Protein AF-A0A2V6Q6V0-F1 (afdb_monomer_lite)

Sequence (586 aa):
MRIVLISSVAMILLIAPRTAGAADEMCGSATVWASPSVVNYQTVIRGADKHRSQPNFTVFIELPDGSAANIDPGSITLNGVPVLPEPSGVGDENGNGVDDLMVKSERSALANSNGLVRVAGKTISGSCFAGETVIEILCVPVERSDYFIDFTTSSMPDAQFDGLVARLAVHRVKPAPYCPNVRALVLVPGRTIAATAAFDLQYQDYSLMERLAMRGIDTFAFSPLGFGLSALPSGSNPLDDACNASLPAFEPDGTCKSTAGCDSRQGLPASQSMDQQGSNTYLNPIDSNGEHIPGHNGPLEDRCAHTSKTRFQIVTDQVAQLQRVVNDVLSKTGLDKVHLLGASFGGPVVGKYLGDIDGKLNGVGEDRYAGETMGQRQAKVAGVIFQSSIFRPLANAASPNGGTWPLGLISREDAIANFHVVSTCTGQVDAGIPDALWAAIQAGDQIGATWGPQPTGLGRYPIVPRFGWNDAVTTRIPVPALVLNGLNDSVVPVARSVQISNSSPAQVPVVEWTSGAQCLPGYAFKPWPPNSDPALPTRCRLDNRVLVQLDCASHGLLWETCSGENCVDPHKTAQRRIADWILTGK

Structure (mmCIF, N/CA/C/O backbone):
data_AF-A0A2V6Q6V0-F1
#
_entry.id   AF-A0A2V6Q6V0-F1
#
loop_
_atom_site.group_PDB
_atom_site.id
_atom_site.type_symbol
_atom_site.label_atom_id
_atom_site.label_alt_id
_atom_site.label_comp_id
_atom_site.label_asym_id
_atom_site.label_entity_id
_atom_site.label_seq_id
_atom_site.pdbx_PDB_ins_code
_atom_site.Cartn_x
_atom_site.Cartn_y
_atom_site.Cartn_z
_atom_site.occupancy
_atom_site.B_iso_or_equiv
_atom_site.auth_seq_id
_atom_site.auth_comp_id
_atom_site.auth_asym_id
_atom_site.auth_atom_id
_atom_site.pdbx_PDB_model_num
ATOM 1 N N . MET A 1 1 ? -3.782 62.649 4.980 1.00 39.59 1 MET A N 1
ATOM 2 C CA . MET A 1 1 ? -4.235 62.830 6.375 1.00 39.59 1 MET A CA 1
ATOM 3 C C . MET A 1 1 ? -5.727 63.146 6.370 1.00 39.59 1 MET A C 1
ATOM 5 O O . MET A 1 1 ? -6.109 64.286 6.156 1.00 39.59 1 MET A O 1
ATOM 9 N N . ARG A 1 2 ? -6.563 62.113 6.499 1.00 21.02 2 ARG A N 1
ATOM 10 C CA . ARG A 1 2 ? -7.992 62.178 6.835 1.00 21.02 2 ARG A CA 1
ATOM 11 C C . ARG A 1 2 ? -8.337 60.808 7.412 1.00 21.02 2 ARG A C 1
ATOM 13 O O . ARG A 1 2 ? -8.159 59.795 6.747 1.00 21.02 2 ARG A O 1
ATOM 20 N N . ILE A 1 3 ? -8.689 60.822 8.688 1.00 24.44 3 ILE A N 1
ATOM 21 C CA . ILE A 1 3 ? -9.082 59.675 9.500 1.00 24.44 3 ILE A CA 1
ATOM 22 C C . ILE A 1 3 ? -10.524 59.328 9.132 1.00 24.44 3 ILE A C 1
ATOM 24 O O . ILE A 1 3 ? -11.378 60.212 9.129 1.00 24.44 3 ILE A O 1
ATOM 28 N N . VAL A 1 4 ? -10.789 58.054 8.850 1.00 22.66 4 VAL A N 1
ATOM 29 C CA . VAL A 1 4 ? -12.139 57.482 8.849 1.00 22.66 4 VAL A CA 1
ATOM 30 C C . VAL A 1 4 ? -12.078 56.235 9.725 1.00 22.66 4 VAL A C 1
ATOM 32 O O . VAL A 1 4 ? -11.452 55.244 9.358 1.00 22.66 4 VAL A O 1
ATOM 35 N N . LEU A 1 5 ? -12.671 56.331 10.919 1.00 23.39 5 LEU A N 1
ATOM 36 C CA . LEU A 1 5 ? -12.964 55.191 11.784 1.00 23.39 5 LEU A CA 1
ATOM 37 C C . LEU A 1 5 ? -14.055 54.348 11.116 1.00 23.39 5 LEU A C 1
ATOM 39 O O . LEU A 1 5 ? -15.134 54.865 10.831 1.00 23.39 5 LEU A O 1
ATOM 43 N N . ILE A 1 6 ? -13.802 53.052 10.936 1.00 24.67 6 ILE A N 1
ATOM 44 C CA . ILE A 1 6 ? -14.854 52.059 10.711 1.00 24.67 6 ILE A CA 1
ATOM 45 C C . ILE A 1 6 ? -14.819 51.087 11.885 1.00 24.67 6 ILE A C 1
ATOM 47 O O . ILE A 1 6 ? -13.788 50.508 12.218 1.00 24.67 6 ILE A O 1
ATOM 51 N N . SER A 1 7 ? -15.974 51.016 12.536 1.00 23.11 7 SER A N 1
ATOM 52 C CA . SER A 1 7 ? -16.291 50.265 13.741 1.00 23.11 7 SER A CA 1
ATOM 53 C C . SER A 1 7 ? -16.107 48.760 13.533 1.00 23.11 7 SER A C 1
ATOM 55 O O . SER A 1 7 ? -16.757 48.161 12.675 1.00 23.11 7 SER A O 1
ATOM 57 N N . SER A 1 8 ? -15.237 48.147 14.334 1.00 23.52 8 SER A N 1
ATOM 58 C CA . SER A 1 8 ? -15.111 46.696 14.446 1.00 23.52 8 SER A CA 1
ATOM 59 C C . SER A 1 8 ? -16.278 46.157 15.271 1.00 23.52 8 SER A C 1
ATOM 61 O O . SER A 1 8 ? -16.326 46.342 16.487 1.00 23.52 8 SER A O 1
ATOM 63 N N . VAL A 1 9 ? -17.212 45.462 14.624 1.00 23.22 9 VAL A N 1
ATOM 64 C CA . VAL A 1 9 ? -18.176 44.599 15.315 1.00 23.22 9 VAL A CA 1
ATOM 65 C C . VAL A 1 9 ? -17.404 43.381 15.820 1.00 23.22 9 VAL A C 1
ATOM 67 O O . VAL A 1 9 ? -17.163 42.425 15.087 1.00 23.22 9 VAL A O 1
ATOM 70 N N . ALA A 1 10 ? -16.962 43.442 17.074 1.00 22.75 10 ALA A N 1
ATOM 71 C CA . ALA A 1 10 ? -16.498 42.273 17.800 1.00 22.75 10 ALA A CA 1
ATOM 72 C C . ALA A 1 10 ? -17.715 41.385 18.082 1.00 22.75 10 ALA A C 1
ATOM 74 O O . ALA A 1 10 ? -18.563 41.713 18.913 1.00 22.75 10 ALA A O 1
ATOM 75 N N . MET A 1 11 ? -17.815 40.265 17.370 1.00 21.73 11 MET A N 1
ATOM 76 C CA . MET A 1 11 ? -18.707 39.175 17.738 1.00 21.73 11 MET A CA 1
ATOM 77 C C . MET A 1 11 ? -18.164 38.584 19.043 1.00 21.73 11 MET A C 1
ATOM 79 O O . MET A 1 11 ? -17.246 37.768 19.046 1.00 21.73 11 MET A O 1
ATOM 83 N N . ILE A 1 12 ? -18.679 39.087 20.165 1.00 22.41 12 ILE A N 1
ATOM 84 C CA . ILE A 1 12 ? -18.480 38.509 21.490 1.00 22.41 12 ILE A CA 1
ATOM 85 C C . ILE A 1 12 ? -19.104 37.118 21.429 1.00 22.41 12 ILE A C 1
ATOM 87 O O . ILE A 1 12 ? -20.323 36.962 21.489 1.00 22.41 12 ILE A O 1
ATOM 91 N N . LEU A 1 13 ? -18.259 36.101 21.270 1.00 22.50 13 LEU A N 1
ATOM 92 C CA . LEU A 1 13 ? -18.623 34.741 21.611 1.00 22.50 13 LEU A CA 1
ATOM 93 C C . LEU A 1 13 ? -18.877 34.765 23.121 1.00 22.50 13 LEU A C 1
ATOM 95 O O . LEU A 1 13 ? -17.940 34.829 23.917 1.00 22.50 13 LEU A O 1
ATOM 99 N N . LEU A 1 14 ? -20.151 34.810 23.512 1.00 22.34 14 LEU A N 1
ATOM 100 C CA . LEU A 1 14 ? -20.574 34.517 24.874 1.00 22.34 14 LEU A CA 1
ATOM 101 C C . LEU A 1 14 ? -20.131 33.083 25.159 1.00 22.34 14 LEU A C 1
ATOM 103 O O . LEU A 1 14 ? -20.824 32.119 24.841 1.00 22.34 14 LEU A O 1
ATOM 107 N N . ILE A 1 15 ? -18.934 32.951 25.725 1.00 27.08 15 ILE A N 1
ATOM 108 C CA . ILE A 1 15 ? -18.539 31.767 26.466 1.00 27.08 15 ILE A CA 1
ATOM 109 C C . ILE A 1 15 ? -19.541 31.712 27.611 1.00 27.08 15 ILE A C 1
ATOM 111 O O . ILE A 1 15 ? -19.446 32.482 28.568 1.00 27.08 15 ILE A O 1
ATOM 115 N N . ALA A 1 16 ? -20.550 30.850 27.477 1.00 24.84 16 ALA A N 1
ATOM 116 C CA . ALA A 1 16 ? -21.337 30.449 28.623 1.00 24.84 16 ALA A CA 1
ATOM 117 C C . ALA A 1 16 ? -20.326 29.999 29.689 1.00 24.84 16 ALA A C 1
ATOM 119 O O . ALA A 1 16 ? -19.464 29.167 29.372 1.00 24.84 16 ALA A O 1
ATOM 120 N N . PRO A 1 17 ? -20.351 30.561 30.911 1.00 24.22 17 PRO A N 1
ATOM 121 C CA . PRO A 1 17 ? -19.539 30.011 31.977 1.00 24.22 17 PRO A CA 1
ATOM 122 C C . PRO A 1 17 ? -19.894 28.531 32.044 1.00 24.22 17 PRO A C 1
ATOM 124 O O . PRO A 1 17 ? -21.076 28.185 32.107 1.00 24.22 17 PRO A O 1
ATOM 127 N N . ARG A 1 18 ? -18.880 27.659 31.966 1.00 29.06 18 ARG A N 1
ATOM 128 C CA . ARG A 1 18 ? -19.049 26.274 32.395 1.00 29.06 18 ARG A CA 1
ATOM 129 C C . ARG A 1 18 ? -19.703 26.382 33.763 1.00 29.06 18 ARG A C 1
ATOM 131 O O . ARG A 1 18 ? -19.077 26.864 34.706 1.00 29.06 18 ARG A O 1
ATOM 138 N N . THR A 1 19 ? -20.968 25.987 33.860 1.00 26.98 19 THR A N 1
ATOM 139 C CA . THR A 1 19 ? -21.495 25.535 35.135 1.00 26.98 19 THR A CA 1
ATOM 140 C C . THR A 1 19 ? -20.448 24.566 35.645 1.00 26.98 19 THR A C 1
ATOM 142 O O . THR A 1 19 ? -20.047 23.668 34.897 1.00 26.98 19 THR A O 1
ATOM 145 N N . ALA A 1 20 ? -19.936 24.808 36.848 1.00 30.33 20 ALA A N 1
ATOM 146 C CA . ALA A 1 20 ? -19.187 23.811 37.582 1.00 30.33 20 ALA A CA 1
ATOM 147 C C . ALA A 1 20 ? -20.130 22.613 37.752 1.00 30.33 20 ALA A C 1
ATOM 149 O O . ALA A 1 20 ? -20.888 22.525 38.714 1.00 30.33 20 ALA A O 1
ATOM 150 N N . GLY A 1 21 ? -20.169 21.757 36.727 1.00 27.55 21 GLY A N 1
ATOM 151 C CA . GLY A 1 21 ? -20.605 20.387 36.856 1.00 27.55 21 GLY A CA 1
ATOM 152 C C . GLY A 1 21 ? -19.711 19.777 37.916 1.00 27.55 21 GLY A C 1
ATOM 153 O O . GLY A 1 21 ? -18.536 20.145 38.010 1.00 27.55 21 GLY A O 1
ATOM 154 N N . ALA A 1 22 ? -20.327 18.956 38.758 1.00 30.31 22 ALA A N 1
ATOM 155 C CA . ALA A 1 22 ? -19.695 18.224 39.838 1.00 30.31 22 ALA A CA 1
ATOM 156 C C . ALA A 1 22 ? -18.257 17.832 39.483 1.00 30.31 22 ALA A C 1
ATOM 158 O O . ALA A 1 22 ? -17.991 17.450 38.343 1.00 30.31 22 ALA A O 1
ATOM 159 N N . ALA A 1 23 ? -17.348 17.960 40.453 1.00 32.62 23 ALA A N 1
ATOM 160 C CA . ALA A 1 23 ? -16.032 17.348 40.364 1.00 32.62 23 ALA A CA 1
ATOM 161 C C . ALA A 1 23 ? -16.200 15.959 39.736 1.00 32.62 23 ALA A C 1
ATOM 163 O O . ALA A 1 23 ? -16.984 15.170 40.264 1.00 32.62 23 ALA A O 1
ATOM 164 N N . ASP A 1 24 ? -15.556 15.717 38.589 1.00 41.22 24 ASP A N 1
ATOM 165 C CA . ASP A 1 24 ? -15.434 14.371 38.035 1.00 41.22 24 ASP A CA 1
ATOM 166 C C . ASP A 1 24 ? -14.757 13.566 39.142 1.00 41.22 24 ASP A C 1
ATOM 168 O O . ASP A 1 24 ? -13.559 13.706 39.401 1.00 41.22 24 ASP A O 1
ATOM 172 N N . GLU A 1 25 ? -15.567 12.837 39.899 1.00 47.28 25 GLU A N 1
ATOM 173 C CA . GLU A 1 25 ? -15.105 11.882 40.881 1.00 47.28 25 GLU A CA 1
ATOM 174 C C . GLU A 1 25 ? -14.216 10.926 40.086 1.00 47.28 25 GLU A C 1
ATOM 176 O O . GLU A 1 25 ? -14.679 10.303 39.130 1.00 47.28 25 GLU A O 1
ATOM 181 N N . MET A 1 26 ? -12.909 10.909 40.373 1.00 73.88 26 MET A N 1
ATOM 182 C CA . MET A 1 26 ? -11.988 10.014 39.676 1.00 73.88 26 MET A CA 1
ATOM 183 C C . MET A 1 26 ? -12.369 8.586 40.061 1.00 73.88 26 MET A C 1
ATOM 185 O O . MET A 1 26 ? -11.922 8.071 41.084 1.00 73.88 26 MET A O 1
ATOM 189 N N . CYS A 1 27 ? -13.250 7.983 39.266 1.00 84.50 27 CYS A N 1
ATOM 190 C CA . CYS A 1 27 ? -13.699 6.619 39.468 1.00 84.50 27 CYS A CA 1
ATOM 191 C C . CYS A 1 27 ? -12.517 5.654 39.378 1.00 84.50 27 CYS A C 1
ATOM 193 O O . CYS A 1 27 ? -11.560 5.884 38.632 1.00 84.50 27 CYS A O 1
ATOM 195 N N . GLY A 1 28 ? -12.595 4.560 40.135 1.00 87.44 28 GLY A N 1
ATOM 196 C CA . GLY A 1 28 ? -11.622 3.476 40.043 1.00 87.44 28 GLY A CA 1
ATOM 197 C C . GLY A 1 28 ? -11.584 2.870 38.636 1.00 87.44 28 GLY A C 1
ATOM 198 O O . GLY A 1 28 ? -12.562 2.932 37.892 1.00 87.44 28 GLY A O 1
ATOM 199 N N . SER A 1 29 ? -10.458 2.277 38.250 1.00 90.75 29 SER A N 1
ATOM 200 C CA . SER A 1 29 ? -10.346 1.544 36.985 1.00 90.75 29 SER A CA 1
ATOM 201 C C . SER A 1 29 ? -10.869 0.117 37.129 1.00 90.75 29 SER A C 1
ATOM 203 O O . SER A 1 29 ? -10.563 -0.534 38.126 1.00 90.75 29 SER A O 1
ATOM 205 N N . ALA A 1 30 ? -11.560 -0.386 36.111 1.00 90.38 30 ALA A N 1
ATOM 206 C CA . ALA A 1 30 ? -11.916 -1.794 35.962 1.00 90.38 30 ALA A CA 1
ATOM 207 C C . ALA A 1 30 ? -11.309 -2.374 34.677 1.00 90.38 30 ALA A C 1
ATOM 209 O O . ALA A 1 30 ? -11.254 -1.688 33.648 1.00 90.38 30 ALA A O 1
ATOM 210 N N . THR A 1 31 ? -10.898 -3.640 34.724 1.00 90.38 31 THR A N 1
ATOM 211 C CA . THR A 1 31 ? -10.567 -4.410 33.518 1.00 90.38 31 THR A CA 1
ATOM 212 C C . THR A 1 31 ? -11.863 -4.954 32.931 1.00 90.38 31 THR A C 1
ATOM 214 O O . THR A 1 31 ? -12.736 -5.428 33.656 1.00 90.38 31 THR A O 1
ATOM 217 N N . VAL A 1 32 ? -12.031 -4.821 31.612 1.00 91.00 32 VAL A N 1
ATOM 218 C CA . VAL A 1 32 ? -13.291 -5.144 30.937 1.00 91.00 32 VAL A CA 1
ATOM 219 C C . VAL A 1 32 ? -13.044 -5.867 29.618 1.00 91.00 32 VAL A C 1
ATOM 221 O O . VAL A 1 32 ? -12.252 -5.421 28.784 1.00 91.00 32 VAL A O 1
ATOM 224 N N . TRP A 1 33 ? -13.815 -6.925 29.364 1.00 89.25 33 TRP A N 1
ATOM 225 C CA . TRP A 1 33 ? -13.939 -7.535 28.039 1.00 89.25 33 TRP A CA 1
ATOM 226 C C . TRP A 1 33 ? -15.377 -7.935 27.725 1.00 89.25 33 TRP A C 1
ATOM 228 O O . TRP A 1 33 ? -16.249 -7.936 28.589 1.00 89.25 33 TRP A O 1
ATOM 238 N N . ALA A 1 34 ? -15.645 -8.233 26.455 1.00 88.69 34 ALA A N 1
ATOM 239 C CA . ALA A 1 34 ? -16.976 -8.583 25.984 1.00 88.69 34 ALA A CA 1
ATOM 240 C C . ALA A 1 34 ? -16.974 -9.852 25.128 1.00 88.69 34 ALA A C 1
ATOM 242 O O . ALA A 1 34 ? -16.031 -10.113 24.378 1.00 88.69 34 ALA A O 1
ATOM 243 N N . SER A 1 35 ? -18.066 -10.614 25.214 1.00 84.50 35 SER A N 1
ATOM 244 C CA . SER A 1 35 ? -18.317 -11.810 24.412 1.00 84.50 35 SER A CA 1
ATOM 245 C C . SER A 1 35 ? -19.706 -11.766 23.750 1.00 84.50 35 SER A C 1
ATOM 247 O O . SER A 1 35 ? -20.708 -11.541 24.438 1.00 84.50 35 SER A O 1
ATOM 249 N N . PRO A 1 36 ? -19.811 -12.004 22.428 1.00 80.06 36 PRO A N 1
ATOM 250 C CA . PRO A 1 36 ? -18.694 -12.211 21.508 1.00 80.06 36 PRO A CA 1
ATOM 251 C C . PRO A 1 36 ? -17.905 -10.909 21.292 1.00 80.06 36 PRO A C 1
ATOM 253 O O . PRO A 1 36 ? -18.474 -9.819 21.307 1.00 80.06 36 PRO A O 1
ATOM 256 N N . SER A 1 37 ? -16.600 -11.027 21.044 1.00 77.19 37 SER A N 1
ATOM 257 C CA . SER A 1 37 ? -15.718 -9.886 20.745 1.00 77.19 37 SER A CA 1
ATOM 258 C C . SER A 1 37 ? -15.925 -9.308 19.338 1.00 77.19 37 SER A C 1
ATOM 260 O O . SER A 1 37 ? -15.411 -8.236 19.029 1.00 77.19 37 SER A O 1
ATOM 262 N N . VAL A 1 38 ? -16.697 -10.001 18.493 1.00 77.31 38 VAL A N 1
ATOM 263 C CA . VAL A 1 38 ? -17.026 -9.631 17.113 1.00 77.31 38 VAL A CA 1
ATOM 264 C C . VAL A 1 38 ? -18.527 -9.811 16.879 1.00 77.31 38 VAL A C 1
ATOM 266 O O . VAL A 1 38 ? -19.127 -10.812 17.277 1.00 77.31 38 VAL A O 1
ATOM 269 N N . VAL A 1 39 ? -19.146 -8.853 16.195 1.00 77.25 39 VAL A N 1
ATOM 270 C CA . VAL A 1 39 ? -20.571 -8.846 15.855 1.00 77.25 39 VAL A CA 1
ATOM 271 C C . VAL A 1 39 ? -20.799 -8.363 14.425 1.00 77.25 39 VAL A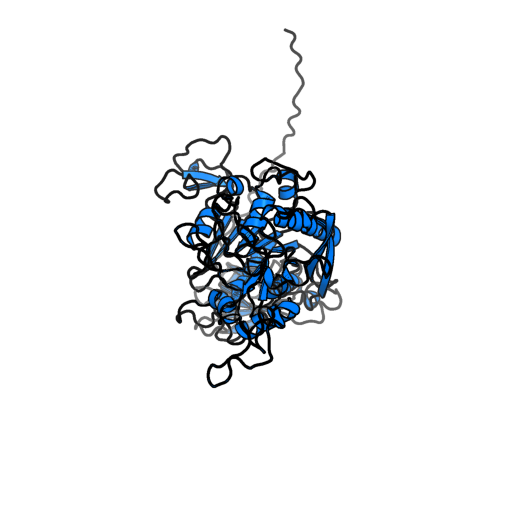 C 1
ATOM 273 O O . VAL A 1 39 ? -20.098 -7.491 13.929 1.00 77.25 39 VAL A O 1
ATOM 276 N N . ASN A 1 40 ? -21.816 -8.891 13.744 1.00 76.75 40 ASN A N 1
ATOM 277 C CA . ASN A 1 40 ? -22.141 -8.458 12.383 1.00 76.75 40 ASN A CA 1
ATOM 278 C C . ASN A 1 40 ? -22.979 -7.163 12.402 1.00 76.75 40 ASN A C 1
ATOM 280 O O . ASN A 1 40 ? -23.987 -7.083 13.099 1.00 76.75 40 ASN A O 1
ATOM 284 N N . TYR A 1 41 ? -22.625 -6.168 11.592 1.00 75.81 41 TYR A N 1
ATOM 285 C CA . TYR A 1 41 ? -23.344 -4.901 11.448 1.00 75.81 41 TYR A CA 1
ATOM 286 C C . TYR A 1 41 ? -24.853 -5.075 11.216 1.00 75.81 41 TYR A C 1
ATOM 288 O O . TYR A 1 41 ? -25.652 -4.380 11.843 1.00 75.81 41 TYR A O 1
ATOM 296 N N . GLN A 1 42 ? -25.278 -6.033 10.382 1.00 71.06 42 GLN A N 1
ATOM 297 C CA . GLN A 1 42 ? -26.704 -6.313 10.161 1.00 71.06 42 GLN A CA 1
ATOM 298 C C . GLN A 1 42 ? -27.437 -6.660 11.458 1.00 71.06 42 GLN A C 1
ATOM 300 O O . GLN A 1 42 ? -28.587 -6.270 11.629 1.00 71.06 42 GLN A O 1
ATOM 305 N N . THR A 1 43 ? -26.760 -7.365 12.366 1.00 67.88 43 THR A N 1
ATOM 306 C CA . THR A 1 43 ? -27.298 -7.783 13.669 1.00 67.88 43 THR A CA 1
ATOM 307 C C . THR A 1 43 ? -27.365 -6.637 14.677 1.00 67.88 43 THR A C 1
ATOM 309 O O . THR A 1 43 ? -28.126 -6.699 15.638 1.00 67.88 43 THR A O 1
ATOM 312 N N . VAL A 1 44 ? -26.566 -5.585 14.467 1.00 66.88 44 VAL A N 1
ATOM 313 C CA . VAL A 1 44 ? -26.424 -4.462 15.402 1.00 66.88 44 VAL A CA 1
ATOM 314 C C . VAL A 1 44 ? -27.204 -3.230 14.957 1.00 66.88 44 VAL A C 1
ATOM 316 O O . VAL A 1 44 ? -27.673 -2.511 15.830 1.00 66.88 44 VAL A O 1
ATOM 319 N N . ILE A 1 45 ? -27.347 -2.967 13.646 1.00 62.31 45 ILE A N 1
ATOM 320 C CA . ILE A 1 45 ? -27.785 -1.648 13.136 1.00 62.31 45 ILE A CA 1
ATOM 321 C C . ILE A 1 45 ? -28.962 -1.707 12.130 1.00 62.31 45 ILE A C 1
ATOM 323 O O . ILE A 1 45 ? -29.662 -0.707 11.975 1.00 62.31 45 ILE A O 1
ATOM 327 N N . ARG A 1 46 ? -29.292 -2.851 11.495 1.00 57.22 46 ARG A N 1
ATOM 328 C CA . ARG A 1 46 ? -30.497 -2.951 10.632 1.00 57.22 46 ARG A CA 1
ATOM 329 C C . ARG A 1 46 ? -31.630 -3.801 11.222 1.00 57.22 46 ARG A C 1
ATOM 331 O O . ARG A 1 46 ? -31.679 -5.015 11.043 1.00 57.22 46 ARG A O 1
ATOM 338 N N . GLY A 1 47 ? -32.638 -3.093 11.736 1.00 50.50 47 GLY A N 1
ATOM 339 C CA . GLY A 1 47 ? -34.042 -3.510 11.781 1.00 50.50 47 GLY A CA 1
ATOM 340 C C . GLY A 1 47 ? -34.640 -3.405 13.178 1.00 50.50 47 GLY A C 1
ATOM 341 O O . GLY A 1 47 ? -34.368 -4.268 14.004 1.00 50.50 47 GLY A O 1
ATOM 342 N N . ALA A 1 48 ? -35.512 -2.416 13.416 1.00 47.22 48 ALA A N 1
ATOM 343 C CA . ALA A 1 48 ? -36.331 -2.279 14.636 1.00 47.22 48 ALA A CA 1
ATOM 344 C C . ALA A 1 48 ? -36.983 -3.606 15.085 1.00 47.22 48 ALA A C 1
ATOM 346 O O . ALA A 1 48 ? -37.121 -3.854 16.284 1.00 47.22 48 ALA A O 1
ATOM 347 N N . ASP A 1 49 ? -37.290 -4.480 14.122 1.00 49.25 49 ASP A N 1
ATOM 348 C CA . ASP A 1 49 ? -37.901 -5.792 14.341 1.00 49.25 49 ASP A CA 1
ATOM 349 C C . ASP A 1 49 ? -36.882 -6.929 14.562 1.00 49.25 49 ASP A C 1
ATOM 351 O O . ASP A 1 49 ? -37.209 -7.924 15.201 1.00 49.25 49 ASP A O 1
ATOM 355 N N . LYS A 1 50 ? -35.630 -6.785 14.093 1.00 46.12 50 LYS A N 1
ATOM 356 C CA . LYS A 1 50 ? -34.539 -7.766 14.286 1.00 46.12 50 LYS A CA 1
ATOM 357 C C . LYS A 1 50 ? -33.632 -7.463 15.483 1.00 46.12 50 LYS A C 1
ATOM 359 O O . LYS A 1 50 ? -33.068 -8.400 16.041 1.00 46.12 50 LYS A O 1
ATOM 364 N N . HIS A 1 51 ? -33.539 -6.205 15.931 1.00 49.50 51 HIS A N 1
ATOM 365 C CA . HIS A 1 51 ? -32.876 -5.851 17.198 1.00 49.50 51 HIS A CA 1
ATOM 366 C C . HIS A 1 51 ? -33.510 -6.581 18.388 1.00 49.50 51 HIS A C 1
ATOM 368 O O . HIS A 1 51 ? -32.814 -6.932 19.331 1.00 49.50 51 HIS A O 1
ATOM 374 N N . ARG A 1 52 ? -34.823 -6.848 18.320 1.00 50.94 52 ARG A N 1
ATOM 375 C CA . ARG A 1 52 ? -35.576 -7.561 19.362 1.00 50.94 52 ARG A CA 1
ATOM 376 C C . ARG A 1 52 ? -35.440 -9.085 19.295 1.00 50.94 52 ARG A C 1
ATOM 378 O O . ARG A 1 52 ? -35.907 -9.761 20.204 1.00 50.94 52 ARG A O 1
ATOM 385 N N . SER A 1 53 ? -34.857 -9.639 18.228 1.00 46.50 53 SER A N 1
ATOM 386 C CA . SER A 1 53 ? -34.863 -11.085 17.957 1.00 46.50 53 SER A CA 1
ATOM 387 C C . SER A 1 53 ? -33.467 -11.722 17.883 1.00 46.50 53 SER A C 1
ATOM 389 O O . SER A 1 53 ? -33.358 -12.867 17.446 1.00 46.50 53 SER A O 1
ATOM 391 N N . GLN A 1 54 ? -32.393 -11.008 18.246 1.00 55.16 54 GLN A N 1
ATOM 392 C CA . GLN A 1 54 ? -31.007 -11.504 18.218 1.00 55.16 54 GLN A CA 1
ATOM 393 C C . GLN A 1 54 ? -30.284 -11.280 19.563 1.00 55.16 54 GLN A C 1
ATOM 395 O O . GLN A 1 54 ? -30.627 -10.347 20.283 1.00 55.16 54 GLN A O 1
ATOM 400 N N . PRO A 1 55 ? -29.317 -12.145 19.941 1.00 60.38 55 PRO A N 1
ATOM 401 C CA . PRO A 1 55 ? -28.912 -12.341 21.334 1.00 60.38 55 PRO A CA 1
ATOM 402 C C . PRO A 1 55 ? -28.100 -11.187 21.939 1.00 60.38 55 PRO A C 1
ATOM 404 O O . PRO A 1 55 ? -27.265 -10.558 21.275 1.00 60.38 55 PRO A O 1
ATOM 407 N N . ASN A 1 56 ? -28.311 -11.002 23.244 1.00 77.56 56 ASN A N 1
ATOM 408 C CA . ASN A 1 56 ? -27.511 -10.180 24.153 1.00 77.56 56 ASN A CA 1
ATOM 409 C C . ASN A 1 56 ? -26.021 -10.539 24.069 1.00 77.56 56 ASN A C 1
ATOM 411 O O . ASN A 1 56 ? -25.671 -11.696 23.822 1.00 77.56 56 ASN A O 1
ATOM 415 N N . PHE A 1 57 ? -25.144 -9.576 24.341 1.00 85.38 57 PHE A N 1
ATOM 416 C CA . PHE A 1 57 ? -23.722 -9.845 24.572 1.00 85.38 57 PHE A CA 1
ATOM 417 C C . PHE A 1 57 ? -23.418 -9.813 26.072 1.00 85.38 57 PHE A C 1
ATOM 419 O O . PHE A 1 57 ? -24.167 -9.207 26.840 1.00 85.38 57 PHE A O 1
ATOM 426 N N . THR A 1 58 ? -22.368 -10.518 26.489 1.00 89.81 58 THR A N 1
ATOM 427 C CA . THR A 1 58 ? -21.854 -10.474 27.863 1.00 89.81 58 THR A CA 1
ATOM 428 C C . THR A 1 58 ? -20.724 -9.463 27.941 1.00 89.81 58 THR A C 1
ATOM 430 O O . THR A 1 58 ? -19.872 -9.441 27.054 1.00 89.81 58 THR A O 1
ATOM 433 N N . VAL A 1 59 ? -20.691 -8.674 29.007 1.00 92.00 59 VAL A N 1
ATOM 434 C CA . VAL A 1 59 ? -19.509 -7.936 29.447 1.00 92.00 59 VAL A CA 1
ATOM 435 C C . VAL A 1 59 ? -19.042 -8.531 30.763 1.00 92.00 59 VAL A C 1
ATOM 437 O O . VAL A 1 59 ? -19.866 -8.836 31.621 1.00 92.00 59 VAL A O 1
ATOM 440 N N . PHE A 1 60 ? -17.738 -8.708 30.883 1.00 92.62 60 PHE A N 1
ATOM 441 C CA . PHE A 1 60 ? -17.047 -9.198 32.064 1.00 92.62 60 PHE A CA 1
ATOM 442 C C . PHE A 1 60 ? -16.297 -8.024 32.681 1.00 92.62 60 PHE A C 1
ATOM 444 O O . PHE A 1 60 ? -15.689 -7.234 31.949 1.00 92.62 60 PHE A O 1
ATOM 451 N N . ILE A 1 61 ? -16.414 -7.866 33.994 1.00 93.94 61 ILE A N 1
ATOM 452 C CA . ILE A 1 61 ? -15.900 -6.715 34.731 1.00 93.94 61 ILE A CA 1
ATOM 453 C C . ILE A 1 61 ? -15.094 -7.225 35.921 1.00 93.94 61 ILE A C 1
ATOM 455 O O . ILE A 1 61 ? -15.659 -7.793 36.854 1.00 93.94 61 ILE A O 1
ATOM 459 N N . GLU A 1 62 ? -13.799 -6.939 35.903 1.00 92.38 62 GLU A N 1
ATOM 460 C CA . GLU A 1 62 ? -12.868 -7.213 36.994 1.00 92.38 62 GLU A CA 1
ATOM 461 C C . GLU A 1 62 ? -12.497 -5.913 37.700 1.00 92.38 62 GLU A C 1
ATOM 463 O O . GLU A 1 62 ? -12.068 -4.934 37.070 1.00 92.38 62 GLU A O 1
ATOM 468 N N . LEU A 1 63 ? -12.598 -5.914 39.028 1.00 90.69 63 LEU A N 1
ATOM 469 C CA . LEU A 1 63 ? -12.000 -4.868 39.849 1.00 90.69 63 LEU A CA 1
ATOM 470 C C . LEU A 1 63 ? -10.583 -5.281 40.279 1.00 90.69 63 LEU A C 1
ATOM 472 O O . LEU A 1 63 ? -10.359 -6.457 40.562 1.00 90.69 63 LEU A O 1
ATOM 476 N N . PRO A 1 64 ? -9.628 -4.338 40.394 1.00 85.12 64 PRO A N 1
ATOM 477 C CA . PRO A 1 64 ? -8.238 -4.643 40.753 1.00 85.12 64 PRO A CA 1
ATOM 478 C C . PRO A 1 64 ? -8.053 -5.349 42.102 1.00 85.12 64 PRO A C 1
ATOM 480 O O . PRO A 1 64 ? -7.009 -5.945 42.350 1.00 85.12 64 PRO A O 1
ATOM 483 N N . ASP A 1 65 ? -9.035 -5.240 42.993 1.00 86.62 65 ASP A N 1
ATOM 484 C CA . ASP A 1 65 ? -9.045 -5.862 44.317 1.00 86.62 65 ASP A CA 1
ATOM 485 C C . ASP A 1 65 ? -9.759 -7.228 44.343 1.00 86.62 65 ASP A C 1
ATOM 487 O O . ASP A 1 65 ? -9.921 -7.810 45.415 1.00 86.62 65 ASP A O 1
ATOM 491 N N . GLY A 1 66 ? -10.200 -7.729 43.183 1.00 82.56 66 GLY A N 1
ATOM 492 C CA . GLY A 1 66 ? -10.934 -8.986 43.028 1.00 82.56 66 GLY A CA 1
ATOM 493 C C . GLY A 1 66 ? -12.341 -8.976 43.614 1.00 82.56 66 GLY A C 1
ATOM 494 O O . GLY A 1 66 ? -12.944 -10.026 43.818 1.00 82.56 66 GLY A O 1
ATOM 495 N N . SER A 1 67 ? -12.892 -7.795 43.898 1.00 84.88 67 SER A N 1
ATOM 496 C CA . SER A 1 67 ? -14.178 -7.655 44.576 1.00 84.88 67 SER A CA 1
ATOM 497 C C . SER A 1 67 ? -15.393 -7.687 43.639 1.00 84.88 67 SER A C 1
ATOM 499 O O . SER A 1 67 ? -16.393 -7.027 43.915 1.00 84.88 67 SER A O 1
ATOM 501 N N . ALA A 1 68 ? -15.369 -8.461 42.550 1.00 84.81 68 ALA A N 1
ATOM 502 C CA . ALA A 1 68 ? -16.470 -8.484 41.580 1.00 84.81 68 ALA A CA 1
ATOM 503 C C . ALA A 1 68 ? -17.845 -8.812 42.195 1.00 84.81 68 ALA A C 1
ATOM 505 O O . ALA A 1 68 ? -18.849 -8.218 41.806 1.00 84.81 68 ALA A O 1
ATOM 506 N N . ALA A 1 69 ? -17.896 -9.663 43.227 1.00 81.00 69 ALA A N 1
ATOM 507 C CA . ALA A 1 69 ? -19.121 -9.945 43.986 1.00 81.00 69 ALA A CA 1
ATOM 508 C C . ALA A 1 69 ? -19.695 -8.726 44.745 1.00 81.00 69 ALA A C 1
ATOM 510 O O . ALA A 1 69 ? -20.862 -8.734 45.134 1.00 81.00 69 ALA A O 1
ATOM 511 N N . ASN A 1 70 ? -18.890 -7.681 44.956 1.00 88.62 70 ASN A N 1
ATOM 512 C CA . ASN A 1 70 ? -19.275 -6.431 45.613 1.00 88.62 70 ASN A CA 1
ATOM 513 C C . ASN A 1 70 ? -19.665 -5.326 44.621 1.00 88.62 70 ASN A C 1
ATOM 515 O O . ASN A 1 70 ? -19.909 -4.193 45.047 1.00 88.62 70 ASN A O 1
ATOM 519 N N . ILE A 1 71 ? -19.711 -5.608 43.318 1.00 92.12 71 ILE A N 1
ATOM 520 C CA . ILE A 1 71 ? -20.262 -4.692 42.316 1.00 92.12 71 ILE A CA 1
ATOM 521 C C . ILE A 1 71 ? -21.793 -4.705 42.429 1.00 92.12 71 ILE A C 1
ATOM 523 O O . ILE A 1 71 ? -22.384 -5.772 42.541 1.00 92.12 71 ILE A O 1
ATOM 527 N N . ASP A 1 72 ? -22.447 -3.538 42.383 1.00 92.31 72 ASP A N 1
ATOM 528 C CA . ASP A 1 72 ? -23.908 -3.440 42.257 1.00 92.31 72 ASP A CA 1
ATOM 529 C C . ASP A 1 72 ? -24.303 -3.594 40.778 1.00 92.31 72 ASP A C 1
ATOM 531 O O . ASP A 1 72 ? -24.102 -2.645 40.006 1.00 92.31 72 ASP A O 1
ATOM 535 N N . PRO A 1 73 ? -24.891 -4.730 40.350 1.00 90.06 73 PRO A N 1
ATOM 536 C CA . PRO A 1 73 ? -25.211 -4.949 38.944 1.00 90.06 73 PRO A CA 1
ATOM 537 C C . PRO A 1 73 ? -26.228 -3.936 38.402 1.00 90.06 73 PRO A C 1
ATOM 539 O O . PRO A 1 73 ? -26.167 -3.566 37.231 1.00 90.06 73 PRO A O 1
ATOM 542 N N . GLY A 1 74 ? -27.128 -3.431 39.256 1.00 90.69 74 GLY A N 1
ATOM 543 C CA . GLY A 1 74 ? -28.153 -2.455 38.878 1.00 90.69 74 GLY A CA 1
ATOM 544 C C . GLY A 1 74 ? -27.598 -1.059 38.589 1.00 90.69 74 GLY A C 1
ATOM 545 O O . GLY A 1 74 ? -28.270 -0.246 37.954 1.00 90.69 74 GLY A O 1
ATOM 546 N N . SER A 1 75 ? -26.366 -0.782 39.019 1.00 93.69 75 SER A N 1
ATOM 547 C CA . SER A 1 75 ? -25.673 0.480 38.750 1.00 93.69 75 SER A CA 1
ATOM 548 C C . SER A 1 75 ? -24.955 0.511 37.397 1.00 93.69 75 SER A C 1
ATOM 550 O O . SER A 1 75 ? -24.504 1.577 36.970 1.00 93.69 75 SER A O 1
ATOM 552 N N . ILE A 1 76 ? -24.820 -0.641 36.731 1.00 94.56 76 ILE A N 1
ATOM 553 C CA . ILE A 1 76 ? -23.952 -0.778 35.564 1.00 94.56 76 ILE A CA 1
ATOM 554 C C . ILE A 1 76 ? -24.644 -0.250 34.317 1.00 94.56 76 ILE A C 1
ATOM 556 O O . ILE A 1 76 ? -25.765 -0.626 33.965 1.00 94.56 76 ILE A O 1
ATOM 560 N N . THR A 1 77 ? -23.910 0.584 33.591 1.00 93.44 77 THR A N 1
ATOM 561 C CA . THR A 1 77 ? -24.300 1.059 32.269 1.00 93.44 77 THR A CA 1
ATOM 562 C C . THR A 1 77 ? -23.202 0.779 31.254 1.00 93.44 77 THR A C 1
ATOM 564 O O . THR A 1 77 ? -22.011 0.906 31.546 1.00 93.44 77 THR A O 1
ATOM 567 N N . LEU A 1 78 ? -23.618 0.420 30.041 1.00 92.06 78 LEU A N 1
ATOM 568 C CA . LEU A 1 78 ? -22.767 0.267 28.869 1.00 92.06 78 LEU A CA 1
ATOM 569 C C . LEU A 1 78 ? -23.112 1.369 27.873 1.00 92.06 78 LEU A C 1
ATOM 571 O O . LEU A 1 78 ? -24.226 1.414 27.354 1.00 92.06 78 LEU A O 1
ATOM 575 N N . ASN A 1 79 ? -22.180 2.289 27.622 1.00 89.69 79 ASN A N 1
ATOM 576 C CA . ASN A 1 79 ? -22.427 3.494 26.818 1.00 89.69 79 ASN A CA 1
ATOM 577 C C . ASN A 1 79 ? -23.667 4.288 27.291 1.00 89.69 79 ASN A C 1
ATOM 579 O O . ASN A 1 79 ? -24.393 4.863 26.481 1.00 89.69 79 ASN A O 1
ATOM 583 N N . GLY A 1 80 ? -23.929 4.296 28.604 1.00 88.19 80 GLY A N 1
ATOM 584 C CA . GLY A 1 80 ? -25.098 4.945 29.210 1.00 88.19 80 GLY A CA 1
ATOM 585 C C . GLY A 1 80 ? -26.406 4.147 29.125 1.00 88.19 80 GLY A C 1
ATOM 586 O O . GLY A 1 80 ? -27.420 4.606 29.644 1.00 88.19 80 GLY A O 1
ATOM 587 N N . VAL A 1 81 ? -26.401 2.959 28.513 1.00 88.25 81 VAL A N 1
ATOM 588 C CA . VAL A 1 81 ? -27.548 2.041 28.482 1.00 88.25 81 VAL A CA 1
ATOM 589 C C . VAL A 1 81 ? -27.444 1.069 29.663 1.00 88.25 81 VAL A C 1
ATOM 591 O O . VAL A 1 81 ? -26.413 0.405 29.785 1.00 88.25 81 VAL A O 1
ATOM 594 N N . PRO A 1 82 ? -28.461 0.962 30.539 1.00 91.25 82 PRO A N 1
ATOM 595 C CA . PRO A 1 82 ? -28.457 -0.011 31.629 1.00 91.25 82 PRO A CA 1
ATOM 596 C C . PRO A 1 82 ? -28.281 -1.447 31.129 1.00 91.25 82 PRO A C 1
ATOM 598 O O . PRO A 1 82 ? -28.791 -1.814 30.066 1.00 91.25 82 PRO A O 1
ATOM 601 N N . VAL A 1 83 ? -27.565 -2.263 31.900 1.00 91.56 83 VAL A N 1
ATOM 602 C CA . VAL A 1 83 ? -27.480 -3.707 31.645 1.00 91.56 83 VAL A CA 1
ATOM 603 C C . VAL A 1 83 ? -28.823 -4.389 31.907 1.00 91.56 83 VAL A C 1
ATOM 605 O O . VAL A 1 83 ? -29.716 -3.841 32.556 1.00 91.56 83 VAL A O 1
ATOM 608 N N . LEU A 1 84 ? -28.986 -5.592 31.367 1.00 88.19 84 LEU A N 1
ATOM 609 C CA . LEU A 1 84 ? -30.177 -6.393 31.606 1.00 88.19 84 LEU A CA 1
ATOM 610 C C . LEU A 1 84 ? -30.177 -6.930 33.044 1.00 88.19 84 LEU A C 1
ATOM 612 O O . LEU A 1 84 ? -29.110 -7.278 33.547 1.00 88.19 84 LEU A O 1
ATOM 616 N N . PRO A 1 85 ? -31.354 -7.062 33.685 1.00 82.06 85 PRO A N 1
ATOM 617 C CA . PRO A 1 85 ? -31.444 -7.574 35.053 1.00 82.06 85 PRO A CA 1
ATOM 618 C C . PRO A 1 85 ? -30.873 -8.989 35.199 1.00 82.06 85 PRO A C 1
ATOM 620 O O . PRO A 1 85 ? -30.305 -9.320 36.231 1.00 82.06 85 PRO A O 1
ATOM 623 N N . GLU A 1 86 ? -31.016 -9.813 34.158 1.00 78.69 86 GLU A N 1
ATOM 624 C CA . GLU A 1 86 ? -30.565 -11.202 34.117 1.00 78.69 86 GLU A CA 1
ATOM 625 C C . GLU A 1 86 ? -30.174 -11.613 32.683 1.00 78.69 86 GLU A C 1
ATOM 627 O O . GLU A 1 86 ? -30.746 -11.093 31.713 1.00 78.69 86 GLU A O 1
ATOM 632 N N . PRO A 1 87 ? -29.285 -12.610 32.513 1.00 72.31 87 PRO A N 1
ATOM 633 C CA . PRO A 1 87 ? -28.444 -13.221 33.545 1.00 72.31 87 PRO A CA 1
ATOM 634 C C . PRO A 1 87 ? -27.282 -12.315 33.980 1.00 72.31 87 PRO A C 1
ATOM 636 O O . PRO A 1 87 ? -26.566 -11.785 33.124 1.00 72.31 87 PRO A O 1
ATOM 639 N N . SER A 1 88 ? -27.081 -12.205 35.296 1.00 82.38 88 SER A N 1
ATOM 640 C CA . SER A 1 88 ? -25.859 -11.669 35.914 1.00 82.38 88 SER A CA 1
ATOM 641 C C . SER A 1 88 ? -25.197 -12.755 36.770 1.00 82.38 88 SER A C 1
ATOM 643 O O . SER A 1 88 ? -25.891 -13.516 37.439 1.00 82.38 88 SER A O 1
ATOM 645 N N . GLY A 1 89 ? -23.871 -12.871 36.747 1.00 86.38 89 GLY A N 1
ATOM 646 C CA . GLY A 1 89 ? -23.159 -13.930 37.475 1.00 86.38 89 GLY A CA 1
ATOM 647 C C . 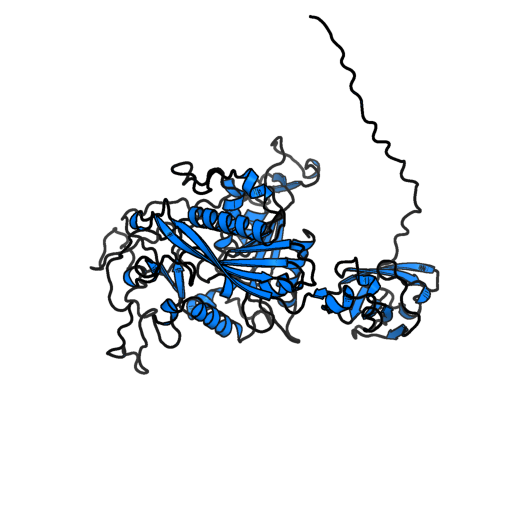GLY A 1 89 ? -21.744 -13.529 37.861 1.00 86.38 89 GLY A C 1
ATOM 648 O O . GLY A 1 89 ? -21.229 -12.551 37.333 1.00 86.38 89 GLY A O 1
ATOM 649 N N . VAL A 1 90 ? -21.127 -14.289 38.765 1.00 89.56 90 VAL A N 1
ATOM 650 C CA . VAL A 1 90 ? -19.744 -14.070 39.210 1.00 89.56 90 VAL A CA 1
ATOM 651 C C . VAL A 1 90 ? -18.915 -15.332 38.974 1.00 89.56 90 VAL A C 1
ATOM 653 O O . VAL A 1 90 ? -19.392 -16.424 39.292 1.00 89.56 90 VAL A O 1
ATOM 656 N N . GLY A 1 91 ? -17.711 -15.188 38.420 1.00 87.75 91 GLY A N 1
ATOM 657 C CA . GLY A 1 91 ? -16.737 -16.274 38.270 1.00 87.75 91 GLY A CA 1
ATOM 658 C C . GLY A 1 91 ? -15.481 -15.848 37.508 1.00 87.75 91 GLY A C 1
ATOM 659 O O . GLY A 1 91 ? -15.522 -14.853 36.799 1.00 87.75 91 GLY A O 1
ATOM 660 N N . ASP A 1 92 ? -14.389 -16.591 37.672 1.00 85.75 92 ASP A N 1
ATOM 661 C CA . ASP A 1 92 ? -13.091 -16.366 37.013 1.00 85.75 92 ASP A CA 1
ATOM 662 C C . ASP A 1 92 ? -13.083 -16.931 35.583 1.00 85.75 92 ASP A C 1
ATOM 664 O O . ASP A 1 92 ? -12.720 -18.088 35.347 1.00 85.75 92 ASP A O 1
ATOM 668 N N . GLU A 1 93 ? -13.535 -16.133 34.617 1.00 84.56 93 GLU A N 1
ATOM 669 C CA . GLU A 1 93 ? -13.798 -16.614 33.262 1.00 84.56 93 GLU A CA 1
ATOM 670 C C . GLU A 1 93 ? -12.560 -16.613 32.360 1.00 84.56 93 GLU A C 1
ATOM 672 O O . GLU A 1 93 ? -12.536 -17.258 31.306 1.00 84.56 93 GLU A O 1
ATOM 677 N N . ASN A 1 94 ? -11.505 -15.908 32.761 1.00 79.56 94 ASN A N 1
ATOM 678 C CA . ASN A 1 94 ? -10.225 -15.914 32.057 1.00 79.56 94 ASN A CA 1
ATOM 679 C C . ASN A 1 94 ? -9.155 -16.789 32.747 1.00 79.56 94 ASN A C 1
ATOM 681 O O . ASN A 1 94 ? -8.071 -16.967 32.183 1.00 79.56 94 ASN A O 1
ATOM 685 N N . GLY A 1 95 ? -9.466 -17.382 33.906 1.00 84.00 95 GLY A N 1
ATOM 686 C CA . GLY A 1 95 ? -8.608 -18.313 34.636 1.00 84.00 95 GLY A CA 1
ATOM 687 C C . GLY A 1 95 ? -7.415 -17.650 35.325 1.00 84.00 95 GLY A C 1
ATOM 688 O O . GLY A 1 95 ? -6.392 -18.312 35.534 1.00 84.00 95 GLY A O 1
ATOM 689 N N . ASN A 1 96 ? -7.490 -16.349 35.618 1.00 83.75 96 ASN A N 1
ATOM 690 C CA . ASN A 1 96 ? -6.409 -15.590 36.251 1.00 83.75 96 ASN A CA 1
ATOM 691 C C . ASN A 1 96 ? -6.479 -15.604 37.794 1.00 83.75 96 ASN A C 1
ATOM 693 O O . ASN A 1 96 ? -5.587 -15.057 38.450 1.00 83.75 96 ASN A O 1
ATOM 697 N N . GLY A 1 97 ? -7.494 -16.251 38.374 1.00 85.44 97 GLY A N 1
ATOM 698 C CA . GLY A 1 97 ? -7.747 -16.326 39.810 1.00 85.44 97 GLY A CA 1
ATOM 699 C C . GLY A 1 97 ? -8.501 -15.125 40.391 1.00 85.44 97 GLY A C 1
ATOM 700 O O . GLY A 1 97 ? -8.552 -14.996 41.617 1.00 85.44 97 GLY A O 1
ATOM 701 N N . VAL A 1 98 ? -9.048 -14.247 39.549 1.00 85.75 98 VAL A N 1
ATOM 702 C CA . VAL A 1 98 ? -9.845 -13.072 39.914 1.00 85.75 98 VAL A CA 1
ATOM 703 C C . VAL A 1 98 ? -11.263 -13.274 39.388 1.00 85.75 98 VAL A C 1
ATOM 705 O O . VAL A 1 98 ? -11.461 -13.570 38.220 1.00 85.75 98 VAL A O 1
ATOM 708 N N . ASP A 1 99 ? -12.259 -13.136 40.260 1.00 89.12 99 ASP A N 1
ATOM 709 C CA . ASP A 1 99 ? -13.655 -13.274 39.847 1.00 89.12 99 ASP A CA 1
ATOM 710 C C . ASP A 1 99 ? -14.107 -12.081 38.985 1.00 89.12 99 ASP A C 1
ATOM 712 O O . ASP A 1 99 ? -13.822 -10.924 39.310 1.00 89.12 99 ASP A O 1
ATOM 716 N N . ASP A 1 100 ? -14.922 -12.371 37.969 1.00 90.81 100 ASP A N 1
ATOM 717 C CA . ASP A 1 100 ? -15.525 -11.409 37.045 1.00 90.81 100 ASP A CA 1
ATOM 718 C C . ASP A 1 100 ? -17.006 -11.248 37.327 1.00 90.81 100 ASP A C 1
ATOM 720 O O . ASP A 1 100 ? -17.725 -12.240 37.459 1.00 90.81 100 ASP A O 1
ATOM 724 N N . LEU A 1 101 ? -17.519 -10.018 37.294 1.00 93.94 101 LEU A N 1
ATOM 725 C CA . LEU A 1 101 ? -18.957 -9.835 37.145 1.00 93.94 101 LEU A CA 1
ATOM 726 C C . LEU A 1 101 ? -19.327 -9.935 35.664 1.00 93.94 101 LEU A C 1
ATOM 728 O O . LEU A 1 101 ? -18.938 -9.102 34.845 1.00 93.94 101 LEU A O 1
ATOM 732 N N . MET A 1 102 ? -20.154 -10.920 35.345 1.00 93.12 102 MET A N 1
ATOM 733 C CA . MET A 1 102 ? -20.790 -11.107 34.051 1.00 93.12 102 MET A CA 1
ATOM 734 C C . MET A 1 102 ? -22.115 -10.362 34.011 1.00 93.12 102 MET A C 1
ATOM 736 O O . MET A 1 102 ? -23.008 -10.647 34.805 1.00 93.12 102 MET A O 1
ATOM 740 N N . VAL A 1 103 ? -22.282 -9.471 33.038 1.00 92.38 103 VAL A N 1
ATOM 741 C CA . VAL A 1 103 ? -23.551 -8.780 32.781 1.00 92.38 103 VAL A CA 1
ATOM 742 C C . VAL A 1 103 ? -23.971 -8.919 31.330 1.00 92.38 103 VAL A C 1
ATOM 744 O O . VAL A 1 103 ? -23.150 -8.831 30.415 1.00 92.38 103 VAL A O 1
ATOM 747 N N . LYS A 1 104 ? -25.268 -9.119 31.091 1.00 89.94 104 LYS A N 1
ATOM 748 C CA . LYS A 1 104 ? -25.830 -9.110 29.737 1.00 89.94 104 LYS A CA 1
ATOM 749 C C . LYS A 1 104 ? -26.287 -7.719 29.334 1.00 89.94 104 LYS A C 1
ATOM 751 O O . LYS A 1 104 ? -26.850 -6.979 30.131 1.00 89.94 104 LYS A O 1
ATOM 756 N N . SER A 1 105 ? -26.120 -7.386 28.060 1.00 87.19 105 SER A N 1
ATOM 757 C CA . SER A 1 105 ? -26.664 -6.153 27.499 1.00 87.19 105 SER A CA 1
ATOM 758 C C . SER A 1 105 ? -27.228 -6.352 26.103 1.00 87.19 105 SER A C 1
ATOM 760 O O . SER A 1 105 ? -26.786 -7.214 25.331 1.00 87.19 105 SER A O 1
ATOM 762 N N . GLU A 1 106 ? -28.230 -5.538 25.790 1.00 81.25 106 GLU A N 1
ATOM 763 C CA . GLU A 1 106 ? -28.780 -5.438 24.451 1.00 81.25 106 GLU A CA 1
ATOM 764 C C . GLU A 1 106 ? -27.778 -4.774 23.505 1.00 81.25 106 GLU A C 1
ATOM 766 O O . GLU A 1 106 ? -27.074 -3.822 23.844 1.00 81.25 106 GLU A O 1
ATOM 771 N N . ARG A 1 107 ? -27.780 -5.206 22.242 1.00 78.31 107 ARG A N 1
ATOM 772 C CA . ARG A 1 107 ? -26.921 -4.622 21.198 1.00 78.31 107 ARG A CA 1
ATOM 773 C C . ARG A 1 107 ? -27.249 -3.160 20.879 1.00 78.31 107 ARG A C 1
ATOM 775 O O . ARG A 1 107 ? -26.457 -2.508 20.204 1.00 78.31 107 ARG A O 1
ATOM 782 N N . SER A 1 108 ? -28.366 -2.626 21.379 1.00 74.75 108 SER A N 1
ATOM 783 C CA . SER A 1 108 ? -28.696 -1.197 21.316 1.00 74.75 108 SER A CA 1
ATOM 784 C C . SER A 1 108 ? -27.602 -0.322 21.947 1.00 74.75 108 SER A C 1
ATOM 786 O O . SER A 1 108 ? -27.342 0.770 21.442 1.00 74.75 108 SER A O 1
ATOM 788 N N . ALA A 1 109 ? -26.866 -0.840 22.941 1.00 80.50 109 ALA A N 1
ATOM 789 C CA . ALA A 1 109 ? -25.690 -0.185 23.520 1.00 80.50 109 ALA A CA 1
ATOM 790 C C . ALA A 1 109 ? -24.554 0.069 22.504 1.00 80.50 109 ALA A C 1
ATOM 792 O O . ALA A 1 109 ? -23.689 0.911 22.745 1.00 80.50 109 ALA A O 1
ATOM 793 N N . LEU A 1 110 ? -24.547 -0.625 21.359 1.00 79.69 110 LEU A N 1
ATOM 794 C CA . LEU A 1 110 ? -23.519 -0.513 20.316 1.00 79.69 110 LEU A CA 1
ATOM 795 C C . LEU A 1 110 ? -23.936 0.362 19.128 1.00 79.69 110 LEU A C 1
ATOM 797 O O . LEU A 1 110 ? -23.098 0.671 18.281 1.00 79.69 110 LEU A O 1
ATOM 801 N N . ALA A 1 111 ? -25.206 0.772 19.048 1.00 72.88 111 ALA A N 1
ATOM 802 C CA . ALA A 1 111 ? -25.778 1.388 17.848 1.00 72.88 111 ALA A CA 1
ATOM 803 C C . ALA A 1 111 ? -25.038 2.659 17.385 1.00 72.88 111 ALA A C 1
ATOM 805 O O . ALA A 1 111 ? -25.005 2.944 16.191 1.00 72.88 111 ALA A O 1
ATOM 806 N N . ASN A 1 112 ? -24.412 3.390 18.317 1.00 71.31 112 ASN A N 1
ATOM 807 C CA . ASN A 1 112 ? -23.742 4.669 18.055 1.00 71.31 112 ASN A CA 1
ATOM 808 C C . ASN A 1 112 ? -22.270 4.710 18.505 1.00 71.31 112 ASN A C 1
ATOM 810 O O . ASN A 1 112 ? -21.674 5.784 18.529 1.00 71.31 112 ASN A O 1
ATOM 814 N N . SER A 1 113 ? -21.678 3.580 18.905 1.00 71.69 113 SER A N 1
ATOM 815 C CA . SER A 1 113 ? -20.369 3.580 19.574 1.00 71.69 113 SER A CA 1
ATOM 816 C C . SER A 1 113 ? -19.192 3.160 18.690 1.00 71.69 113 SER A C 1
ATOM 818 O O . SER A 1 113 ? -18.056 3.125 19.162 1.00 71.69 113 SER A O 1
ATOM 820 N N . ASN A 1 114 ? -19.441 2.812 17.421 1.00 69.56 114 ASN A N 1
ATOM 821 C CA . ASN A 1 114 ? -18.462 2.152 16.544 1.00 69.56 114 ASN A CA 1
ATOM 822 C C . ASN A 1 114 ? -17.798 0.927 17.207 1.00 69.56 114 ASN A C 1
ATOM 824 O O . ASN A 1 114 ? -16.645 0.612 16.920 1.00 69.56 114 ASN A O 1
ATOM 828 N N . GLY A 1 115 ? -18.517 0.257 18.115 1.00 78.12 115 GLY A N 1
ATOM 829 C CA . GLY A 1 115 ? -18.019 -0.905 18.843 1.00 78.12 115 GLY A CA 1
ATOM 830 C C . GLY A 1 115 ? -17.325 -0.600 20.171 1.00 78.12 115 GLY A C 1
ATOM 831 O O . GLY A 1 115 ? -17.109 -1.526 20.947 1.00 78.12 115 GLY A O 1
ATOM 832 N N . LEU A 1 116 ? -17.013 0.664 20.488 1.00 84.56 116 LEU A N 1
ATOM 833 C CA . LEU A 1 116 ? -16.511 1.026 21.818 1.00 84.56 116 LEU A CA 1
ATOM 834 C C . LEU A 1 116 ? -17.594 0.747 22.868 1.00 84.56 116 LEU A C 1
ATOM 836 O O . LEU A 1 116 ? -18.760 1.083 22.671 1.00 84.56 116 LEU A O 1
ATOM 840 N N . VAL A 1 117 ? -17.217 0.154 23.991 1.00 88.19 117 VAL A N 1
ATOM 841 C CA . VAL A 1 117 ? -18.096 -0.103 25.131 1.00 88.19 117 VAL A CA 1
ATOM 842 C C . VAL A 1 117 ? -17.471 0.551 26.350 1.00 88.19 117 VAL A C 1
ATOM 844 O O . VAL A 1 117 ? -16.477 0.068 26.882 1.00 88.19 117 VAL A O 1
ATOM 847 N N . ARG A 1 118 ? -18.053 1.672 26.774 1.00 92.25 118 ARG A N 1
ATOM 848 C CA . ARG A 1 118 ? -17.719 2.347 28.028 1.00 92.25 118 ARG A CA 1
ATOM 849 C C . ARG A 1 118 ? -18.562 1.743 29.137 1.00 92.25 118 ARG A C 1
ATOM 851 O O . ARG A 1 118 ? -19.785 1.858 29.093 1.00 92.25 118 ARG A O 1
ATOM 858 N N . VAL A 1 119 ? -17.909 1.111 30.099 1.00 94.44 119 VAL A N 1
ATOM 859 C CA . VAL A 1 119 ? -18.533 0.575 31.306 1.00 94.44 119 VAL A CA 1
ATOM 860 C C . VAL A 1 119 ? -18.405 1.608 32.406 1.00 94.44 119 VAL A C 1
ATOM 862 O O . VAL A 1 119 ? -17.308 2.098 32.669 1.00 94.44 119 VAL A O 1
ATOM 865 N N . ALA A 1 120 ? -19.517 1.916 33.057 1.00 95.19 120 ALA A N 1
ATOM 866 C CA . ALA A 1 120 ? -19.537 2.682 34.293 1.00 95.19 120 ALA A CA 1
ATOM 867 C C . ALA A 1 120 ? -20.454 1.982 35.294 1.00 95.19 120 ALA A C 1
ATOM 869 O O . ALA A 1 120 ? -21.533 1.522 34.915 1.00 95.19 120 ALA A O 1
ATOM 870 N N . GLY A 1 121 ? -20.032 1.916 36.553 1.00 94.94 121 GLY A N 1
ATOM 871 C CA . GLY A 1 121 ? -20.793 1.273 37.619 1.00 94.94 121 GLY A CA 1
ATOM 872 C C . GLY A 1 121 ? -20.335 1.707 39.006 1.00 94.94 121 GLY A C 1
ATOM 873 O O . GLY A 1 121 ? -19.457 2.562 39.157 1.00 94.94 121 GLY A O 1
ATOM 874 N N . LYS A 1 122 ? -20.964 1.126 40.026 1.00 94.88 122 LYS A N 1
ATOM 875 C CA . LYS A 1 122 ? -20.651 1.334 41.439 1.00 94.88 122 LYS A CA 1
ATOM 876 C C . LYS A 1 122 ? -20.529 0.007 42.177 1.00 94.88 122 LYS A C 1
ATOM 878 O O . LYS A 1 122 ? -21.160 -0.985 41.818 1.00 94.88 122 LYS A O 1
ATOM 883 N N . THR A 1 123 ? -19.733 -0.002 43.237 1.00 92.81 123 THR A N 1
ATOM 884 C CA . THR A 1 123 ? -19.779 -1.064 44.244 1.00 92.81 123 THR A CA 1
ATOM 885 C C . THR A 1 123 ? -21.035 -0.922 45.108 1.00 92.81 123 THR A C 1
ATOM 887 O O . THR A 1 123 ? -21.624 0.156 45.192 1.00 92.81 123 THR A O 1
ATOM 890 N N . ILE A 1 124 ? -21.410 -1.978 45.833 1.00 90.12 124 ILE A N 1
ATOM 891 C CA . ILE A 1 124 ? -22.492 -1.960 46.835 1.00 90.12 124 ILE A CA 1
ATOM 892 C C . ILE A 1 124 ? -22.232 -0.885 47.912 1.00 90.12 124 ILE A C 1
ATOM 894 O O . ILE A 1 124 ? -23.167 -0.301 48.456 1.00 90.12 124 ILE A O 1
ATOM 898 N N . SER A 1 125 ? -20.960 -0.579 48.200 1.00 89.31 125 SER A N 1
ATOM 899 C CA . SER A 1 125 ? -20.550 0.497 49.117 1.00 89.31 125 SER A CA 1
ATOM 900 C C . SER A 1 125 ? -20.647 1.911 48.523 1.00 89.31 125 SER A C 1
ATOM 902 O O . SER A 1 125 ? -20.458 2.885 49.250 1.00 89.31 125 SER A O 1
ATOM 904 N N . GLY A 1 126 ? -20.961 2.040 47.230 1.00 89.31 126 GLY A N 1
ATOM 905 C CA . GLY A 1 126 ? -21.208 3.307 46.542 1.00 89.31 126 GLY A CA 1
ATOM 906 C C . GLY A 1 126 ? -20.015 3.899 45.783 1.00 89.31 126 GLY A C 1
ATOM 907 O O . GLY A 1 126 ? -20.207 4.900 45.092 1.00 89.31 126 GLY A O 1
ATOM 908 N N . SER A 1 127 ? -18.823 3.296 45.857 1.00 90.88 127 SER A N 1
ATOM 909 C CA . SER A 1 127 ? -17.631 3.747 45.121 1.00 90.88 127 SER A CA 1
ATOM 910 C C . SER A 1 127 ? -17.803 3.525 43.620 1.00 90.88 127 SER A C 1
ATOM 912 O O . SER A 1 127 ? -18.182 2.430 43.206 1.00 90.88 127 SER A O 1
ATOM 914 N N . CYS A 1 128 ? -17.513 4.530 42.790 1.00 94.00 128 CYS A N 1
ATOM 915 C CA . CYS A 1 128 ? -17.635 4.394 41.339 1.00 94.00 128 CYS A CA 1
ATOM 916 C C . CYS A 1 128 ? -16.395 3.769 40.686 1.00 94.00 128 CYS A C 1
ATOM 918 O O . CYS A 1 128 ? -15.265 3.953 41.146 1.00 94.00 128 CYS A O 1
ATOM 920 N N . PHE A 1 129 ? -16.612 3.074 39.569 1.00 93.88 129 PHE A N 1
ATOM 921 C CA . PHE A 1 129 ? -15.563 2.560 38.693 1.00 93.88 129 PHE A CA 1
ATOM 922 C C . PHE A 1 129 ? -15.934 2.737 37.216 1.00 93.88 129 PHE A C 1
ATOM 924 O O . PHE A 1 129 ? -17.109 2.876 36.861 1.00 93.88 129 PHE A O 1
ATOM 931 N N . ALA A 1 130 ? -14.922 2.712 36.353 1.00 94.69 130 ALA A N 1
ATOM 932 C CA . ALA A 1 130 ? -15.084 2.749 34.911 1.00 94.69 130 ALA A CA 1
ATOM 933 C C . ALA A 1 130 ? -14.061 1.857 34.200 1.00 94.69 130 ALA A C 1
ATOM 935 O O . ALA A 1 130 ? -12.936 1.671 34.663 1.00 94.69 130 ALA A O 1
ATOM 936 N N . GLY A 1 131 ? -14.451 1.341 33.041 1.00 92.56 131 GLY A N 1
ATOM 937 C CA . GLY A 1 131 ? -13.585 0.563 32.164 1.00 92.56 131 GLY A CA 1
ATOM 938 C C . GLY A 1 131 ? -14.027 0.687 30.713 1.00 92.56 131 GLY A C 1
ATOM 939 O O . GLY A 1 131 ? -15.124 1.162 30.415 1.00 92.56 131 GLY A O 1
ATOM 940 N N . GLU A 1 132 ? -13.167 0.279 29.790 1.00 92.06 132 GLU A N 1
ATOM 941 C CA . GLU A 1 132 ? -13.473 0.310 28.364 1.00 92.06 132 GLU A CA 1
ATOM 942 C C . GLU A 1 132 ? -13.106 -1.018 27.715 1.00 92.06 132 GLU A C 1
ATOM 944 O O . GLU A 1 132 ? -12.064 -1.603 27.997 1.00 92.06 132 GLU A O 1
ATOM 949 N N . THR A 1 133 ? -13.955 -1.469 26.799 1.00 87.81 133 THR A N 1
ATOM 950 C CA . THR A 1 133 ? -13.638 -2.571 25.895 1.00 87.81 133 THR A CA 1
ATOM 951 C C . THR A 1 133 ? -14.149 -2.271 24.491 1.00 87.81 133 THR A C 1
ATOM 953 O O . THR A 1 133 ? -14.841 -1.277 24.268 1.00 87.81 133 THR A O 1
ATOM 956 N N . VAL A 1 134 ? -13.789 -3.099 23.514 1.00 83.56 134 VAL A N 1
ATOM 957 C CA . VAL A 1 134 ? -14.194 -2.917 22.116 1.00 83.56 134 VAL A CA 1
ATOM 958 C C . VAL A 1 134 ? -14.760 -4.218 21.577 1.00 83.56 134 VAL A C 1
ATOM 960 O O . VAL A 1 134 ? -14.082 -5.242 21.585 1.00 83.56 134 VAL A O 1
ATOM 963 N N . ILE A 1 135 ? -15.977 -4.140 21.049 1.00 83.00 135 ILE A N 1
ATOM 964 C CA . ILE A 1 135 ? -16.595 -5.184 20.239 1.00 83.00 135 ILE A CA 1
ATOM 965 C C . ILE A 1 135 ? -16.447 -4.780 18.778 1.00 83.00 135 ILE A C 1
ATOM 967 O O . ILE A 1 135 ? -16.883 -3.706 18.371 1.00 83.00 135 ILE A O 1
ATOM 971 N N . GLU A 1 136 ? -15.846 -5.634 17.964 1.00 79.75 136 GLU A N 1
ATOM 972 C CA . GLU A 1 136 ? -15.654 -5.340 16.553 1.00 79.75 136 GLU A CA 1
ATOM 973 C C . GLU A 1 136 ? -16.967 -5.510 15.779 1.00 79.75 136 GLU A C 1
ATOM 975 O O . GLU A 1 136 ? -17.562 -6.587 15.771 1.00 79.75 136 GLU A O 1
ATOM 980 N N . ILE A 1 137 ? -17.437 -4.442 15.130 1.00 79.12 137 ILE A N 1
ATOM 981 C CA . ILE A 1 137 ? -18.647 -4.470 14.302 1.00 79.12 137 ILE A CA 1
ATOM 982 C C . ILE A 1 137 ? -18.236 -4.652 12.841 1.00 79.12 137 ILE A C 1
ATOM 984 O O . ILE A 1 137 ? -17.624 -3.757 12.260 1.00 79.12 137 ILE A O 1
ATOM 988 N N . LEU A 1 138 ? -18.593 -5.796 12.253 1.00 83.44 138 LEU A N 1
ATOM 989 C CA . LEU A 1 138 ? -18.149 -6.203 10.920 1.00 83.44 138 LEU A CA 1
ATOM 990 C C . LEU A 1 138 ? -19.274 -6.246 9.878 1.00 83.44 138 LEU A C 1
ATOM 992 O O . LEU A 1 138 ? -20.367 -6.758 10.107 1.00 83.44 138 LEU A O 1
ATOM 996 N N . CYS A 1 139 ? -18.964 -5.763 8.686 1.00 84.06 139 CYS A N 1
ATOM 997 C CA . CYS A 1 139 ? -19.766 -5.757 7.477 1.00 84.06 139 CYS A CA 1
ATOM 998 C C . CYS A 1 139 ? -19.459 -6.994 6.642 1.00 84.06 139 CYS A C 1
ATOM 1000 O O . CYS A 1 139 ? -18.558 -6.978 5.810 1.00 84.06 139 CYS A O 1
ATOM 1002 N N . VAL A 1 140 ? -20.211 -8.069 6.882 1.00 83.38 140 VAL A N 1
ATOM 1003 C CA . VAL A 1 140 ? -20.072 -9.332 6.142 1.00 83.38 140 VAL A CA 1
ATOM 1004 C C . VAL A 1 140 ? -21.373 -9.719 5.432 1.00 83.38 140 VAL A C 1
ATOM 1006 O O . VAL A 1 140 ? -22.438 -9.542 6.040 1.00 83.38 140 VAL A O 1
ATOM 1009 N N . PRO A 1 141 ? -21.312 -10.269 4.198 1.00 87.31 141 PRO A N 1
ATOM 1010 C CA . PRO A 1 141 ? -20.102 -10.395 3.367 1.00 87.31 141 PRO A CA 1
ATOM 1011 C C . PRO A 1 141 ? -19.606 -9.033 2.835 1.00 87.31 141 PRO A C 1
ATOM 1013 O O . PRO A 1 141 ? -20.254 -8.011 3.048 1.00 87.31 141 PRO A O 1
ATOM 1016 N N . VAL A 1 142 ? -18.459 -9.023 2.154 1.00 92.69 142 VAL A N 1
ATOM 1017 C CA . VAL A 1 142 ? -17.953 -7.873 1.378 1.00 92.69 142 VAL A CA 1
ATOM 1018 C C . VAL A 1 142 ? -18.223 -8.079 -0.118 1.00 92.69 142 VAL A C 1
ATOM 1020 O O . VAL A 1 142 ? -18.432 -9.208 -0.561 1.00 92.69 142 VAL A O 1
ATOM 1023 N N . GLU A 1 143 ? -18.214 -7.006 -0.909 1.00 94.62 143 GLU A N 1
ATOM 1024 C CA . GLU A 1 143 ? -18.342 -7.079 -2.372 1.00 94.62 143 GLU A CA 1
ATOM 1025 C C . GLU A 1 143 ? -16.985 -6.846 -3.045 1.00 94.62 143 GLU A C 1
ATOM 1027 O O . GLU A 1 143 ? -16.312 -5.856 -2.753 1.00 94.62 143 GLU A O 1
ATOM 1032 N N . ARG A 1 144 ? -16.613 -7.730 -3.980 1.00 96.81 144 ARG A N 1
ATOM 1033 C CA . ARG A 1 144 ? -15.390 -7.625 -4.788 1.00 96.81 144 ARG A CA 1
ATOM 1034 C C . ARG A 1 144 ? -15.715 -7.297 -6.236 1.00 96.81 144 ARG A C 1
ATOM 1036 O O . ARG A 1 144 ? -16.678 -7.825 -6.791 1.00 96.81 144 ARG A O 1
ATOM 1043 N N . SER A 1 145 ? -14.906 -6.448 -6.853 1.00 97.00 145 SER A N 1
ATOM 1044 C CA . SER A 1 145 ? -15.025 -6.132 -8.275 1.00 97.00 145 SER A CA 1
ATOM 1045 C C . SER A 1 145 ? -13.697 -5.669 -8.852 1.00 97.00 145 SER A C 1
ATOM 1047 O O . SER A 1 145 ? -13.025 -4.842 -8.237 1.00 97.00 145 SER A O 1
ATOM 1049 N N . ASP A 1 146 ? -13.401 -6.105 -10.069 1.00 96.69 146 ASP A N 1
ATOM 1050 C CA . ASP A 1 146 ? -12.284 -5.614 -10.870 1.00 96.69 146 ASP A CA 1
ATOM 1051 C C . ASP A 1 146 ? -12.791 -4.700 -11.982 1.00 96.69 146 ASP A C 1
ATOM 1053 O O . ASP A 1 146 ? -13.837 -4.946 -12.589 1.00 96.69 146 ASP A O 1
ATOM 1057 N N . TYR A 1 147 ? -12.053 -3.631 -12.256 1.00 97.38 147 TYR A N 1
ATOM 1058 C CA . TYR A 1 147 ? -12.339 -2.743 -13.374 1.00 97.38 147 TYR A CA 1
ATOM 1059 C C . TYR A 1 147 ? -11.072 -2.064 -13.885 1.00 97.38 147 TYR A C 1
ATOM 1061 O O . TYR A 1 147 ? -9.991 -2.172 -13.305 1.00 97.38 147 TYR A O 1
ATOM 1069 N N . PHE A 1 148 ? -11.226 -1.355 -14.999 1.00 96.81 148 PHE A N 1
ATOM 1070 C CA . PHE A 1 148 ? -10.131 -0.705 -15.693 1.00 96.81 148 PHE A CA 1
ATOM 1071 C C . PHE A 1 148 ? -10.321 0.806 -15.770 1.00 96.81 148 PHE A C 1
ATOM 1073 O O . PHE A 1 148 ? -11.436 1.290 -15.973 1.00 96.81 148 PHE A O 1
ATOM 1080 N N . ILE A 1 149 ? -9.216 1.540 -15.641 1.00 97.19 149 ILE A N 1
ATOM 1081 C CA . ILE A 1 149 ? -9.131 2.964 -15.971 1.00 97.19 149 ILE A CA 1
ATOM 1082 C C . ILE A 1 149 ? -8.232 3.095 -17.196 1.00 97.19 149 ILE A C 1
ATOM 1084 O O . ILE A 1 149 ? -7.027 2.847 -17.116 1.00 97.19 149 ILE A O 1
ATOM 1088 N N . ASP A 1 150 ? -8.824 3.491 -18.319 1.00 95.62 150 ASP A N 1
ATOM 1089 C CA . ASP A 1 150 ? -8.101 3.714 -19.567 1.00 95.62 150 ASP A CA 1
ATOM 1090 C C . ASP A 1 150 ? -7.566 5.157 -19.625 1.00 95.62 150 ASP A C 1
ATOM 1092 O O . ASP A 1 150 ? -8.214 6.110 -19.179 1.00 95.62 150 ASP A O 1
ATOM 1096 N N . PHE A 1 151 ? -6.361 5.332 -20.161 1.00 94.62 151 PHE A N 1
ATOM 1097 C CA . PHE A 1 151 ? -5.733 6.636 -20.376 1.00 94.62 151 PHE A CA 1
ATOM 1098 C C . PHE A 1 151 ? -4.779 6.592 -21.569 1.00 94.62 151 PHE A C 1
ATOM 1100 O O . PHE A 1 151 ? -4.397 5.521 -22.021 1.00 94.62 151 PHE A O 1
ATOM 1107 N N . THR A 1 152 ? -4.378 7.751 -22.083 1.00 93.31 152 THR A N 1
ATOM 1108 C CA . THR A 1 152 ? -3.336 7.839 -23.114 1.00 93.31 152 THR A CA 1
ATOM 1109 C C . THR A 1 152 ? -1.996 8.138 -22.456 1.00 93.31 152 THR A C 1
ATOM 1111 O O . THR A 1 152 ? -1.910 9.038 -21.615 1.00 93.31 152 THR A O 1
ATOM 1114 N N . THR A 1 153 ? -0.965 7.378 -22.808 1.00 91.75 153 THR A N 1
ATOM 1115 C CA . THR A 1 153 ? 0.408 7.611 -22.355 1.00 91.75 153 THR A CA 1
ATOM 1116 C C . THR A 1 153 ? 0.995 8.874 -22.971 1.00 91.75 153 THR A C 1
ATOM 1118 O O . THR A 1 153 ? 0.662 9.276 -24.087 1.00 91.75 153 THR A O 1
ATOM 1121 N N . SER A 1 154 ? 1.888 9.512 -22.227 1.00 89.19 154 SER A N 1
ATOM 1122 C CA . SER A 1 154 ? 2.571 10.734 -22.640 1.00 89.19 154 SER A CA 1
ATOM 1123 C C . SER A 1 154 ? 3.827 10.916 -21.804 1.00 89.19 154 SER A C 1
ATOM 1125 O O . SER A 1 154 ? 3.786 10.638 -20.600 1.00 89.19 154 SER A O 1
ATOM 1127 N N . SER A 1 155 ? 4.888 11.478 -22.386 1.00 86.00 155 SER A N 1
ATOM 1128 C CA . SER A 1 155 ? 6.140 11.746 -21.674 1.00 86.00 155 SER A CA 1
ATOM 1129 C C . SER A 1 155 ? 6.729 10.485 -21.006 1.00 86.00 155 SER A C 1
ATOM 1131 O O . SER A 1 155 ? 7.347 10.579 -19.933 1.00 86.00 155 SER A O 1
ATOM 1133 N N . MET A 1 156 ? 6.518 9.313 -21.618 1.00 88.25 156 MET A N 1
ATOM 1134 C CA . MET A 1 156 ? 7.129 8.047 -21.214 1.00 88.25 156 MET A CA 1
ATOM 1135 C C . MET A 1 156 ? 8.653 8.127 -21.404 1.00 88.25 156 MET A C 1
ATOM 1137 O O . MET A 1 156 ? 9.130 8.862 -22.271 1.00 88.25 156 MET A O 1
ATOM 1141 N N . PRO A 1 157 ? 9.457 7.389 -20.617 1.00 88.50 157 PRO A N 1
ATOM 1142 C CA . PRO A 1 157 ? 10.908 7.381 -20.800 1.00 88.50 157 PRO A CA 1
ATOM 1143 C C . PRO A 1 157 ? 11.347 6.973 -22.213 1.00 88.50 157 PRO A C 1
ATOM 1145 O O . PRO A 1 157 ? 12.317 7.531 -22.724 1.00 88.50 157 PRO A O 1
ATOM 1148 N N . ASP A 1 158 ? 10.624 6.037 -22.834 1.00 90.31 158 ASP A N 1
ATOM 1149 C CA . ASP A 1 158 ? 10.738 5.734 -24.258 1.00 90.31 158 ASP A CA 1
ATOM 1150 C C . ASP A 1 158 ? 9.558 6.354 -25.008 1.00 90.31 158 ASP A C 1
ATOM 1152 O O . ASP A 1 158 ? 8.407 5.948 -24.822 1.00 90.31 158 ASP A O 1
ATOM 1156 N N . ALA A 1 159 ? 9.849 7.321 -25.876 1.00 90.88 159 ALA A N 1
ATOM 1157 C CA . ALA A 1 159 ? 8.834 8.036 -26.642 1.00 90.88 159 ALA A CA 1
ATOM 1158 C C . ALA A 1 159 ? 8.061 7.122 -27.609 1.00 90.88 159 ALA A C 1
ATOM 1160 O O . ALA A 1 159 ? 6.975 7.488 -28.052 1.00 90.88 159 ALA A O 1
ATOM 1161 N N . GLN A 1 160 ? 8.573 5.920 -27.917 1.00 91.94 160 GLN A N 1
ATOM 1162 C CA . GLN A 1 160 ? 7.823 4.940 -28.711 1.00 91.94 160 GLN A CA 1
ATOM 1163 C C . GLN A 1 160 ? 6.520 4.500 -28.025 1.00 91.94 160 GLN A C 1
ATOM 1165 O O . GLN A 1 160 ? 5.605 4.021 -28.693 1.00 91.94 160 GLN A O 1
ATOM 1170 N N . PHE A 1 161 ? 6.432 4.660 -26.700 1.00 92.31 161 PHE A N 1
ATOM 1171 C CA . PHE A 1 161 ? 5.239 4.327 -25.933 1.00 92.31 161 PHE A CA 1
ATOM 1172 C C . PHE A 1 161 ? 4.310 5.517 -25.715 1.00 92.31 161 PHE A C 1
ATOM 1174 O O . PHE A 1 161 ? 3.313 5.338 -25.025 1.00 92.31 161 PHE A O 1
ATOM 1181 N N . ASP A 1 162 ? 4.590 6.704 -26.257 1.00 91.81 162 ASP A N 1
ATOM 1182 C CA . ASP A 1 162 ? 3.700 7.863 -26.151 1.00 91.81 162 ASP A CA 1
ATOM 1183 C C . ASP A 1 162 ? 2.514 7.774 -27.121 1.00 91.81 162 ASP A C 1
ATOM 1185 O O . ASP A 1 162 ? 2.605 7.207 -28.209 1.00 91.81 162 ASP A O 1
ATOM 1189 N N . GLY A 1 163 ? 1.371 8.345 -26.729 1.00 91.81 163 GLY A N 1
ATOM 1190 C CA . GLY A 1 163 ? 0.152 8.352 -27.544 1.00 91.81 163 GLY A CA 1
ATOM 1191 C C . GLY A 1 163 ? -0.588 7.011 -27.595 1.00 91.81 163 GLY A C 1
ATOM 1192 O O . GLY A 1 163 ? -1.632 6.912 -28.240 1.00 91.81 163 GLY A O 1
ATOM 1193 N N . LEU A 1 164 ? -0.090 5.988 -26.897 1.00 93.38 164 LEU A N 1
ATOM 1194 C CA . LEU A 1 164 ? -0.732 4.685 -26.803 1.00 93.38 164 LEU A CA 1
ATOM 1195 C C . LEU A 1 164 ? -1.858 4.718 -25.771 1.00 93.38 164 LEU A C 1
ATOM 1197 O O . LEU A 1 164 ? -1.781 5.391 -24.742 1.00 93.38 164 LEU A O 1
ATOM 1201 N N . VAL A 1 165 ? -2.916 3.951 -26.026 1.00 94.12 165 VAL A N 1
ATOM 1202 C CA . VAL A 1 165 ? -3.901 3.651 -24.984 1.00 94.12 165 VAL A CA 1
ATOM 1203 C C . VAL A 1 165 ? -3.219 2.756 -23.955 1.00 94.12 165 VAL A C 1
ATOM 1205 O O . VAL A 1 165 ? -2.539 1.807 -24.316 1.00 94.12 165 VAL A O 1
ATOM 1208 N N . ALA A 1 166 ? -3.393 3.056 -22.680 1.00 95.00 166 ALA A N 1
ATOM 1209 C CA . ALA A 1 166 ? -2.917 2.288 -21.547 1.00 95.00 166 ALA A CA 1
ATOM 1210 C C . ALA A 1 166 ? -4.075 2.027 -20.595 1.00 95.00 166 ALA A C 1
ATOM 1212 O O . ALA A 1 166 ? -5.043 2.789 -20.539 1.00 95.00 166 ALA A O 1
ATOM 1213 N N . ARG A 1 167 ? -3.948 0.954 -19.821 1.00 95.06 167 ARG A N 1
ATOM 1214 C CA . ARG A 1 167 ? -4.986 0.490 -18.913 1.00 95.06 167 ARG A CA 1
ATOM 1215 C C . ARG A 1 167 ? -4.419 0.265 -17.522 1.00 95.06 167 ARG A C 1
ATOM 1217 O O . ARG A 1 167 ? -3.378 -0.366 -17.371 1.00 95.06 167 ARG A O 1
ATOM 1224 N N . LEU A 1 168 ? -5.119 0.766 -16.508 1.00 96.56 168 LEU A N 1
ATOM 1225 C CA . LEU A 1 168 ? -4.850 0.463 -15.103 1.00 96.56 168 LEU A CA 1
ATOM 1226 C C . LEU A 1 168 ? -5.900 -0.513 -14.591 1.00 96.56 168 LEU A C 1
ATOM 1228 O O . LEU A 1 168 ? -7.087 -0.195 -14.614 1.00 96.56 168 LEU A O 1
ATOM 1232 N N . ALA A 1 169 ? -5.464 -1.671 -14.113 1.00 95.88 169 ALA A N 1
ATOM 1233 C CA . ALA A 1 169 ? -6.288 -2.600 -13.361 1.00 95.88 169 ALA A CA 1
ATOM 1234 C C . ALA A 1 169 ? -6.474 -2.089 -11.929 1.00 95.88 169 ALA A C 1
ATOM 1236 O O . ALA A 1 169 ? -5.498 -1.829 -11.213 1.00 95.88 169 ALA A O 1
ATOM 1237 N N . VAL A 1 170 ? -7.735 -1.963 -11.521 1.00 98.06 170 VAL A N 1
ATOM 1238 C CA . VAL A 1 170 ? -8.133 -1.610 -10.162 1.00 98.06 170 VAL A CA 1
ATOM 1239 C C . VAL A 1 170 ? -8.977 -2.741 -9.597 1.00 98.06 170 VAL A C 1
ATOM 1241 O O . VAL A 1 170 ? -10.039 -3.066 -10.127 1.00 98.06 170 VAL A O 1
ATOM 1244 N N . HIS A 1 171 ? -8.499 -3.303 -8.497 1.00 98.12 171 HIS A N 1
ATOM 1245 C CA . HIS A 1 171 ? -9.223 -4.252 -7.677 1.00 98.12 171 HIS A CA 1
ATOM 1246 C C . HIS A 1 171 ? -9.905 -3.498 -6.534 1.00 98.12 171 HIS A C 1
ATOM 1248 O O . HIS A 1 171 ? -9.260 -2.714 -5.832 1.00 98.12 171 HIS A O 1
ATOM 1254 N N . ARG A 1 172 ? -11.208 -3.704 -6.344 1.00 98.00 172 ARG A N 1
ATOM 1255 C CA . ARG A 1 172 ? -11.990 -3.056 -5.286 1.00 98.00 172 ARG A CA 1
ATOM 1256 C C . ARG A 1 172 ? -12.626 -4.095 -4.379 1.00 98.00 172 ARG A C 1
ATOM 1258 O O . ARG A 1 172 ? -13.342 -4.969 -4.866 1.00 98.00 172 ARG A O 1
ATOM 1265 N N . VAL A 1 173 ? -12.458 -3.913 -3.072 1.00 97.69 173 VAL A N 1
ATOM 1266 C CA . VAL A 1 173 ? -13.203 -4.639 -2.038 1.00 97.69 173 VAL A CA 1
ATOM 1267 C C . VAL A 1 173 ? -13.935 -3.615 -1.186 1.00 97.69 173 VAL A C 1
ATOM 1269 O O . VAL A 1 173 ? -13.310 -2.766 -0.546 1.00 97.69 173 VAL A O 1
ATOM 1272 N N . LYS A 1 174 ? -15.267 -3.663 -1.201 1.00 95.56 174 LYS A N 1
ATOM 1273 C CA . LYS A 1 174 ? -16.111 -2.661 -0.545 1.00 95.56 174 LYS A CA 1
ATOM 1274 C C . LYS A 1 174 ? -17.077 -3.289 0.466 1.00 95.56 174 LYS A C 1
ATOM 1276 O O . LYS A 1 174 ? -17.454 -4.456 0.311 1.00 95.56 174 LYS A O 1
ATOM 1281 N N . PRO A 1 175 ? -17.521 -2.520 1.477 1.00 92.06 175 PRO A N 1
ATOM 1282 C CA . PRO A 1 175 ? -18.555 -2.970 2.402 1.00 92.06 175 PRO A CA 1
ATOM 1283 C C . PRO A 1 175 ? -19.847 -3.335 1.659 1.00 92.06 175 PRO A C 1
ATOM 1285 O O . PRO A 1 175 ? -20.170 -2.739 0.627 1.00 92.06 175 PRO A O 1
ATOM 1288 N N . ALA A 1 176 ? -20.622 -4.272 2.205 1.00 84.56 176 ALA A N 1
ATOM 1289 C CA . ALA A 1 176 ? -21.931 -4.598 1.648 1.00 84.56 176 ALA A CA 1
ATOM 1290 C C . ALA A 1 176 ? -22.902 -3.393 1.654 1.00 84.56 176 ALA A C 1
ATOM 1292 O O . ALA A 1 176 ? -22.779 -2.506 2.500 1.00 84.56 176 ALA A O 1
ATOM 1293 N N . PRO A 1 177 ? -23.935 -3.363 0.787 1.00 80.31 177 PRO A N 1
ATOM 1294 C CA . PRO A 1 177 ? -24.743 -2.164 0.523 1.00 80.31 177 PRO A CA 1
ATOM 1295 C C . PRO A 1 177 ? -25.549 -1.640 1.717 1.00 80.31 177 PRO A C 1
ATOM 1297 O O . PRO A 1 177 ? -26.012 -0.503 1.720 1.00 80.31 177 PRO A O 1
ATOM 1300 N N . TYR A 1 178 ? -25.774 -2.479 2.726 1.00 75.56 178 TYR A N 1
ATOM 1301 C CA . TYR A 1 178 ? -26.468 -2.106 3.960 1.00 75.56 178 TYR A CA 1
ATOM 1302 C C . TYR A 1 178 ? -25.543 -1.494 5.015 1.00 75.56 178 TYR A C 1
ATOM 1304 O O . TYR A 1 178 ? -26.052 -1.028 6.033 1.00 75.56 178 TYR A O 1
ATOM 1312 N N . CYS A 1 179 ? -24.229 -1.520 4.792 1.00 78.06 179 CYS A N 1
ATOM 1313 C CA . CYS A 1 179 ? -23.235 -0.928 5.666 1.00 78.06 179 CYS A CA 1
ATOM 1314 C C . CYS A 1 179 ? -22.896 0.507 5.259 1.00 78.06 179 CYS A C 1
ATOM 1316 O O . CYS A 1 179 ? -22.936 0.847 4.075 1.00 78.06 179 CYS A O 1
ATOM 1318 N N . PRO A 1 180 ? -22.520 1.358 6.225 1.00 72.31 180 PRO A N 1
ATOM 1319 C CA . PRO A 1 180 ? -22.054 2.694 5.932 1.00 72.31 180 PRO A CA 1
ATOM 1320 C C . PRO A 1 180 ? -20.676 2.596 5.275 1.00 72.31 180 PRO A C 1
ATOM 1322 O O . PRO A 1 180 ? -19.768 1.943 5.789 1.00 72.31 180 PRO A O 1
ATOM 1325 N N . ASN A 1 181 ? -20.525 3.268 4.140 1.00 76.69 181 ASN A N 1
ATOM 1326 C CA . ASN A 1 181 ? -19.225 3.514 3.538 1.00 76.69 181 ASN A CA 1
ATOM 1327 C C . ASN A 1 181 ? -18.668 4.806 4.138 1.00 76.69 181 ASN A C 1
ATOM 1329 O O . ASN A 1 181 ? -19.091 5.901 3.768 1.00 76.69 181 ASN A O 1
ATOM 1333 N N . VAL A 1 182 ? -17.794 4.681 5.136 1.00 83.69 182 VAL A N 1
ATOM 1334 C CA . VAL A 1 182 ? -17.363 5.828 5.954 1.00 83.69 182 VAL A CA 1
ATOM 1335 C C . VAL A 1 182 ? -16.052 6.440 5.475 1.00 83.69 182 VAL A C 1
ATOM 1337 O O . VAL A 1 182 ? -15.780 7.617 5.741 1.00 83.69 182 VAL A O 1
ATOM 1340 N N . ARG A 1 183 ? -15.221 5.643 4.797 1.00 95.19 183 ARG A N 1
ATOM 1341 C CA . ARG A 1 183 ? -13.870 5.990 4.348 1.00 95.19 183 ARG A CA 1
ATOM 1342 C C . ARG A 1 183 ? -13.528 5.206 3.088 1.00 95.19 183 ARG A C 1
ATOM 1344 O O . ARG A 1 183 ? -13.993 4.088 2.923 1.00 95.19 183 ARG A O 1
ATOM 1351 N N . ALA A 1 184 ? -12.635 5.757 2.272 1.00 97.81 184 ALA A N 1
ATOM 1352 C CA . ALA A 1 184 ? -11.985 5.023 1.195 1.00 97.81 184 ALA A CA 1
ATOM 1353 C C . ALA A 1 184 ? -10.471 4.956 1.418 1.00 97.81 184 ALA A C 1
ATOM 1355 O O . ALA A 1 184 ? -9.892 5.892 1.978 1.00 97.81 184 ALA A O 1
ATOM 1356 N N . LEU A 1 185 ? -9.839 3.873 0.968 1.00 98.62 185 LEU A N 1
ATOM 1357 C CA . LEU A 1 185 ? -8.391 3.672 0.987 1.00 98.62 185 LEU A CA 1
ATOM 1358 C C . LEU A 1 185 ? -7.898 3.253 -0.401 1.00 98.62 185 LEU A C 1
ATOM 1360 O O . LEU A 1 185 ? -8.374 2.262 -0.948 1.00 98.62 185 LEU A O 1
ATOM 1364 N N . VAL A 1 186 ? -6.900 3.964 -0.930 1.00 98.81 186 VAL A N 1
ATOM 1365 C CA . VAL A 1 186 ? -6.167 3.558 -2.138 1.00 98.81 186 VAL A CA 1
ATOM 1366 C C . VAL A 1 186 ? -4.840 2.918 -1.740 1.00 98.81 186 VAL A C 1
ATOM 1368 O O . VAL A 1 186 ? -4.033 3.554 -1.059 1.00 98.81 186 VAL A O 1
ATOM 1371 N N . LEU A 1 187 ? -4.606 1.675 -2.161 1.00 98.62 187 LEU A N 1
ATOM 1372 C CA . LEU A 1 187 ? -3.408 0.896 -1.852 1.00 98.62 187 LEU A CA 1
ATOM 1373 C C . LEU A 1 187 ? -2.486 0.810 -3.073 1.00 98.62 187 LEU A C 1
ATOM 1375 O O . LEU A 1 187 ? -2.908 0.408 -4.159 1.00 98.62 187 LEU A O 1
ATOM 1379 N N . VAL A 1 188 ? -1.219 1.183 -2.877 1.00 97.94 188 VAL A N 1
ATOM 1380 C CA . VAL A 1 188 ? -0.172 1.194 -3.904 1.00 97.94 188 VAL A CA 1
ATOM 1381 C C . VAL A 1 188 ? 0.884 0.142 -3.559 1.00 97.94 188 VAL A C 1
ATOM 1383 O O . VAL A 1 188 ? 1.492 0.236 -2.483 1.00 97.94 188 VAL A O 1
ATOM 1386 N N . PRO A 1 189 ? 1.112 -0.855 -4.436 1.00 95.50 189 PRO A N 1
ATOM 1387 C CA . PRO A 1 189 ? 2.003 -1.968 -4.147 1.00 95.50 189 PRO A CA 1
ATOM 1388 C C . PRO A 1 189 ? 3.475 -1.563 -4.107 1.00 95.50 189 PRO A C 1
ATOM 1390 O O . PRO A 1 189 ? 3.871 -0.453 -4.471 1.00 95.50 189 PRO A O 1
ATOM 1393 N N . GLY A 1 190 ? 4.293 -2.523 -3.678 1.00 92.50 190 GLY A N 1
ATOM 1394 C CA . GLY A 1 190 ? 5.742 -2.442 -3.743 1.00 92.50 190 GLY A CA 1
ATOM 1395 C C . GLY A 1 190 ? 6.301 -2.625 -5.154 1.00 92.50 190 GLY A C 1
ATOM 1396 O O . GLY A 1 190 ? 5.658 -2.380 -6.168 1.00 92.50 190 GLY A O 1
ATOM 1397 N N . ARG A 1 191 ? 7.571 -3.031 -5.213 1.00 89.62 191 ARG A N 1
ATOM 1398 C CA . ARG A 1 191 ? 8.337 -3.059 -6.465 1.00 89.62 191 ARG A CA 1
ATOM 1399 C C . ARG A 1 191 ? 8.007 -4.231 -7.385 1.00 89.62 191 ARG A C 1
ATOM 1401 O O . ARG A 1 191 ? 8.151 -4.083 -8.590 1.00 89.62 191 ARG A O 1
ATOM 1408 N N . THR A 1 192 ? 7.708 -5.396 -6.826 1.00 90.88 192 THR A N 1
ATOM 1409 C CA . THR A 1 192 ? 7.791 -6.671 -7.563 1.00 90.88 192 THR A CA 1
ATOM 1410 C C . THR A 1 192 ? 6.502 -7.478 -7.541 1.00 90.88 192 THR A C 1
ATOM 1412 O O . THR A 1 192 ? 6.385 -8.432 -8.294 1.00 90.88 192 THR A O 1
ATOM 1415 N N . ILE A 1 193 ? 5.539 -7.104 -6.698 1.00 91.69 193 ILE A N 1
ATOM 1416 C CA . ILE A 1 193 ? 4.288 -7.839 -6.496 1.00 91.69 193 ILE A CA 1
ATOM 1417 C C . ILE A 1 193 ? 3.136 -6.902 -6.848 1.00 91.69 193 ILE A C 1
ATOM 1419 O O . ILE A 1 193 ? 3.094 -5.774 -6.359 1.00 91.69 193 ILE A O 1
ATOM 1423 N N . ALA A 1 194 ? 2.222 -7.364 -7.701 1.00 92.88 194 ALA A N 1
ATOM 1424 C CA . ALA A 1 194 ? 1.034 -6.613 -8.096 1.00 92.88 194 ALA A CA 1
ATOM 1425 C C . ALA A 1 194 ? 0.068 -6.400 -6.913 1.00 92.88 194 ALA A C 1
ATOM 1427 O O . ALA A 1 194 ? 0.064 -7.151 -5.938 1.00 92.88 194 ALA A O 1
ATOM 1428 N N . ALA A 1 195 ? -0.777 -5.374 -7.004 1.00 94.50 195 ALA A N 1
ATOM 1429 C CA . ALA A 1 195 ? -1.563 -4.877 -5.876 1.00 94.50 195 ALA A CA 1
ATOM 1430 C C . ALA A 1 195 ? -2.550 -5.904 -5.302 1.00 94.50 195 ALA A C 1
ATOM 1432 O O . ALA A 1 195 ? -2.632 -6.041 -4.085 1.00 94.50 195 ALA A O 1
ATOM 1433 N N . THR A 1 196 ? -3.251 -6.663 -6.148 1.00 94.00 196 THR A N 1
ATOM 1434 C CA . THR A 1 196 ? -4.219 -7.672 -5.685 1.00 94.00 196 THR A CA 1
ATOM 1435 C C . THR A 1 196 ? -3.537 -8.759 -4.856 1.00 94.00 196 THR A C 1
ATOM 1437 O O . THR A 1 196 ? -3.959 -9.018 -3.733 1.00 94.00 196 THR A O 1
ATOM 1440 N N . ALA A 1 197 ? -2.425 -9.320 -5.346 1.00 93.12 197 ALA A N 1
ATOM 1441 C CA . ALA A 1 197 ? -1.639 -10.307 -4.601 1.00 93.12 197 ALA A CA 1
ATOM 1442 C C . ALA A 1 197 ? -1.066 -9.732 -3.293 1.00 93.12 197 ALA A C 1
ATOM 1444 O O . ALA A 1 197 ? -0.925 -10.447 -2.302 1.00 93.12 197 ALA A O 1
ATOM 1445 N N . ALA A 1 198 ? -0.756 -8.432 -3.268 1.00 92.56 198 ALA A N 1
ATOM 1446 C CA . ALA A 1 198 ? -0.220 -7.781 -2.083 1.00 92.56 198 ALA A CA 1
ATOM 1447 C C . ALA A 1 198 ? -1.260 -7.471 -0.999 1.00 92.56 198 ALA A C 1
ATOM 1449 O O . ALA A 1 198 ? -0.910 -7.494 0.179 1.00 92.56 198 ALA A O 1
ATOM 1450 N N . PHE A 1 199 ? -2.508 -7.170 -1.367 1.00 95.75 199 PHE A N 1
ATOM 1451 C CA . PHE A 1 199 ? -3.471 -6.576 -0.433 1.00 95.75 199 PHE A CA 1
ATOM 1452 C C . PHE A 1 199 ? -4.789 -7.347 -0.260 1.00 95.75 199 PHE A C 1
ATOM 1454 O O . PHE A 1 199 ? -5.406 -7.218 0.797 1.00 95.75 199 PHE A O 1
ATOM 1461 N N . ASP A 1 200 ? -5.216 -8.156 -1.235 1.00 95.62 200 ASP A N 1
ATOM 1462 C CA . ASP A 1 200 ? -6.399 -9.035 -1.139 1.00 95.62 200 ASP A CA 1
ATOM 1463 C C . ASP A 1 200 ? -5.981 -10.506 -1.299 1.00 95.62 200 ASP A C 1
ATOM 1465 O O . ASP A 1 200 ? -6.510 -11.239 -2.135 1.00 95.62 200 ASP A O 1
ATOM 1469 N N . LEU A 1 201 ? -4.990 -10.947 -0.514 1.00 92.62 201 LEU A N 1
ATOM 1470 C CA . LEU A 1 201 ? -4.524 -12.334 -0.546 1.00 92.62 201 LEU A CA 1
ATOM 1471 C C . LEU A 1 201 ? -5.644 -13.282 -0.086 1.00 92.62 201 LEU A C 1
ATOM 1473 O O . LEU A 1 201 ? -6.024 -13.278 1.085 1.00 92.62 201 LEU A O 1
ATOM 1477 N N . GLN A 1 202 ? -6.156 -14.102 -1.009 1.00 91.75 202 GLN A N 1
ATOM 1478 C CA . GLN A 1 202 ? -7.242 -15.059 -0.757 1.00 91.75 202 GLN A CA 1
ATOM 1479 C C . GLN A 1 202 ? -6.729 -16.313 -0.036 1.00 91.75 202 GLN A C 1
ATOM 1481 O O . GLN A 1 202 ? -6.689 -17.407 -0.597 1.00 91.75 202 GLN A O 1
ATOM 1486 N N . TYR A 1 203 ? -6.311 -16.145 1.214 1.00 88.94 203 TYR A N 1
ATOM 1487 C CA . TYR A 1 203 ? -5.882 -17.233 2.083 1.00 88.94 203 TYR A CA 1
ATOM 1488 C C . TYR A 1 203 ? -6.377 -16.971 3.499 1.00 88.94 203 TYR A C 1
ATOM 1490 O O . TYR A 1 203 ? -5.955 -16.007 4.130 1.00 88.94 203 TYR A O 1
ATOM 1498 N N . GLN A 1 204 ? -7.284 -17.822 3.983 1.00 86.50 204 GLN A N 1
ATOM 1499 C CA . GLN A 1 204 ? -7.934 -17.655 5.286 1.00 86.50 204 GLN A CA 1
ATOM 1500 C C . GLN A 1 204 ? -8.435 -16.206 5.482 1.00 86.50 204 GLN A C 1
ATOM 1502 O O . GLN A 1 204 ? -9.199 -15.714 4.658 1.00 86.50 204 GLN A O 1
ATOM 1507 N N . ASP A 1 205 ? -7.995 -15.518 6.535 1.00 81.06 205 ASP A N 1
ATOM 1508 C CA . ASP A 1 205 ? -8.345 -14.142 6.886 1.00 81.06 205 ASP A CA 1
ATOM 1509 C C . ASP A 1 205 ? -7.202 -13.135 6.607 1.00 81.06 205 ASP A C 1
ATOM 1511 O O . ASP A 1 205 ? -7.127 -12.072 7.225 1.00 81.06 205 ASP A O 1
ATOM 1515 N N . TYR A 1 206 ? -6.298 -13.434 5.665 1.00 87.50 206 TYR A N 1
ATOM 1516 C CA . TYR A 1 206 ? -5.117 -12.600 5.379 1.00 87.50 206 TYR A CA 1
ATOM 1517 C C . TYR A 1 206 ? -5.389 -11.390 4.483 1.00 87.50 206 TYR A C 1
ATOM 1519 O O . TYR A 1 206 ? -4.525 -10.516 4.356 1.00 87.50 206 TYR A O 1
ATOM 1527 N N . SER A 1 207 ? -6.567 -11.305 3.866 1.00 92.25 207 SER A N 1
ATOM 1528 C CA . SER A 1 207 ? -6.914 -10.158 3.034 1.00 92.25 207 SER A CA 1
ATOM 1529 C C . SER A 1 207 ? -7.060 -8.883 3.873 1.00 92.25 207 SER A C 1
ATOM 1531 O O . SER A 1 207 ? -8.058 -8.673 4.568 1.00 92.25 207 SER A O 1
ATOM 1533 N N . LEU A 1 208 ? -6.085 -7.977 3.741 1.00 93.88 208 LEU A N 1
ATOM 1534 C CA . LEU A 1 208 ? -6.164 -6.638 4.319 1.00 93.88 208 LEU A CA 1
ATOM 1535 C C . LEU A 1 208 ? -7.387 -5.895 3.768 1.00 93.88 208 LEU A C 1
ATOM 1537 O O . LEU A 1 208 ? -8.120 -5.267 4.527 1.00 93.88 208 LEU A O 1
ATOM 1541 N N . MET A 1 209 ? -7.619 -5.967 2.457 1.00 96.69 209 MET A N 1
ATOM 1542 C CA . MET A 1 209 ? -8.739 -5.283 1.809 1.00 96.69 209 MET A CA 1
ATOM 1543 C C . MET A 1 209 ? -10.097 -5.754 2.339 1.00 96.69 209 MET A C 1
ATOM 1545 O O . MET A 1 209 ? -10.954 -4.922 2.637 1.00 96.69 209 MET A O 1
ATOM 1549 N N . GLU A 1 210 ? -10.278 -7.061 2.539 1.00 94.06 210 GLU A N 1
ATOM 1550 C CA . GLU A 1 210 ? -11.482 -7.618 3.155 1.00 94.06 210 GLU A CA 1
ATOM 1551 C C . GLU A 1 210 ? -11.643 -7.143 4.593 1.00 94.06 210 GLU A C 1
ATOM 1553 O O . GLU A 1 210 ? -12.698 -6.607 4.926 1.00 94.06 210 GLU A O 1
ATOM 1558 N N . ARG A 1 211 ? -10.603 -7.250 5.432 1.00 90.12 211 ARG A N 1
ATOM 1559 C CA . ARG A 1 211 ? -10.687 -6.802 6.832 1.00 90.12 211 ARG A CA 1
ATOM 1560 C C . ARG A 1 211 ? -11.053 -5.325 6.950 1.00 90.12 211 ARG A C 1
ATOM 1562 O O . ARG A 1 211 ? -11.860 -4.949 7.799 1.00 90.12 211 ARG A O 1
ATOM 1569 N N . LEU A 1 212 ? -10.491 -4.477 6.093 1.00 93.44 212 LEU A N 1
ATOM 1570 C CA . LEU A 1 212 ? -10.818 -3.052 6.055 1.00 93.44 212 LEU A CA 1
ATOM 1571 C C . LEU A 1 212 ? -12.257 -2.814 5.555 1.00 93.44 212 LEU A C 1
ATOM 1573 O O . LEU A 1 212 ? -12.994 -2.032 6.163 1.00 93.44 212 LEU A O 1
ATOM 1577 N N . ALA A 1 213 ? -12.698 -3.522 4.512 1.00 94.00 213 ALA A N 1
ATOM 1578 C CA . ALA A 1 213 ? -14.064 -3.443 3.990 1.00 94.00 213 ALA A CA 1
ATOM 1579 C C . ALA A 1 213 ? -15.116 -3.931 4.991 1.00 94.00 213 ALA A C 1
ATOM 1581 O O . ALA A 1 213 ? -16.171 -3.307 5.139 1.00 94.00 213 ALA A O 1
ATOM 1582 N N . MET A 1 214 ? -14.804 -4.967 5.770 1.00 90.25 214 MET A N 1
ATOM 1583 C CA . MET A 1 214 ? -15.636 -5.391 6.893 1.00 90.25 214 MET A CA 1
ATOM 1584 C C . MET A 1 214 ? -15.764 -4.283 7.948 1.00 90.25 214 MET A C 1
ATOM 1586 O O . MET A 1 214 ? -16.729 -4.267 8.695 1.00 90.25 214 MET A O 1
ATOM 1590 N N . ARG A 1 215 ? -14.872 -3.294 7.993 1.00 87.75 215 ARG A N 1
ATOM 1591 C CA . ARG A 1 215 ? -14.964 -2.152 8.915 1.00 87.75 215 ARG A CA 1
ATOM 1592 C C . ARG A 1 215 ? -15.533 -0.879 8.282 1.00 87.75 215 ARG A C 1
ATOM 1594 O O . ARG A 1 215 ? -15.397 0.204 8.848 1.00 87.75 215 ARG A O 1
ATOM 1601 N N . GLY A 1 216 ? -16.189 -0.992 7.126 1.00 90.06 216 GLY A N 1
ATOM 1602 C CA . GLY A 1 216 ? -16.823 0.146 6.453 1.00 90.06 216 GLY A CA 1
ATOM 1603 C C . GLY A 1 216 ? -15.867 0.990 5.601 1.00 90.06 216 GLY A C 1
ATOM 1604 O O . GLY A 1 216 ? -16.234 2.096 5.200 1.00 90.06 216 GLY A O 1
ATOM 1605 N N . ILE A 1 217 ? -14.650 0.497 5.338 1.00 94.88 217 ILE A N 1
ATOM 1606 C CA . ILE A 1 217 ? -13.637 1.181 4.525 1.00 94.88 217 ILE A CA 1
ATOM 1607 C C . ILE A 1 217 ? -13.649 0.595 3.109 1.00 94.88 217 ILE A C 1
ATOM 1609 O O . ILE A 1 217 ? -13.306 -0.561 2.904 1.00 94.88 217 ILE A O 1
ATOM 1613 N N . ASP A 1 218 ? -14.018 1.389 2.115 1.00 97.25 218 ASP A N 1
ATOM 1614 C CA . ASP A 1 218 ? -13.986 1.000 0.704 1.00 97.25 218 ASP A CA 1
ATOM 1615 C C . ASP A 1 218 ? -12.546 0.989 0.180 1.00 97.25 218 ASP A C 1
ATOM 1617 O O . ASP A 1 218 ? -11.870 2.022 0.162 1.00 97.25 218 ASP A O 1
ATOM 1621 N N . THR A 1 219 ? -12.038 -0.181 -0.197 1.00 98.31 219 THR A N 1
ATOM 1622 C CA . THR A 1 219 ? -10.624 -0.352 -0.540 1.00 98.31 219 THR A CA 1
ATOM 1623 C C . THR A 1 219 ? -10.420 -0.527 -2.035 1.00 98.31 219 THR A C 1
ATOM 1625 O O . THR A 1 219 ? -11.144 -1.268 -2.696 1.00 98.31 219 THR A O 1
ATOM 1628 N N . PHE A 1 220 ? -9.397 0.146 -2.558 1.00 98.69 220 PHE A N 1
ATOM 1629 C CA . PHE A 1 220 ? -9.030 0.154 -3.968 1.00 98.69 220 PHE A CA 1
ATOM 1630 C C . PHE A 1 220 ? -7.534 -0.116 -4.093 1.00 98.69 220 PHE A C 1
ATOM 1632 O O . PHE A 1 220 ? -6.712 0.732 -3.754 1.00 98.69 220 PHE A O 1
ATOM 1639 N N . ALA A 1 221 ? -7.168 -1.289 -4.583 1.00 98.12 221 ALA A N 1
ATOM 1640 C CA . ALA A 1 221 ? -5.796 -1.630 -4.911 1.00 98.12 221 ALA A CA 1
ATOM 1641 C C . ALA A 1 221 ? -5.611 -1.477 -6.418 1.00 98.12 221 ALA A C 1
ATOM 1643 O O . ALA A 1 221 ? -6.307 -2.125 -7.195 1.00 98.12 221 ALA A O 1
ATOM 1644 N N . PHE A 1 222 ? -4.676 -0.631 -6.846 1.00 96.56 222 PHE A N 1
ATOM 1645 C CA . PHE A 1 222 ? -4.322 -0.547 -8.261 1.00 96.56 222 PHE A CA 1
ATOM 1646 C C . PHE A 1 222 ? -2.864 -0.923 -8.455 1.00 96.56 222 PHE A C 1
ATOM 1648 O O . PHE A 1 222 ? -1.994 -0.545 -7.667 1.00 96.56 222 PHE A O 1
ATOM 1655 N N . SER A 1 223 ? -2.594 -1.655 -9.528 1.00 93.31 223 SER A N 1
ATOM 1656 C CA . SER A 1 223 ? -1.220 -1.908 -9.942 1.00 93.31 223 SER A CA 1
ATOM 1657 C C . SER A 1 223 ? -0.819 -0.836 -10.956 1.00 93.31 223 SER A C 1
ATOM 1659 O O . SER A 1 223 ? -1.572 -0.619 -11.909 1.00 93.31 223 SER A O 1
ATOM 1661 N N . PRO A 1 224 ? 0.319 -0.140 -10.792 1.00 95.31 224 PRO A N 1
ATOM 1662 C CA . PRO A 1 224 ? 0.800 0.774 -11.820 1.00 95.31 224 PRO A CA 1
ATOM 1663 C C . PRO A 1 224 ? 0.992 0.068 -13.170 1.00 95.31 224 PRO A C 1
ATOM 1665 O O . PRO A 1 224 ? 1.159 -1.150 -13.226 1.00 95.31 224 PRO A O 1
ATOM 1668 N N . LEU A 1 225 ? 0.980 0.833 -14.259 1.00 95.44 225 LEU A N 1
ATOM 1669 C CA . LEU A 1 225 ? 1.216 0.327 -15.608 1.00 95.44 225 LEU A CA 1
ATOM 1670 C C . LEU A 1 225 ? 2.513 -0.500 -15.653 1.00 95.44 225 LEU A C 1
ATOM 1672 O O . LEU A 1 225 ? 3.556 -0.085 -15.145 1.00 95.44 225 LEU A O 1
ATOM 1676 N N . GLY A 1 226 ? 2.430 -1.666 -16.287 1.00 92.12 226 GLY A N 1
ATOM 1677 C CA . GLY A 1 226 ? 3.478 -2.677 -16.373 1.00 92.12 226 GLY A CA 1
ATOM 1678 C C . GLY A 1 226 ? 3.310 -3.842 -15.392 1.00 92.12 226 GLY A C 1
ATOM 1679 O O . GLY A 1 226 ? 4.031 -4.827 -15.484 1.00 92.12 226 GLY A O 1
ATOM 1680 N N . PHE A 1 227 ? 2.365 -3.781 -14.457 1.00 91.31 227 PHE A N 1
ATOM 1681 C CA . PHE A 1 227 ? 2.058 -4.915 -13.586 1.00 91.31 227 PHE A CA 1
ATOM 1682 C C . PHE A 1 227 ? 0.829 -5.681 -14.062 1.00 91.31 227 PHE A C 1
ATOM 1684 O O . PHE A 1 227 ? -0.269 -5.124 -14.067 1.00 91.31 227 PHE A O 1
ATOM 1691 N N . GLY A 1 228 ? 0.991 -6.978 -14.335 1.00 82.06 228 GLY A N 1
ATOM 1692 C CA . GLY A 1 228 ? -0.123 -7.892 -14.597 1.00 82.06 228 GLY A CA 1
ATOM 1693 C C . GLY A 1 228 ? -1.099 -7.343 -15.643 1.00 82.06 228 GLY A C 1
ATOM 1694 O O . GLY A 1 228 ? -0.716 -7.058 -16.774 1.00 82.06 228 GLY A O 1
ATOM 1695 N N . LEU A 1 229 ? -2.358 -7.147 -15.239 1.00 89.06 229 LEU A N 1
ATOM 1696 C CA . LEU A 1 229 ? -3.433 -6.624 -16.094 1.00 89.06 229 LEU A CA 1
ATOM 1697 C C . LEU A 1 229 ? -3.365 -5.105 -16.361 1.00 89.06 229 LEU A C 1
ATOM 1699 O O . LEU A 1 229 ? -4.106 -4.601 -17.208 1.00 89.06 229 LEU A O 1
ATOM 1703 N N . SER A 1 230 ? -2.507 -4.363 -15.654 1.00 94.19 230 SER A N 1
ATOM 1704 C CA . SER A 1 230 ? -2.210 -2.964 -15.966 1.00 94.19 230 SER A CA 1
ATOM 1705 C C . SER A 1 230 ? -1.164 -2.907 -17.072 1.00 94.19 230 SER A C 1
ATOM 1707 O O . SER A 1 230 ? 0.035 -2.916 -16.797 1.00 94.19 230 SER A O 1
ATOM 1709 N N . ALA A 1 231 ? -1.596 -2.848 -18.326 1.00 91.88 231 ALA A N 1
ATOM 1710 C CA . ALA A 1 231 ? -0.713 -2.990 -19.477 1.00 91.88 231 ALA A CA 1
ATOM 1711 C C . ALA A 1 231 ? -1.037 -1.998 -20.601 1.00 91.88 231 ALA A C 1
ATOM 1713 O O . ALA A 1 231 ? -2.102 -1.371 -20.642 1.00 91.88 231 ALA A O 1
ATOM 1714 N N . LEU A 1 232 ? -0.091 -1.873 -21.531 1.00 91.44 232 LEU A N 1
ATOM 1715 C CA . LEU A 1 232 ? -0.395 -1.413 -22.883 1.00 91.44 232 LEU A CA 1
ATOM 1716 C C . LEU A 1 232 ? -1.135 -2.543 -23.631 1.00 91.44 232 LEU A C 1
ATOM 1718 O O . LEU A 1 232 ? -0.944 -3.713 -23.294 1.00 91.44 232 LEU A O 1
ATOM 1722 N N . PRO A 1 233 ? -1.973 -2.237 -24.636 1.00 78.75 233 PRO A N 1
ATOM 1723 C CA . PRO A 1 233 ? -2.578 -3.231 -25.504 1.00 78.75 233 PRO A CA 1
ATOM 1724 C C . PRO A 1 233 ? -1.547 -4.214 -26.066 1.00 78.75 233 PRO A C 1
ATOM 1726 O O . PRO A 1 233 ? -0.397 -3.855 -26.343 1.00 78.75 233 PRO A O 1
ATOM 1729 N N . SER A 1 234 ? -1.992 -5.460 -26.238 1.00 67.00 234 SER A N 1
ATOM 1730 C CA . SER A 1 234 ? -1.170 -6.560 -26.746 1.00 67.00 234 SER A CA 1
ATOM 1731 C C . SER A 1 234 ? -0.480 -6.171 -28.060 1.00 67.00 234 SER A C 1
ATOM 1733 O O . SER A 1 234 ? -1.111 -5.613 -28.958 1.00 67.00 234 SER A O 1
ATOM 1735 N N . GLY A 1 235 ? 0.827 -6.437 -28.145 1.00 69.00 235 GLY A N 1
ATOM 1736 C CA . GLY A 1 235 ? 1.687 -6.078 -29.279 1.00 69.00 235 GLY A CA 1
ATOM 1737 C C . GLY A 1 235 ? 2.501 -4.791 -29.098 1.00 69.00 235 GLY A C 1
ATOM 1738 O O . GLY A 1 235 ? 3.468 -4.593 -29.826 1.00 69.00 235 GLY A O 1
ATOM 1739 N N . SER A 1 236 ? 2.168 -3.940 -28.121 1.00 78.06 236 SER A N 1
ATOM 1740 C CA . SER A 1 236 ? 2.948 -2.729 -27.800 1.00 78.06 236 SER A CA 1
ATOM 1741 C C . SER A 1 236 ? 3.490 -2.705 -26.370 1.00 78.06 236 SER A C 1
ATOM 1743 O O . SER A 1 236 ? 4.197 -1.770 -26.006 1.00 78.06 236 SER A O 1
ATOM 1745 N N . ASN A 1 237 ? 3.160 -3.703 -25.546 1.00 88.94 237 ASN A N 1
ATOM 1746 C CA . ASN A 1 237 ? 3.642 -3.795 -24.173 1.00 88.94 237 ASN A CA 1
ATOM 1747 C C . ASN A 1 237 ? 5.076 -4.356 -24.127 1.00 88.94 237 ASN A C 1
ATOM 1749 O O . ASN A 1 237 ? 5.259 -5.549 -24.373 1.00 88.94 237 ASN A O 1
ATOM 1753 N N . PRO A 1 238 ? 6.095 -3.559 -23.752 1.00 91.25 238 PRO A N 1
ATOM 1754 C CA . PRO A 1 238 ? 7.475 -4.040 -23.720 1.00 91.25 238 PRO A CA 1
ATOM 1755 C C . PRO A 1 238 ? 7.715 -5.110 -22.653 1.00 91.25 238 PRO A C 1
ATOM 1757 O O . PRO A 1 238 ? 8.719 -5.810 -22.715 1.00 91.25 238 PRO A O 1
ATOM 1760 N N . LEU A 1 239 ? 6.827 -5.256 -21.668 1.00 93.31 239 LEU A N 1
ATOM 1761 C CA . LEU A 1 239 ? 6.972 -6.279 -20.633 1.00 93.31 239 LEU A CA 1
ATOM 1762 C C . LEU A 1 239 ? 6.498 -7.664 -21.094 1.00 93.31 239 LEU A C 1
ATOM 1764 O O . LEU A 1 239 ? 6.793 -8.649 -20.421 1.00 93.31 239 LEU A O 1
ATOM 1768 N N . ASP A 1 240 ? 5.800 -7.757 -22.229 1.00 91.44 240 ASP A N 1
ATOM 1769 C CA . ASP A 1 240 ? 5.436 -9.032 -22.869 1.00 91.44 240 ASP A CA 1
ATOM 1770 C C . ASP A 1 240 ? 6.579 -9.593 -23.731 1.00 91.44 240 ASP A C 1
ATOM 1772 O O . ASP A 1 240 ? 6.495 -10.721 -24.209 1.00 91.44 240 ASP A O 1
ATOM 1776 N N . ASP A 1 241 ? 7.659 -8.827 -23.897 1.00 91.44 241 ASP A N 1
ATOM 1777 C CA . ASP A 1 241 ? 8.851 -9.206 -24.644 1.00 91.44 241 ASP A CA 1
ATOM 1778 C C . ASP A 1 241 ? 9.986 -9.588 -23.681 1.00 91.44 241 ASP A C 1
ATOM 1780 O O . ASP A 1 241 ? 10.542 -8.748 -22.969 1.00 91.44 241 ASP A O 1
ATOM 1784 N N . ALA A 1 242 ? 10.349 -10.869 -23.663 1.00 91.00 242 ALA A N 1
ATOM 1785 C CA . ALA A 1 242 ? 11.416 -11.390 -22.813 1.00 91.00 242 ALA A CA 1
ATOM 1786 C C . ALA A 1 242 ? 12.793 -10.778 -23.132 1.00 91.00 242 ALA A C 1
ATOM 1788 O O . ALA A 1 242 ? 13.631 -10.668 -22.232 1.00 91.00 242 ALA A O 1
ATOM 1789 N N . CYS A 1 243 ? 12.997 -10.264 -24.355 1.00 92.25 243 CYS A N 1
ATOM 1790 C CA . CYS A 1 243 ? 14.206 -9.531 -24.735 1.00 92.25 243 CYS A CA 1
ATOM 1791 C C . CYS A 1 243 ? 14.383 -8.224 -23.966 1.00 92.25 243 CYS A C 1
ATOM 1793 O O . CYS A 1 243 ? 15.447 -7.619 -24.033 1.00 92.25 243 CYS A O 1
ATOM 1795 N N . ASN A 1 244 ? 13.375 -7.765 -23.226 1.00 94.38 244 ASN A N 1
ATOM 1796 C CA . ASN A 1 244 ? 13.463 -6.581 -22.383 1.00 94.38 244 ASN A CA 1
ATOM 1797 C C . ASN A 1 244 ? 13.824 -6.878 -20.918 1.00 94.38 244 ASN A C 1
ATOM 1799 O O . ASN A 1 244 ? 13.960 -5.938 -20.128 1.00 94.38 244 ASN A O 1
ATOM 1803 N N . ALA A 1 245 ? 13.982 -8.150 -20.534 1.00 94.69 245 ALA A N 1
ATOM 1804 C CA . ALA A 1 245 ? 14.601 -8.508 -19.259 1.00 94.69 245 ALA A CA 1
ATOM 1805 C C . ALA A 1 245 ? 16.090 -8.119 -19.269 1.00 94.69 245 ALA A C 1
ATOM 1807 O O . ALA A 1 245 ? 16.683 -7.978 -20.336 1.00 94.69 245 ALA A O 1
ATOM 1808 N N . SER A 1 246 ? 16.709 -7.940 -18.099 1.00 94.00 246 SER A N 1
ATOM 1809 C CA . SER A 1 246 ? 18.095 -7.438 -18.042 1.00 94.00 246 SER A CA 1
ATOM 1810 C C . SER A 1 246 ? 19.119 -8.329 -18.759 1.00 94.00 246 SER A C 1
ATOM 1812 O O . SER A 1 246 ? 19.102 -9.555 -18.636 1.00 94.00 246 SER A O 1
ATOM 1814 N N . LEU A 1 247 ? 20.062 -7.681 -19.437 1.00 93.62 247 LEU A N 1
ATOM 1815 C CA . LEU A 1 247 ? 21.299 -8.251 -19.969 1.00 93.62 247 LEU A CA 1
ATOM 1816 C C . LEU A 1 247 ? 22.413 -8.252 -18.894 1.00 93.62 247 LEU A C 1
ATOM 1818 O O . LEU A 1 247 ? 22.202 -7.740 -17.782 1.00 93.62 247 LEU A O 1
ATOM 1822 N N . PRO A 1 248 ? 23.609 -8.820 -19.168 1.00 91.69 248 PRO A N 1
ATOM 1823 C CA . PRO A 1 248 ? 24.728 -8.749 -18.236 1.00 91.69 248 PRO A CA 1
ATOM 1824 C C . PRO A 1 248 ? 25.107 -7.297 -17.950 1.00 91.69 248 PRO A C 1
ATOM 1826 O O . PRO A 1 248 ? 24.921 -6.410 -18.786 1.00 91.69 248 PRO A O 1
ATOM 1829 N N . ALA A 1 249 ? 25.681 -7.044 -16.777 1.00 90.81 249 ALA A N 1
ATOM 1830 C CA . ALA A 1 249 ? 26.209 -5.720 -16.476 1.00 90.81 249 ALA A CA 1
ATOM 1831 C C . ALA A 1 249 ? 27.410 -5.382 -17.378 1.00 90.81 249 ALA A C 1
ATOM 1833 O O . ALA A 1 249 ? 28.164 -6.270 -17.776 1.00 90.81 249 ALA A O 1
ATOM 1834 N N . PHE A 1 250 ? 27.619 -4.092 -17.658 1.00 89.38 250 PHE A N 1
ATOM 1835 C CA . PHE A 1 250 ? 28.912 -3.630 -18.175 1.00 89.38 250 PHE A CA 1
ATOM 1836 C C . PHE A 1 250 ? 30.044 -3.999 -17.209 1.00 89.38 250 PHE A C 1
ATOM 1838 O O . PHE A 1 250 ? 29.873 -3.950 -15.987 1.00 89.38 250 PHE A O 1
ATOM 1845 N N . GLU A 1 251 ? 31.210 -4.315 -17.765 1.00 89.00 251 GLU A N 1
ATOM 1846 C CA . GLU A 1 251 ? 32.432 -4.509 -16.989 1.00 89.00 251 GLU A CA 1
ATOM 1847 C C . GLU A 1 251 ? 32.859 -3.195 -16.306 1.00 89.00 251 GLU A C 1
ATOM 1849 O O . GLU A 1 251 ? 32.467 -2.108 -16.750 1.00 89.00 251 GLU A O 1
ATOM 1854 N N . PRO A 1 252 ? 33.684 -3.243 -15.240 1.00 86.69 252 PRO A N 1
ATOM 1855 C CA . PRO A 1 252 ? 34.153 -2.037 -14.552 1.00 86.69 252 PRO A CA 1
ATOM 1856 C C . PRO A 1 252 ? 34.878 -1.023 -15.454 1.00 86.69 252 PRO A C 1
ATOM 1858 O O . PRO A 1 252 ? 34.906 0.163 -15.134 1.00 86.69 252 PRO A O 1
ATOM 1861 N N . ASP A 1 253 ? 35.452 -1.475 -16.573 1.00 88.31 253 ASP A N 1
ATOM 1862 C CA . ASP A 1 253 ? 36.113 -0.642 -17.587 1.00 88.31 253 ASP A CA 1
ATOM 1863 C C . ASP A 1 253 ? 35.151 -0.074 -18.652 1.00 88.31 253 ASP A C 1
ATOM 1865 O O . ASP A 1 253 ? 35.576 0.634 -19.564 1.00 88.31 253 ASP A O 1
ATOM 1869 N N . GLY A 1 254 ? 33.851 -0.365 -18.536 1.00 85.00 254 GLY A N 1
ATOM 1870 C CA . GLY A 1 254 ? 32.803 0.070 -19.455 1.00 85.00 254 GLY A CA 1
ATOM 1871 C C . GLY A 1 254 ? 32.632 -0.812 -20.693 1.00 85.00 254 GLY A C 1
ATOM 1872 O O . GLY A 1 254 ? 31.762 -0.519 -21.515 1.00 85.00 254 GLY A O 1
ATOM 1873 N N . THR A 1 255 ? 33.410 -1.887 -20.845 1.00 90.12 255 THR A N 1
ATOM 1874 C CA . THR A 1 255 ? 33.264 -2.817 -21.971 1.00 90.12 255 THR A CA 1
ATOM 1875 C C . THR A 1 255 ? 32.061 -3.750 -21.796 1.00 90.12 255 THR A C 1
ATOM 1877 O O . THR A 1 255 ? 31.560 -3.971 -20.691 1.00 90.12 255 THR A O 1
ATOM 1880 N N . CYS A 1 256 ? 31.564 -4.288 -22.913 1.00 91.19 256 CYS A N 1
ATOM 1881 C CA . CYS A 1 256 ? 30.477 -5.261 -22.932 1.00 91.19 256 CYS A CA 1
ATOM 1882 C C . CYS A 1 256 ? 30.925 -6.543 -23.636 1.00 91.19 256 CYS A C 1
ATOM 1884 O O . CYS A 1 256 ? 31.333 -6.504 -24.795 1.00 91.19 256 CYS A O 1
ATOM 1886 N N . LYS A 1 257 ? 30.839 -7.678 -22.933 1.00 88.31 257 LYS A N 1
ATOM 1887 C CA . LYS A 1 257 ? 31.224 -9.000 -23.463 1.00 88.31 257 LYS A CA 1
ATOM 1888 C C . LYS A 1 257 ? 30.100 -9.711 -24.218 1.00 88.31 257 LYS A C 1
ATOM 1890 O O . LYS A 1 257 ? 30.367 -10.644 -24.967 1.00 88.31 257 LYS A O 1
ATOM 1895 N N . SER A 1 258 ? 28.855 -9.297 -24.002 1.00 89.19 258 SER A N 1
ATOM 1896 C CA . SER A 1 258 ? 27.678 -9.902 -24.622 1.00 89.19 258 SER A CA 1
ATOM 1897 C C . SER A 1 258 ? 27.398 -9.275 -25.986 1.00 89.19 258 SER A C 1
ATOM 1899 O O . SER A 1 258 ? 27.324 -8.055 -26.120 1.00 89.19 258 SER A O 1
ATOM 1901 N N . THR A 1 259 ? 27.190 -10.115 -27.001 1.00 88.56 259 THR A N 1
ATOM 1902 C CA . THR A 1 259 ? 26.824 -9.684 -28.360 1.00 88.56 259 THR A CA 1
ATOM 1903 C C . THR A 1 259 ? 25.409 -9.110 -28.438 1.00 88.56 259 THR A C 1
ATOM 1905 O O . THR A 1 259 ? 25.146 -8.269 -29.294 1.00 88.56 259 THR A O 1
ATOM 1908 N N . ALA A 1 260 ? 24.516 -9.512 -27.528 1.00 89.00 260 ALA A N 1
ATOM 1909 C CA . ALA A 1 260 ? 23.175 -8.943 -27.390 1.00 89.00 260 ALA A CA 1
ATOM 1910 C C . ALA A 1 260 ? 23.186 -7.540 -26.749 1.00 89.00 260 ALA A C 1
ATOM 1912 O O . ALA A 1 260 ? 22.213 -6.796 -26.867 1.00 89.00 260 ALA A O 1
ATOM 1913 N N . GLY A 1 261 ? 24.294 -7.165 -26.100 1.00 92.00 261 GLY A N 1
ATOM 1914 C CA . GLY A 1 261 ? 24.450 -5.924 -25.344 1.00 92.00 261 GLY A CA 1
ATOM 1915 C C . GLY A 1 261 ? 24.598 -6.158 -23.840 1.00 92.00 261 GLY A C 1
ATOM 1916 O O . GLY A 1 261 ? 24.577 -7.296 -23.364 1.00 92.00 261 GLY A O 1
ATOM 1917 N N . CYS A 1 262 ? 24.769 -5.058 -23.107 1.00 92.50 262 CYS A N 1
ATOM 1918 C CA . CYS A 1 262 ? 24.924 -5.027 -21.656 1.00 92.50 262 CYS A CA 1
ATOM 1919 C C . CYS A 1 262 ? 24.130 -3.863 -21.066 1.00 92.50 262 CYS A C 1
ATOM 1921 O O . CYS A 1 262 ? 23.857 -2.866 -21.740 1.00 92.50 262 CYS A O 1
ATOM 1923 N N . ASP A 1 263 ? 23.828 -3.979 -19.780 1.00 92.69 263 ASP A N 1
ATOM 1924 C CA . ASP A 1 263 ? 22.968 -3.066 -19.048 1.00 92.69 263 ASP A CA 1
ATOM 1925 C C . ASP A 1 263 ? 23.672 -2.379 -17.878 1.00 92.69 263 ASP A C 1
ATOM 1927 O O . ASP A 1 263 ? 24.618 -2.892 -17.276 1.00 92.69 263 ASP A O 1
ATOM 1931 N N . SER A 1 264 ? 23.165 -1.205 -17.498 1.00 87.62 264 SER A N 1
ATOM 1932 C CA . SER A 1 264 ? 23.610 -0.492 -16.304 1.00 87.62 264 SER A CA 1
ATOM 1933 C C . SER A 1 264 ? 22.583 -0.549 -15.183 1.00 87.62 264 SER A C 1
ATOM 1935 O O . SER A 1 264 ? 21.434 -0.121 -15.322 1.00 87.62 264 SER A O 1
ATOM 1937 N N . ARG A 1 265 ? 23.031 -0.975 -13.999 1.00 82.88 265 ARG A N 1
ATOM 1938 C CA . ARG A 1 265 ? 22.246 -0.923 -12.756 1.00 82.88 265 ARG A CA 1
ATOM 1939 C C . ARG A 1 265 ? 22.183 0.490 -12.145 1.00 82.88 265 ARG A C 1
ATOM 1941 O O . ARG A 1 265 ? 21.631 0.665 -11.061 1.00 82.88 265 ARG A O 1
ATOM 1948 N N . GLN A 1 266 ? 22.734 1.520 -12.791 1.00 79.50 266 GLN A N 1
ATOM 1949 C CA . GLN A 1 266 ? 22.732 2.868 -12.220 1.00 79.50 266 GLN A CA 1
ATOM 1950 C C . GLN A 1 266 ? 21.303 3.361 -11.925 1.00 79.50 266 GLN A C 1
ATOM 1952 O O . GLN A 1 266 ? 20.374 3.167 -12.711 1.00 79.50 266 GLN A O 1
ATOM 1957 N N . GLY A 1 267 ? 21.124 3.965 -10.746 1.00 72.50 267 GLY A N 1
ATOM 1958 C CA . GLY A 1 267 ? 19.821 4.437 -10.261 1.00 72.50 267 GLY A CA 1
ATOM 1959 C C . GLY A 1 267 ? 18.902 3.346 -9.688 1.00 72.50 267 GLY A C 1
ATOM 1960 O O . GLY A 1 267 ? 17.804 3.666 -9.225 1.00 72.50 267 GLY A O 1
ATOM 1961 N N . LEU A 1 268 ? 19.340 2.082 -9.671 1.00 79.31 268 LEU A N 1
ATOM 1962 C CA . LEU A 1 268 ? 18.653 0.946 -9.050 1.00 79.31 268 LEU A CA 1
ATOM 1963 C C . LEU A 1 268 ? 19.434 0.428 -7.829 1.00 79.31 268 LEU A C 1
ATOM 1965 O O . LEU A 1 268 ? 20.633 0.680 -7.710 1.00 79.31 268 LEU A O 1
ATOM 1969 N N . PRO A 1 269 ? 18.787 -0.272 -6.878 1.00 77.19 269 PRO A N 1
ATOM 1970 C CA . PRO A 1 269 ? 19.486 -0.852 -5.737 1.00 77.19 269 PRO A CA 1
ATOM 1971 C C . PRO A 1 269 ? 20.388 -2.006 -6.174 1.00 77.19 269 PRO A C 1
ATOM 1973 O O . PRO A 1 269 ? 20.133 -2.668 -7.179 1.00 77.19 269 PRO A O 1
ATOM 1976 N N . ALA A 1 270 ? 21.369 -2.328 -5.333 1.00 77.81 270 ALA A N 1
ATOM 1977 C CA . ALA A 1 270 ? 22.228 -3.494 -5.519 1.00 77.81 270 ALA A CA 1
ATOM 1978 C C . ALA A 1 270 ? 21.449 -4.823 -5.585 1.00 77.81 270 ALA A C 1
ATOM 1980 O O . ALA A 1 270 ? 21.891 -5.743 -6.260 1.00 77.81 270 ALA A O 1
ATOM 1981 N N . SER A 1 271 ? 20.278 -4.903 -4.945 1.00 77.94 271 SER A N 1
ATOM 1982 C CA . SER A 1 271 ? 19.403 -6.082 -4.972 1.00 77.94 271 SER A CA 1
ATOM 1983 C C . SER A 1 271 ? 18.622 -6.270 -6.276 1.00 77.94 271 SER A C 1
ATOM 1985 O O . SER A 1 271 ? 17.861 -7.222 -6.390 1.00 77.94 271 SER A O 1
ATOM 1987 N N . GLN A 1 272 ? 18.753 -5.375 -7.260 1.00 86.75 272 GLN A N 1
ATOM 1988 C CA . GLN A 1 272 ? 18.138 -5.597 -8.565 1.00 86.75 272 GLN A CA 1
ATOM 1989 C C . GLN A 1 272 ? 18.934 -6.647 -9.343 1.00 86.75 272 GLN A C 1
ATOM 1991 O O . GLN A 1 272 ? 20.036 -6.351 -9.796 1.00 86.75 272 GLN A O 1
ATOM 1996 N N . SER A 1 273 ? 18.365 -7.828 -9.565 1.00 88.38 273 SER A N 1
ATOM 1997 C CA . SER A 1 273 ? 18.952 -8.856 -10.428 1.00 88.38 273 SER A CA 1
ATOM 1998 C C . SER A 1 273 ? 19.308 -8.293 -11.809 1.00 88.38 273 SER A C 1
ATOM 2000 O O . SER A 1 273 ? 18.560 -7.492 -12.376 1.00 88.38 273 SER A O 1
ATOM 2002 N N . MET A 1 274 ? 20.494 -8.673 -12.281 1.00 89.69 274 MET A N 1
ATOM 2003 C CA . MET A 1 274 ? 20.989 -8.428 -13.638 1.00 89.69 274 MET A CA 1
ATOM 2004 C C . MET A 1 274 ? 21.075 -9.771 -14.341 1.00 89.69 274 MET A C 1
ATOM 2006 O O . MET A 1 274 ? 20.981 -10.806 -13.680 1.00 89.69 274 MET A O 1
ATOM 2010 N N . ASP A 1 275 ? 21.348 -9.735 -15.637 1.00 91.12 275 ASP A N 1
ATOM 2011 C CA . ASP A 1 275 ? 21.593 -10.940 -16.405 1.00 91.12 275 ASP A CA 1
ATOM 2012 C C . ASP A 1 275 ? 20.426 -11.932 -16.380 1.00 91.12 275 ASP A C 1
ATOM 2014 O O . ASP A 1 275 ? 20.599 -13.139 -16.264 1.00 91.12 275 ASP A O 1
ATOM 2018 N N . GLN A 1 276 ? 19.205 -11.404 -16.406 1.00 91.50 276 GLN A N 1
ATOM 2019 C CA . GLN A 1 276 ? 17.993 -12.215 -16.323 1.00 91.50 276 GLN A CA 1
ATOM 2020 C C . GLN A 1 276 ? 17.698 -12.957 -17.632 1.00 91.50 276 GLN A C 1
ATOM 2022 O O . GLN A 1 276 ? 17.020 -13.979 -17.603 1.00 91.50 276 GLN A O 1
ATOM 2027 N N . GLN A 1 277 ? 18.240 -12.487 -18.759 1.00 89.94 277 GLN A N 1
ATOM 2028 C CA . GLN A 1 277 ? 18.317 -13.275 -19.988 1.00 89.94 277 GLN A CA 1
ATOM 2029 C C . GLN A 1 277 ? 19.470 -14.280 -19.899 1.00 89.94 277 GLN A C 1
ATOM 2031 O O . GLN A 1 277 ? 20.583 -13.906 -19.536 1.00 89.94 277 GLN A O 1
ATOM 2036 N N . GLY A 1 278 ? 19.247 -15.537 -20.275 1.00 74.44 278 GLY A N 1
ATOM 2037 C CA . GLY A 1 278 ? 20.299 -16.551 -20.381 1.00 74.44 278 GLY A CA 1
ATOM 2038 C C . GLY A 1 278 ? 20.907 -17.025 -19.052 1.00 74.44 278 GLY A C 1
ATOM 2039 O O . GLY A 1 278 ? 21.917 -17.724 -19.079 1.00 74.44 278 GLY A O 1
ATOM 2040 N N . SER A 1 279 ? 20.351 -16.643 -17.896 1.00 75.69 279 SER A N 1
ATOM 2041 C CA . SER A 1 279 ? 20.800 -17.115 -16.577 1.00 75.69 279 SER A CA 1
ATOM 2042 C C . SER A 1 279 ? 20.009 -18.335 -16.134 1.00 75.69 279 SER A C 1
ATOM 2044 O O . SER A 1 279 ? 18.783 -18.271 -16.078 1.00 75.69 279 SER A O 1
ATOM 2046 N N . ASN A 1 280 ? 20.707 -19.398 -15.716 1.00 68.44 280 ASN A N 1
ATOM 2047 C CA . ASN A 1 280 ? 20.124 -20.672 -15.269 1.00 68.44 280 ASN A CA 1
ATOM 2048 C C . ASN A 1 280 ? 19.031 -20.523 -14.196 1.00 68.44 280 ASN A C 1
ATOM 2050 O O . ASN A 1 280 ? 18.158 -21.377 -14.108 1.00 68.44 280 ASN A O 1
ATOM 2054 N N . THR A 1 281 ? 19.046 -19.447 -13.401 1.00 70.19 281 THR A N 1
ATOM 2055 C CA . THR A 1 281 ? 17.987 -19.143 -12.421 1.00 70.19 281 THR A CA 1
ATOM 2056 C C . THR A 1 281 ? 16.625 -18.874 -13.075 1.00 70.19 281 THR A C 1
ATOM 2058 O O . THR A 1 281 ? 15.593 -19.123 -12.462 1.00 70.19 281 THR A O 1
ATOM 2061 N N . TYR A 1 282 ? 16.613 -18.369 -14.308 1.00 77.94 282 TYR A N 1
ATOM 2062 C CA . TYR A 1 282 ? 15.414 -17.966 -15.050 1.00 77.94 282 TYR A CA 1
ATOM 2063 C C . TYR A 1 282 ? 15.148 -18.844 -16.285 1.00 77.94 282 TYR A C 1
ATOM 2065 O O . TYR A 1 282 ? 14.189 -18.588 -17.014 1.00 77.94 282 TYR A O 1
ATOM 2073 N N . LEU A 1 283 ? 15.980 -19.863 -16.534 1.00 72.38 283 LEU A N 1
ATOM 2074 C CA . LEU A 1 283 ? 15.811 -20.799 -17.650 1.00 72.38 283 LEU A CA 1
ATOM 2075 C C . LEU A 1 283 ? 14.825 -21.922 -17.314 1.00 72.38 283 LEU A C 1
ATOM 2077 O O . LEU A 1 283 ? 14.579 -22.234 -16.153 1.00 72.38 283 LEU A O 1
ATOM 2081 N N . ASN A 1 284 ? 14.265 -22.529 -18.359 1.00 63.56 284 ASN A N 1
ATOM 2082 C CA . ASN A 1 284 ? 13.364 -23.679 -18.287 1.00 63.56 284 ASN A CA 1
ATOM 2083 C C . ASN A 1 284 ? 14.009 -24.908 -17.603 1.00 63.56 284 ASN A C 1
ATOM 2085 O O . ASN A 1 284 ? 15.235 -24.955 -17.463 1.00 63.56 284 ASN A O 1
ATOM 2089 N N . PRO A 1 285 ? 13.199 -25.887 -17.138 1.00 54.41 285 PRO A N 1
ATOM 2090 C CA . PRO A 1 285 ? 13.636 -26.893 -16.174 1.00 54.41 285 PRO A CA 1
ATOM 2091 C C . PRO A 1 285 ? 14.861 -27.681 -16.638 1.00 54.41 285 PRO A C 1
ATOM 2093 O O . PRO A 1 285 ? 14.938 -28.168 -17.767 1.00 54.41 285 PRO A O 1
ATOM 2096 N N . ILE A 1 286 ? 15.795 -27.825 -15.703 1.00 53.66 286 ILE A N 1
ATOM 2097 C CA . ILE A 1 286 ? 16.814 -28.865 -15.731 1.00 53.66 286 ILE A CA 1
ATOM 2098 C C . ILE A 1 286 ? 16.153 -30.193 -15.343 1.00 53.66 286 ILE A C 1
ATOM 2100 O O . ILE A 1 286 ? 15.299 -30.232 -14.453 1.00 53.66 286 ILE A O 1
ATOM 2104 N N . ASP A 1 287 ? 16.491 -31.275 -16.034 1.00 56.34 287 ASP A N 1
ATOM 2105 C CA . ASP A 1 287 ? 16.032 -32.612 -15.682 1.00 56.34 287 ASP A CA 1
ATOM 2106 C C . ASP A 1 287 ? 16.641 -33.071 -14.340 1.00 56.34 287 ASP A C 1
ATOM 2108 O O . ASP A 1 287 ? 17.451 -32.382 -13.712 1.00 56.34 287 ASP A O 1
ATOM 2112 N N . SER A 1 288 ? 16.273 -34.267 -13.875 1.00 55.47 288 SER A N 1
ATOM 2113 C CA . SER A 1 288 ? 16.825 -34.841 -12.638 1.00 55.47 288 SER A CA 1
ATOM 2114 C C . SER A 1 288 ? 18.346 -35.062 -12.666 1.00 55.47 288 SER A C 1
ATOM 2116 O O . SER A 1 288 ? 18.924 -35.384 -11.630 1.00 55.47 288 SER A O 1
ATOM 2118 N N . ASN A 1 289 ? 18.987 -34.912 -13.828 1.00 55.00 289 ASN A N 1
ATOM 2119 C CA . ASN A 1 289 ? 20.426 -35.038 -14.035 1.00 55.00 289 ASN A CA 1
ATOM 2120 C C . ASN A 1 289 ? 21.122 -33.668 -14.137 1.00 55.00 289 ASN A C 1
ATOM 2122 O O . ASN A 1 289 ? 22.344 -33.617 -14.268 1.00 55.00 289 ASN A O 1
ATOM 2126 N N . GLY A 1 290 ? 20.374 -32.563 -14.036 1.00 53.84 290 GLY A N 1
ATOM 2127 C CA . GLY A 1 290 ? 20.905 -31.210 -14.172 1.00 53.84 290 GLY A CA 1
ATOM 2128 C C . GLY A 1 290 ? 21.109 -30.763 -15.623 1.00 53.84 290 GLY A C 1
ATOM 2129 O O . GLY A 1 290 ? 21.784 -29.758 -15.843 1.00 53.84 290 GLY A O 1
ATOM 2130 N N . GLU A 1 291 ? 20.553 -31.478 -16.605 1.00 55.78 291 GLU A N 1
ATOM 2131 C CA . GLU A 1 291 ? 20.649 -31.142 -18.027 1.00 55.78 291 GLU A CA 1
ATOM 2132 C C . GLU A 1 291 ? 19.406 -30.377 -18.502 1.00 55.78 291 GLU A C 1
ATOM 2134 O O . GLU A 1 291 ? 18.282 -30.666 -18.094 1.00 55.78 291 GLU A O 1
ATOM 2139 N N . HIS A 1 292 ? 19.585 -29.392 -19.387 1.00 55.09 292 HIS A N 1
ATOM 2140 C CA . HIS A 1 292 ? 18.459 -28.703 -20.023 1.00 55.09 292 HIS A CA 1
ATOM 2141 C C . HIS A 1 292 ? 17.630 -29.688 -20.849 1.00 55.09 292 HIS A C 1
ATOM 2143 O O . HIS A 1 292 ? 18.174 -30.361 -21.724 1.00 55.09 292 HIS A O 1
ATOM 2149 N N . ILE A 1 293 ? 16.315 -29.738 -20.613 1.00 55.44 293 ILE A N 1
ATOM 2150 C CA . ILE A 1 293 ? 15.412 -30.595 -21.390 1.00 55.44 293 ILE A CA 1
ATOM 2151 C C . ILE A 1 293 ? 15.328 -30.052 -22.832 1.00 55.44 293 ILE A C 1
ATOM 2153 O O . ILE A 1 293 ? 14.787 -28.961 -23.040 1.00 55.44 293 ILE A O 1
ATOM 2157 N N . PRO A 1 294 ? 15.814 -30.786 -23.854 1.00 44.81 294 PRO A N 1
ATOM 2158 C CA . PRO A 1 294 ? 15.818 -30.296 -25.230 1.00 44.81 294 PRO A CA 1
ATOM 2159 C C . PRO A 1 294 ? 14.391 -30.113 -25.773 1.00 44.81 294 PRO A C 1
ATOM 2161 O O . PRO A 1 294 ? 13.559 -31.010 -25.644 1.00 44.81 294 PRO A O 1
ATOM 2164 N N . GLY A 1 295 ? 14.115 -28.978 -26.426 1.00 46.31 295 GLY A N 1
ATOM 2165 C CA . GLY A 1 295 ? 12.823 -28.693 -27.072 1.00 46.31 295 GLY A CA 1
ATOM 2166 C C . GLY A 1 295 ? 11.818 -27.909 -26.220 1.00 46.31 295 GLY A C 1
ATOM 2167 O O . GLY A 1 295 ? 10.732 -27.595 -26.705 1.00 46.31 295 GLY A O 1
ATOM 2168 N N . HIS A 1 296 ? 12.183 -27.542 -24.990 1.00 51.09 296 HIS A N 1
ATOM 2169 C CA . HIS A 1 296 ? 11.438 -26.602 -24.154 1.00 51.09 296 HIS A CA 1
ATOM 2170 C C . HIS A 1 296 ? 12.128 -25.239 -24.149 1.00 51.09 296 HIS A C 1
ATOM 2172 O O . HIS A 1 296 ? 12.548 -24.782 -23.094 1.00 51.09 296 HIS A O 1
ATOM 2178 N N . ASN A 1 297 ? 12.234 -24.592 -25.312 1.00 57.50 297 ASN A N 1
ATOM 2179 C CA . ASN A 1 297 ? 12.938 -23.317 -25.428 1.00 57.50 297 ASN A CA 1
ATOM 2180 C C . ASN A 1 297 ? 12.117 -22.194 -24.780 1.00 57.50 297 ASN A C 1
ATOM 2182 O O . ASN A 1 297 ? 11.173 -21.672 -25.380 1.00 57.50 297 ASN A O 1
ATOM 2186 N N . GLY A 1 298 ? 12.422 -21.861 -23.528 1.00 68.12 298 GLY A N 1
ATOM 2187 C CA . GLY A 1 298 ? 11.783 -20.741 -22.841 1.00 68.12 298 GLY A CA 1
ATOM 2188 C C . GLY A 1 298 ? 12.174 -19.415 -23.501 1.00 68.12 298 GLY A C 1
ATOM 2189 O O . GLY A 1 298 ? 13.269 -19.308 -24.051 1.00 68.12 298 GLY A O 1
ATOM 2190 N N . PRO A 1 299 ? 11.347 -18.359 -23.417 1.00 79.62 299 PRO A N 1
ATOM 2191 C CA . PRO A 1 299 ? 11.623 -17.092 -24.103 1.00 79.62 299 PRO A CA 1
ATOM 2192 C C . PRO A 1 299 ? 12.851 -16.334 -23.553 1.00 79.62 299 PRO A C 1
ATOM 2194 O O . PRO A 1 299 ? 13.191 -15.276 -24.069 1.00 79.62 299 PRO A O 1
ATOM 2197 N N . LEU A 1 300 ? 13.508 -16.860 -22.512 1.00 85.56 300 LEU A N 1
ATOM 2198 C CA . LEU A 1 300 ? 14.674 -16.275 -21.843 1.00 85.56 300 LEU A CA 1
ATOM 2199 C C . LEU A 1 300 ? 15.992 -17.010 -22.135 1.00 85.56 300 LEU A C 1
ATOM 2201 O O . LEU A 1 300 ? 17.024 -16.589 -21.618 1.00 85.56 300 LEU A O 1
ATOM 2205 N N . GLU A 1 301 ? 15.976 -18.104 -22.903 1.00 76.88 301 GLU A N 1
ATOM 2206 C CA . GLU A 1 301 ? 17.185 -18.891 -23.201 1.00 76.88 301 GLU A CA 1
ATOM 2207 C C . GLU A 1 301 ? 18.192 -18.126 -24.049 1.00 76.88 301 GLU A C 1
ATOM 2209 O O . GLU A 1 301 ? 19.366 -18.021 -23.685 1.00 76.88 301 GLU A O 1
ATOM 2214 N N . ASP A 1 302 ? 17.718 -17.543 -25.146 1.00 80.19 302 ASP A N 1
ATOM 2215 C CA . ASP A 1 302 ? 18.553 -16.741 -26.021 1.00 80.19 302 ASP A CA 1
ATOM 2216 C C . ASP A 1 302 ? 18.632 -15.302 -25.521 1.00 80.19 302 ASP A C 1
ATOM 2218 O O . ASP A 1 302 ? 17.636 -14.659 -25.185 1.00 80.19 302 ASP A O 1
ATOM 2222 N N . ARG A 1 303 ? 19.852 -14.766 -25.520 1.00 89.06 303 ARG A N 1
ATOM 2223 C CA . ARG A 1 303 ? 20.077 -13.344 -25.268 1.00 89.06 303 ARG A CA 1
ATOM 2224 C C . ARG A 1 303 ? 19.749 -12.559 -26.524 1.00 89.06 303 ARG A C 1
ATOM 2226 O O . ARG A 1 303 ? 20.315 -12.816 -27.587 1.00 89.06 303 ARG A O 1
ATOM 2233 N N . CYS A 1 304 ? 18.916 -11.545 -26.383 1.00 90.81 304 CYS A N 1
ATOM 2234 C CA . CYS A 1 304 ? 18.509 -10.668 -27.466 1.00 90.81 304 CYS A CA 1
ATOM 2235 C C . CYS A 1 304 ? 18.580 -9.201 -27.048 1.00 90.81 304 CYS A C 1
ATOM 2237 O O . CYS A 1 304 ? 18.531 -8.837 -25.873 1.00 90.81 304 CYS A O 1
ATOM 2239 N N . ALA A 1 305 ? 18.745 -8.338 -28.048 1.00 91.75 305 ALA A N 1
ATOM 2240 C CA . ALA A 1 305 ? 18.763 -6.904 -27.826 1.00 91.75 305 ALA A CA 1
ATOM 2241 C C . ALA A 1 305 ? 17.370 -6.413 -27.409 1.00 91.75 305 ALA A C 1
ATOM 2243 O O . ALA A 1 305 ? 16.366 -6.829 -27.987 1.00 91.75 305 ALA A O 1
ATOM 2244 N N . HIS A 1 306 ? 17.324 -5.483 -26.455 1.00 93.25 306 HIS A N 1
ATOM 2245 C CA . HIS A 1 306 ? 16.071 -4.878 -26.012 1.00 93.25 306 HIS A CA 1
ATOM 2246 C C . HIS A 1 306 ? 15.341 -4.161 -27.152 1.00 93.25 306 HIS A C 1
ATOM 2248 O O . HIS A 1 306 ? 15.956 -3.413 -27.923 1.00 93.25 306 HIS A O 1
ATOM 2254 N N . THR A 1 307 ? 14.016 -4.304 -27.186 1.00 91.62 307 THR A N 1
ATOM 2255 C CA . THR A 1 307 ? 13.132 -3.489 -28.032 1.00 91.62 307 THR A CA 1
ATOM 2256 C C . THR A 1 307 ? 12.915 -2.089 -27.447 1.00 91.62 307 THR A C 1
ATOM 2258 O O . THR A 1 307 ? 12.645 -1.145 -28.191 1.00 91.62 307 THR A O 1
ATOM 2261 N N . SER A 1 308 ? 13.147 -1.911 -26.140 1.00 90.19 308 SER A N 1
ATOM 2262 C CA . SER A 1 308 ? 13.278 -0.600 -25.493 1.00 90.19 308 SER A CA 1
ATOM 2263 C C . SER A 1 308 ? 14.523 -0.529 -24.611 1.00 90.19 308 SER A C 1
ATOM 2265 O O . SER A 1 308 ? 14.740 -1.366 -23.742 1.00 90.19 308 SER A O 1
ATOM 2267 N N . LYS A 1 309 ? 15.344 0.508 -24.813 1.00 89.06 309 LYS A N 1
ATOM 2268 C CA . LYS A 1 309 ? 16.619 0.709 -24.092 1.00 89.06 309 LYS A CA 1
ATOM 2269 C C . LYS A 1 309 ? 16.490 1.641 -22.887 1.00 89.06 309 LYS A C 1
ATOM 2271 O O . LYS A 1 309 ? 17.489 2.159 -22.375 1.00 89.06 309 LYS A O 1
ATOM 2276 N N . THR A 1 310 ? 15.262 1.901 -22.448 1.00 88.75 310 THR A N 1
ATOM 2277 C CA . THR A 1 310 ? 14.975 2.761 -21.302 1.00 88.75 310 THR A CA 1
ATOM 2278 C C . THR A 1 310 ? 14.337 1.966 -20.172 1.00 88.75 310 THR A C 1
ATOM 2280 O O . THR A 1 310 ? 13.807 0.872 -20.344 1.00 88.75 310 THR A O 1
ATOM 2283 N N . ARG A 1 311 ? 14.323 2.565 -18.983 1.00 90.06 311 ARG A N 1
ATOM 2284 C CA . ARG A 1 311 ? 13.411 2.161 -17.907 1.00 90.06 311 ARG A CA 1
ATOM 2285 C C . ARG A 1 311 ? 11.965 2.299 -18.388 1.00 90.06 311 ARG A C 1
ATOM 2287 O O . ARG A 1 311 ? 11.692 3.191 -19.186 1.00 90.06 311 ARG A O 1
ATOM 2294 N N . PHE A 1 312 ? 11.047 1.467 -17.894 1.00 93.00 312 PHE A N 1
ATOM 2295 C CA . PHE A 1 312 ? 9.668 1.490 -18.396 1.00 93.00 312 PHE A CA 1
ATOM 2296 C C . PHE A 1 312 ? 8.936 2.775 -18.007 1.00 93.00 312 PHE A C 1
ATOM 2298 O O . PHE A 1 312 ? 8.248 3.379 -18.821 1.00 93.00 312 PHE A O 1
ATOM 2305 N N . GLN A 1 313 ? 9.104 3.197 -16.753 1.00 90.75 313 GLN A N 1
ATOM 2306 C CA . GLN A 1 313 ? 8.497 4.404 -16.188 1.00 90.75 313 GLN A CA 1
ATOM 2307 C C . GLN A 1 313 ? 9.466 5.083 -15.227 1.00 90.75 313 GLN A C 1
ATOM 2309 O O . GLN A 1 313 ? 10.487 4.504 -14.861 1.00 90.75 313 GLN A O 1
ATOM 2314 N N . ILE A 1 314 ? 9.108 6.272 -14.750 1.00 88.12 314 ILE A N 1
ATOM 2315 C CA . ILE A 1 314 ? 9.650 6.909 -13.545 1.00 88.12 314 ILE A CA 1
ATOM 2316 C C . ILE A 1 314 ? 8.569 7.029 -12.461 1.00 88.12 314 ILE A C 1
ATOM 2318 O O . ILE A 1 314 ? 7.376 6.950 -12.745 1.00 88.12 314 ILE A O 1
ATOM 2322 N N . VAL A 1 315 ? 8.960 7.280 -11.201 1.00 89.06 315 VAL A N 1
ATOM 2323 C CA . VAL A 1 315 ? 7.986 7.438 -10.093 1.00 89.06 315 VAL A CA 1
ATOM 2324 C C . VAL A 1 315 ? 6.927 8.497 -10.412 1.00 89.06 315 VAL A C 1
ATOM 2326 O O . VAL A 1 315 ? 5.768 8.327 -10.058 1.00 89.06 315 VAL A O 1
ATOM 2329 N N . THR A 1 316 ? 7.295 9.587 -11.094 1.00 88.81 316 THR A N 1
ATOM 2330 C CA . THR A 1 316 ? 6.345 10.648 -11.472 1.00 88.81 316 THR A CA 1
ATOM 2331 C C . THR A 1 316 ? 5.208 10.128 -12.363 1.00 88.81 316 THR A C 1
ATOM 2333 O O . THR A 1 316 ? 4.072 10.562 -12.187 1.00 88.81 316 THR A O 1
ATOM 2336 N N . ASP A 1 317 ? 5.466 9.158 -13.244 1.00 90.81 317 ASP A N 1
ATOM 2337 C CA . ASP A 1 317 ? 4.421 8.548 -14.078 1.00 90.81 317 ASP A CA 1
ATOM 2338 C C . ASP A 1 317 ? 3.436 7.751 -13.214 1.00 90.81 317 ASP A C 1
ATOM 2340 O O . ASP A 1 317 ? 2.225 7.807 -13.421 1.00 90.81 317 ASP A O 1
ATOM 2344 N N . GLN A 1 318 ? 3.933 7.049 -12.190 1.00 94.00 318 GLN A N 1
ATOM 2345 C CA . GLN A 1 318 ? 3.085 6.327 -11.237 1.00 94.00 318 GLN A CA 1
ATOM 2346 C C . GLN A 1 318 ? 2.279 7.274 -10.337 1.00 94.00 318 GLN A C 1
ATOM 2348 O O . GLN A 1 318 ? 1.151 6.957 -9.968 1.00 94.00 318 GLN A O 1
ATOM 2353 N N . VAL A 1 319 ? 2.809 8.460 -10.016 1.00 94.75 319 VAL A N 1
ATOM 2354 C CA . VAL A 1 319 ? 2.062 9.496 -9.282 1.00 94.75 319 VAL A CA 1
ATOM 2355 C C . VAL A 1 319 ? 0.901 10.034 -10.124 1.00 94.75 319 VAL A C 1
ATOM 2357 O O . VAL A 1 319 ? -0.201 10.192 -9.601 1.00 94.75 319 VAL A O 1
ATOM 2360 N N . ALA A 1 320 ? 1.113 10.261 -11.424 1.00 93.94 320 ALA A N 1
ATOM 2361 C CA . ALA A 1 320 ? 0.046 10.663 -12.343 1.00 93.94 320 ALA A CA 1
ATOM 2362 C C . ALA A 1 320 ? -1.044 9.580 -12.468 1.00 93.94 320 ALA A C 1
ATOM 2364 O O . ALA A 1 320 ? -2.234 9.884 -12.523 1.00 93.94 320 ALA A O 1
ATOM 2365 N N . GLN A 1 321 ? -0.659 8.301 -12.451 1.00 96.44 321 GLN A N 1
ATOM 2366 C CA . GLN A 1 321 ? -1.610 7.186 -12.404 1.00 96.44 321 GLN A CA 1
ATOM 2367 C C . GLN A 1 321 ? -2.385 7.150 -11.077 1.00 96.44 321 GLN A C 1
ATOM 2369 O O . GLN A 1 321 ? -3.611 7.049 -11.096 1.00 96.44 321 GLN A O 1
ATOM 2374 N N . LEU A 1 322 ? -1.708 7.323 -9.933 1.00 98.06 322 LEU A N 1
ATOM 2375 C CA . LEU A 1 322 ? -2.363 7.428 -8.624 1.00 98.06 322 LEU A CA 1
ATOM 2376 C C . LEU A 1 322 ? -3.376 8.581 -8.597 1.00 98.06 322 LEU A C 1
ATOM 2378 O O . LEU A 1 322 ? -4.474 8.404 -8.085 1.00 98.06 322 LEU A O 1
ATOM 2382 N N . GLN A 1 323 ? -3.060 9.735 -9.187 1.00 97.00 323 GLN A N 1
ATOM 2383 C CA . GLN A 1 323 ? -4.001 10.854 -9.290 1.00 97.00 323 GLN A CA 1
ATOM 2384 C C . GLN A 1 323 ? -5.293 10.468 -10.022 1.00 97.00 323 GLN A C 1
ATOM 2386 O O . GLN A 1 323 ? -6.385 10.814 -9.567 1.00 97.00 323 GLN A O 1
ATOM 2391 N N . ARG A 1 324 ? -5.190 9.726 -11.133 1.00 96.88 324 ARG A N 1
ATOM 2392 C CA . ARG A 1 324 ? -6.361 9.224 -11.873 1.00 96.88 324 ARG A CA 1
ATOM 2393 C C . ARG A 1 324 ? -7.205 8.303 -11.000 1.00 96.88 324 ARG A C 1
ATOM 2395 O O . ARG A 1 324 ? -8.419 8.476 -10.947 1.00 96.88 324 ARG A O 1
ATOM 2402 N N . VAL A 1 325 ? -6.559 7.388 -10.278 1.00 98.44 325 VAL A N 1
ATOM 2403 C CA . VAL A 1 325 ? -7.230 6.458 -9.361 1.00 98.44 325 VAL A CA 1
ATOM 2404 C C . VAL A 1 325 ? -7.902 7.209 -8.213 1.00 98.44 325 VAL A C 1
ATOM 2406 O O . VAL A 1 325 ? -9.062 6.950 -7.928 1.00 98.44 325 VAL A O 1
ATOM 2409 N N . VAL A 1 326 ? -7.242 8.191 -7.591 1.00 98.69 326 VAL A N 1
ATOM 2410 C CA . VAL A 1 326 ? -7.851 9.009 -6.527 1.00 98.69 326 VAL A CA 1
ATOM 2411 C C . VAL A 1 326 ? -9.098 9.731 -7.038 1.00 98.69 326 VAL A C 1
ATOM 2413 O O . VAL A 1 326 ? -10.130 9.708 -6.372 1.00 98.69 326 VAL A O 1
ATOM 2416 N N . ASN A 1 327 ? -9.039 10.333 -8.228 1.00 97.88 327 ASN A N 1
ATOM 2417 C CA . ASN A 1 327 ? -10.192 11.012 -8.822 1.00 97.88 327 ASN A CA 1
ATOM 2418 C C . ASN A 1 327 ? -11.349 10.045 -9.121 1.00 97.88 327 ASN A C 1
ATOM 2420 O O . ASN A 1 327 ? -12.502 10.361 -8.826 1.00 97.88 327 ASN A O 1
ATOM 2424 N N . ASP A 1 328 ? -11.046 8.865 -9.664 1.00 98.31 328 ASP A N 1
ATOM 2425 C CA . ASP A 1 328 ? -12.033 7.810 -9.909 1.00 98.31 328 ASP A CA 1
ATOM 2426 C C . ASP A 1 328 ? -12.674 7.317 -8.601 1.00 98.31 328 ASP A C 1
ATOM 2428 O O . ASP A 1 328 ? -13.898 7.231 -8.507 1.00 98.31 328 ASP A O 1
ATOM 2432 N N . VAL A 1 329 ? -11.879 7.092 -7.552 1.00 98.38 329 VAL A N 1
ATOM 2433 C CA . VAL A 1 329 ? -12.363 6.660 -6.233 1.00 98.38 329 VAL A CA 1
ATOM 2434 C C . VAL A 1 329 ? -13.289 7.696 -5.608 1.00 98.38 329 VAL A C 1
ATOM 2436 O O . VAL A 1 329 ? -14.385 7.344 -5.166 1.00 98.38 329 VAL A O 1
ATOM 2439 N N . LEU A 1 330 ? -12.899 8.973 -5.593 1.00 98.25 330 LEU A N 1
ATOM 2440 C CA . LEU A 1 330 ? -13.753 10.049 -5.080 1.00 98.25 330 LEU A CA 1
ATOM 2441 C C . LEU A 1 330 ? -15.070 10.119 -5.868 1.00 98.25 330 LEU A C 1
ATOM 2443 O O . LEU A 1 330 ? -16.142 10.201 -5.273 1.00 98.25 330 LEU A O 1
ATOM 2447 N N . SER A 1 331 ? -15.013 9.980 -7.197 1.00 97.56 331 SER A N 1
ATOM 2448 C CA . SER A 1 331 ? -16.210 9.955 -8.043 1.00 97.56 331 SER A CA 1
ATOM 2449 C C . SER A 1 331 ? -17.120 8.753 -7.759 1.00 97.56 331 SER A C 1
ATOM 2451 O O . SER A 1 331 ? -18.335 8.923 -7.670 1.00 97.56 331 SER A O 1
ATOM 2453 N N . LYS A 1 332 ? -16.563 7.547 -7.594 1.00 95.69 332 LYS A N 1
ATOM 2454 C CA . LYS A 1 332 ? -17.332 6.315 -7.345 1.00 95.69 332 LYS A CA 1
ATOM 2455 C C . LYS A 1 332 ? -17.915 6.230 -5.937 1.00 95.69 332 LYS A C 1
ATOM 2457 O O . LYS A 1 332 ? -18.908 5.530 -5.741 1.00 95.69 332 LYS A O 1
ATOM 2462 N N . THR A 1 333 ? -17.265 6.853 -4.959 1.00 95.31 333 THR A N 1
ATOM 2463 C CA . THR A 1 333 ? -17.662 6.777 -3.544 1.00 95.31 333 THR A CA 1
ATOM 2464 C C . THR A 1 333 ? -18.497 7.971 -3.099 1.00 95.31 333 THR A C 1
ATOM 2466 O O . THR A 1 333 ? -19.271 7.841 -2.156 1.00 95.31 333 THR A O 1
ATOM 2469 N N . GLY A 1 334 ? -18.356 9.123 -3.762 1.00 95.44 334 GLY A N 1
ATOM 2470 C CA . GLY A 1 334 ? -18.962 10.381 -3.328 1.00 95.44 334 GLY A CA 1
ATOM 2471 C C . GLY A 1 334 ? -18.333 10.959 -2.056 1.00 95.44 334 GLY A C 1
ATOM 2472 O O . GLY A 1 334 ? -18.891 11.884 -1.475 1.00 95.44 334 GLY A O 1
ATOM 2473 N N . LEU A 1 335 ? -17.202 10.410 -1.599 1.00 96.06 335 LEU A N 1
ATOM 2474 C CA . LEU A 1 335 ? -16.462 10.925 -0.450 1.00 96.06 335 LEU A CA 1
ATOM 2475 C C . LEU A 1 335 ? -15.616 12.134 -0.857 1.00 96.06 335 LEU A C 1
ATOM 2477 O O . LEU A 1 335 ? -15.112 12.199 -1.974 1.00 96.06 335 LEU A O 1
ATOM 2481 N N . ASP A 1 336 ? -15.382 13.046 0.087 1.00 96.50 336 ASP A N 1
ATOM 2482 C CA . ASP A 1 336 ? -14.529 14.221 -0.144 1.00 96.50 336 ASP A CA 1
ATOM 2483 C C . ASP A 1 336 ? -13.032 13.884 -0.137 1.00 96.50 336 ASP A C 1
ATOM 2485 O O . ASP A 1 336 ? -12.212 14.612 -0.702 1.00 96.50 336 ASP A O 1
ATOM 2489 N N . LYS A 1 337 ? -12.655 12.808 0.567 1.00 98.38 337 LYS A N 1
ATOM 2490 C CA . LYS A 1 337 ? -11.259 12.427 0.791 1.00 98.38 337 LYS A CA 1
ATOM 2491 C C . LYS A 1 337 ? -11.052 10.922 0.789 1.00 98.38 337 LYS A C 1
ATOM 2493 O O . LYS A 1 337 ? -11.900 10.162 1.255 1.00 98.38 337 LYS A O 1
ATOM 2498 N N . VAL A 1 338 ? -9.853 10.523 0.379 1.00 98.50 338 VAL A N 1
ATOM 2499 C CA . VAL A 1 338 ? -9.336 9.156 0.500 1.00 98.50 338 VAL A CA 1
ATOM 2500 C C . VAL A 1 338 ? -8.214 9.085 1.534 1.00 98.50 338 VAL A C 1
ATOM 2502 O O . VAL A 1 338 ? -7.543 10.074 1.827 1.00 98.50 338 VAL A O 1
ATOM 2505 N N . HIS A 1 339 ? -7.977 7.897 2.068 1.00 98.75 339 HIS A N 1
ATOM 2506 C CA . HIS A 1 339 ? -6.694 7.532 2.650 1.00 98.75 339 HIS A CA 1
ATOM 2507 C C . HIS A 1 339 ? -5.808 6.921 1.567 1.00 98.75 339 HIS A C 1
ATOM 2509 O O . HIS A 1 339 ? -6.307 6.363 0.587 1.00 98.75 339 HIS A O 1
ATOM 2515 N N . LEU A 1 340 ? -4.495 7.000 1.754 1.00 98.81 340 LEU A N 1
ATOM 2516 C CA . LEU A 1 340 ? -3.513 6.360 0.880 1.00 98.81 340 LEU A CA 1
ATOM 2517 C C . LEU A 1 340 ? -2.671 5.371 1.686 1.00 98.81 340 LEU A C 1
ATOM 2519 O O . LEU A 1 340 ? -2.279 5.692 2.802 1.00 98.81 340 LEU A O 1
ATOM 2523 N N . LEU A 1 341 ? -2.333 4.216 1.120 1.00 98.56 341 LEU A N 1
ATOM 2524 C CA . LEU A 1 341 ? -1.310 3.313 1.648 1.00 98.56 341 LEU A CA 1
ATOM 2525 C C . LEU A 1 341 ? -0.273 3.053 0.561 1.00 98.56 341 LEU A C 1
ATOM 2527 O O . LEU A 1 341 ? -0.608 2.578 -0.518 1.00 98.56 341 LEU A O 1
ATOM 2531 N N . GLY A 1 342 ? 0.988 3.363 0.851 1.00 97.56 342 GLY A N 1
ATOM 2532 C CA . GLY A 1 342 ? 2.125 3.024 0.003 1.00 97.56 342 GLY A CA 1
ATOM 2533 C C . GLY A 1 342 ? 2.999 1.977 0.681 1.00 97.56 342 GLY A C 1
ATOM 2534 O O . GLY A 1 342 ? 3.662 2.287 1.674 1.00 97.56 342 GLY A O 1
ATOM 2535 N N . ALA A 1 343 ? 3.011 0.762 0.134 1.00 95.50 343 ALA A N 1
ATOM 2536 C CA . ALA A 1 343 ? 3.841 -0.341 0.609 1.00 95.50 343 ALA A CA 1
ATOM 2537 C C . ALA A 1 343 ? 5.196 -0.327 -0.103 1.00 95.50 343 ALA A C 1
ATOM 2539 O O . ALA A 1 343 ? 5.244 -0.322 -1.331 1.00 95.50 343 ALA A O 1
ATOM 2540 N N . SER A 1 344 ? 6.310 -0.350 0.628 1.00 93.88 344 SER A N 1
ATOM 2541 C CA . SER A 1 344 ? 7.656 -0.437 0.051 1.00 93.88 344 SER A CA 1
ATOM 2542 C C . SER A 1 344 ? 7.917 0.650 -1.004 1.00 93.88 344 SER A C 1
ATOM 2544 O O . SER A 1 344 ? 8.065 1.830 -0.672 1.00 93.88 344 SER A O 1
ATOM 2546 N N . PHE A 1 345 ? 7.953 0.286 -2.287 1.00 92.06 345 PHE A N 1
ATOM 2547 C CA . PHE A 1 345 ? 8.090 1.218 -3.406 1.00 92.06 345 PHE A CA 1
ATOM 2548 C C . PHE A 1 345 ? 6.845 2.082 -3.680 1.00 92.06 345 PHE A C 1
ATOM 2550 O O . PHE A 1 345 ? 6.980 3.184 -4.211 1.00 92.06 345 PHE A O 1
ATOM 2557 N N . GLY A 1 346 ? 5.660 1.663 -3.236 1.00 95.19 346 GLY A N 1
ATOM 2558 C CA . GLY A 1 346 ? 4.453 2.489 -3.245 1.00 95.19 346 GLY A CA 1
ATOM 2559 C C . GLY A 1 346 ? 4.570 3.715 -2.334 1.00 95.19 346 GLY A C 1
ATOM 2560 O O . GLY A 1 346 ? 3.909 4.726 -2.565 1.00 95.19 346 GLY A O 1
ATOM 2561 N N . GLY A 1 347 ? 5.464 3.673 -1.340 1.00 95.06 347 GLY A N 1
ATOM 2562 C CA . GLY A 1 347 ? 5.791 4.795 -0.461 1.00 95.06 347 GLY A CA 1
ATOM 2563 C C . GLY A 1 347 ? 6.241 6.061 -1.208 1.00 95.06 347 GLY A C 1
ATOM 2564 O O . GLY A 1 347 ? 5.605 7.105 -1.053 1.00 95.06 347 GLY A O 1
ATOM 2565 N N . PRO A 1 348 ? 7.282 5.995 -2.060 1.00 93.81 348 PRO A N 1
ATOM 2566 C CA . PRO A 1 348 ? 7.636 7.067 -2.989 1.00 93.81 348 PRO A CA 1
ATOM 2567 C C . PRO A 1 348 ? 6.467 7.633 -3.802 1.00 93.81 348 PRO A C 1
ATOM 2569 O O . PRO A 1 348 ? 6.393 8.849 -3.980 1.00 93.81 348 PRO A O 1
ATOM 2572 N N . VAL A 1 349 ? 5.548 6.785 -4.275 1.00 95.69 349 VAL A N 1
ATOM 2573 C CA . VAL A 1 349 ? 4.400 7.208 -5.092 1.00 95.69 349 VAL A CA 1
ATOM 2574 C C . VAL A 1 349 ? 3.434 8.056 -4.262 1.00 95.69 349 VAL A C 1
ATOM 2576 O O . VAL A 1 349 ? 3.180 9.210 -4.604 1.00 95.69 349 VAL A O 1
ATOM 2579 N N . VAL A 1 350 ? 2.950 7.545 -3.126 1.00 97.44 350 VAL A N 1
ATOM 2580 C CA . VAL A 1 350 ? 2.011 8.297 -2.266 1.00 97.44 350 VAL A CA 1
ATOM 2581 C C . VAL A 1 350 ? 2.675 9.522 -1.626 1.00 97.44 350 VAL A C 1
ATOM 2583 O O . VAL A 1 350 ? 2.054 10.570 -1.462 1.00 97.44 350 VAL A O 1
ATOM 2586 N N . GLY A 1 351 ? 3.970 9.428 -1.324 1.00 95.19 351 GLY A N 1
ATOM 2587 C CA . GLY A 1 351 ? 4.764 10.518 -0.777 1.00 95.19 351 GLY A CA 1
ATOM 2588 C C . GLY A 1 351 ? 4.926 11.683 -1.752 1.00 95.19 351 GLY A C 1
ATOM 2589 O O . GLY A 1 351 ? 4.662 12.836 -1.401 1.00 95.19 351 GLY A O 1
ATOM 2590 N N . LYS A 1 352 ? 5.301 11.400 -3.005 1.00 93.94 352 LYS A N 1
ATOM 2591 C CA . LYS A 1 352 ? 5.383 12.422 -4.059 1.00 93.94 352 LYS A CA 1
ATOM 2592 C C . LYS A 1 352 ? 4.012 12.952 -4.468 1.00 93.94 352 LYS A C 1
ATOM 2594 O O . LYS A 1 352 ? 3.888 14.153 -4.703 1.00 93.94 352 LYS A O 1
ATOM 2599 N N . TYR A 1 353 ? 2.973 12.117 -4.466 1.00 96.31 353 TYR A N 1
ATOM 2600 C CA . TYR A 1 353 ? 1.599 12.582 -4.666 1.00 96.31 353 TYR A CA 1
ATOM 2601 C C . TYR A 1 353 ? 1.208 13.693 -3.681 1.00 96.31 353 TYR A C 1
ATOM 2603 O O . TYR A 1 353 ? 0.451 14.588 -4.043 1.00 96.31 353 TYR A O 1
ATOM 2611 N N . LEU A 1 354 ? 1.776 13.696 -2.475 1.00 96.31 354 LEU A N 1
ATOM 2612 C CA . LEU A 1 354 ? 1.504 14.716 -1.468 1.00 96.31 354 LEU A CA 1
ATOM 2613 C C . LEU A 1 354 ? 2.518 15.865 -1.439 1.00 96.31 354 LEU A C 1
ATOM 2615 O O . LEU A 1 354 ? 2.132 16.968 -1.071 1.00 96.31 354 LEU A O 1
ATOM 2619 N N . GLY A 1 355 ? 3.796 15.635 -1.753 1.00 92.94 355 GLY A N 1
ATOM 2620 C CA . GLY A 1 355 ? 4.862 16.629 -1.528 1.00 92.94 355 GLY A CA 1
ATOM 2621 C C . GLY A 1 355 ? 5.585 17.145 -2.776 1.00 92.94 355 GLY A C 1
ATOM 2622 O O . GLY A 1 355 ? 6.446 18.025 -2.670 1.00 92.94 355 GLY A O 1
ATOM 2623 N N . ASP A 1 356 ? 5.304 16.581 -3.949 1.00 89.88 356 ASP A N 1
ATOM 2624 C CA . ASP A 1 356 ? 5.871 17.062 -5.209 1.00 89.88 356 ASP A CA 1
ATOM 2625 C C . ASP A 1 356 ? 5.126 18.316 -5.685 1.00 89.88 356 ASP A C 1
ATOM 2627 O O . ASP A 1 356 ? 3.919 18.410 -5.476 1.00 89.88 356 ASP A O 1
ATOM 2631 N N . ILE A 1 357 ? 5.804 19.286 -6.302 1.00 84.62 357 ILE A N 1
ATOM 2632 C CA . ILE A 1 357 ? 5.217 20.618 -6.553 1.00 84.62 357 ILE A CA 1
ATOM 2633 C C . ILE A 1 357 ? 4.539 20.702 -7.918 1.00 84.62 357 ILE A C 1
ATOM 2635 O O . ILE A 1 357 ? 3.415 21.194 -7.992 1.00 84.62 357 ILE A O 1
ATOM 2639 N N . ASP A 1 358 ? 5.195 20.236 -8.976 1.00 73.69 358 ASP A N 1
ATOM 2640 C CA . ASP A 1 358 ? 4.807 20.579 -10.349 1.00 73.69 358 ASP A CA 1
ATOM 2641 C C . ASP A 1 358 ? 4.732 19.384 -11.305 1.00 73.69 358 ASP A C 1
ATOM 2643 O O . ASP A 1 358 ? 4.526 19.586 -12.495 1.00 73.69 358 ASP A O 1
ATOM 2647 N N . GLY A 1 359 ? 4.921 18.153 -10.815 1.00 77.06 359 GLY A N 1
ATOM 2648 C CA . GLY A 1 359 ? 4.850 16.948 -11.651 1.00 77.06 359 GLY A CA 1
ATOM 2649 C C . GLY A 1 359 ? 5.919 16.872 -12.726 1.00 77.06 359 GLY A C 1
ATOM 2650 O O . GLY A 1 359 ? 5.849 16.021 -13.616 1.00 77.06 359 GLY A O 1
ATOM 2651 N N . LYS A 1 360 ? 6.935 17.731 -12.628 1.00 75.75 360 LYS A N 1
ATOM 2652 C CA . LYS A 1 360 ? 8.027 17.812 -13.582 1.00 75.75 360 LYS A CA 1
ATOM 2653 C C . LYS A 1 360 ? 9.206 16.984 -13.122 1.00 75.75 360 LYS A C 1
ATOM 2655 O O . LYS A 1 360 ? 9.430 16.726 -11.937 1.00 75.75 360 LYS A O 1
ATOM 2660 N N . LEU A 1 361 ? 10.019 16.578 -14.087 1.00 66.62 361 LEU A N 1
ATOM 2661 C CA . LEU A 1 361 ? 11.276 15.916 -13.788 1.00 66.62 361 LEU A CA 1
ATOM 2662 C C . LEU A 1 361 ? 12.286 16.979 -13.342 1.00 66.62 361 LEU A C 1
ATOM 2664 O O . LEU A 1 361 ? 12.869 17.669 -14.171 1.00 66.62 361 LEU A O 1
ATOM 2668 N N . ASN A 1 362 ? 12.478 17.130 -12.028 1.00 63.25 362 ASN A N 1
ATOM 2669 C CA . ASN A 1 362 ? 13.354 18.155 -11.443 1.00 63.25 362 ASN A CA 1
ATOM 2670 C C . ASN A 1 362 ? 12.997 19.589 -11.898 1.00 63.25 362 ASN A C 1
ATOM 2672 O O . ASN A 1 362 ? 13.885 20.387 -12.188 1.00 63.25 362 ASN A O 1
ATOM 2676 N N . GLY A 1 363 ? 11.701 19.907 -12.002 1.00 67.81 363 GLY A N 1
ATOM 2677 C CA . GLY A 1 363 ? 11.224 21.219 -12.464 1.00 67.81 363 GLY A CA 1
ATOM 2678 C C . GLY A 1 363 ? 11.290 21.437 -13.982 1.00 67.81 363 GLY A C 1
ATOM 2679 O O . GLY A 1 363 ? 10.925 22.509 -14.463 1.00 67.81 363 GLY A O 1
ATOM 2680 N N . VAL A 1 364 ? 11.729 20.432 -14.750 1.00 63.44 364 VAL A N 1
ATOM 2681 C CA . VAL A 1 364 ? 11.855 20.484 -16.213 1.00 63.44 364 VAL A CA 1
ATOM 2682 C C . VAL A 1 364 ? 10.838 19.555 -16.883 1.00 63.44 364 VAL A C 1
ATOM 2684 O O . VAL A 1 364 ? 10.598 18.435 -16.424 1.00 63.44 364 VAL A O 1
ATOM 2687 N N . GLY A 1 365 ? 10.269 20.015 -17.999 1.00 72.25 365 GLY A N 1
ATOM 2688 C CA . GLY A 1 365 ? 9.346 19.246 -18.837 1.00 72.25 365 GLY A CA 1
ATOM 2689 C C . GLY A 1 365 ? 7.869 19.550 -18.586 1.00 72.25 365 GLY A C 1
ATOM 2690 O O . GLY A 1 365 ? 7.517 20.544 -17.941 1.00 72.25 365 GLY A O 1
ATOM 2691 N N . GLU A 1 366 ? 7.017 18.698 -19.150 1.00 78.50 366 GLU A N 1
ATOM 2692 C CA . GLU A 1 366 ? 5.564 18.782 -19.025 1.00 78.50 366 GLU A CA 1
ATOM 2693 C C . GLU A 1 366 ? 5.104 18.442 -17.604 1.00 78.50 366 GLU A C 1
ATOM 2695 O O . GLU A 1 366 ? 5.683 17.588 -16.925 1.00 78.50 366 GLU A O 1
ATOM 2700 N N . ASP A 1 367 ? 4.056 19.131 -17.154 1.00 81.12 367 ASP A N 1
ATOM 2701 C CA . ASP A 1 367 ? 3.372 18.791 -15.910 1.00 81.12 367 ASP A CA 1
ATOM 2702 C C . ASP A 1 367 ? 2.585 17.489 -16.106 1.00 81.12 367 ASP A C 1
ATOM 2704 O O . ASP A 1 367 ? 1.568 17.450 -16.803 1.00 81.12 367 ASP A O 1
ATOM 2708 N N . ARG A 1 368 ? 3.061 16.416 -15.468 1.00 85.75 368 ARG A N 1
ATOM 2709 C CA . ARG A 1 368 ? 2.418 15.098 -15.525 1.00 85.75 368 ARG A CA 1
ATOM 2710 C C . ARG A 1 368 ? 1.173 14.988 -14.641 1.00 85.75 368 ARG A C 1
ATOM 2712 O O . ARG A 1 368 ? 0.459 13.995 -14.749 1.00 85.75 368 ARG A O 1
ATOM 2719 N N . TYR A 1 369 ? 0.887 15.969 -13.782 1.00 89.12 369 TYR A N 1
ATOM 2720 C CA . TYR A 1 369 ? -0.254 15.956 -12.857 1.00 89.12 369 TYR A CA 1
ATOM 2721 C C . TYR A 1 369 ? -1.488 16.680 -13.407 1.00 89.12 369 TYR A C 1
ATOM 2723 O O . TYR A 1 369 ? -2.381 17.067 -12.649 1.00 89.12 369 TYR A O 1
ATOM 2731 N N . ALA A 1 370 ? -1.559 16.866 -14.730 1.00 86.88 370 ALA A N 1
ATOM 2732 C CA . ALA A 1 370 ? -2.710 17.447 -15.421 1.00 86.88 370 ALA A CA 1
ATOM 2733 C C . ALA A 1 370 ? -3.161 18.805 -14.836 1.00 86.88 370 ALA A C 1
ATOM 2735 O O . ALA A 1 370 ? -4.357 19.074 -14.724 1.00 86.88 370 ALA A O 1
ATOM 2736 N N . GLY A 1 371 ? -2.207 19.653 -14.433 1.00 87.88 371 GLY A N 1
ATOM 2737 C CA . GLY A 1 371 ? -2.471 20.971 -13.855 1.00 87.88 371 GLY A CA 1
ATOM 2738 C C . GLY A 1 371 ? -2.841 20.962 -12.370 1.00 87.88 371 GLY A C 1
ATOM 2739 O O . GLY A 1 371 ? -3.120 22.024 -11.810 1.00 87.88 371 GLY A O 1
ATOM 2740 N N . GLU A 1 372 ? -2.868 19.801 -11.709 1.00 92.12 372 GLU A N 1
ATOM 2741 C CA . GLU A 1 372 ? -3.244 19.708 -10.302 1.00 92.12 372 GLU A CA 1
ATOM 2742 C C . GLU A 1 372 ? -2.090 20.095 -9.368 1.00 92.12 372 GLU A C 1
ATOM 2744 O O . GLU A 1 372 ? -1.073 19.407 -9.225 1.00 92.12 372 GLU A O 1
ATOM 2749 N N . THR A 1 373 ? -2.290 21.196 -8.648 1.00 93.31 373 THR A N 1
ATOM 2750 C CA . THR A 1 373 ? -1.335 21.692 -7.657 1.00 93.31 373 THR A CA 1
ATOM 2751 C C . THR A 1 373 ? -1.154 20.708 -6.498 1.00 93.31 373 THR A C 1
ATOM 2753 O O . THR A 1 373 ? -2.048 19.935 -6.146 1.00 93.31 373 THR A O 1
ATOM 2756 N N . MET A 1 374 ? -0.004 20.790 -5.823 1.00 94.12 374 MET A N 1
ATOM 2757 C CA . MET A 1 374 ? 0.255 20.042 -4.585 1.00 94.12 374 MET A CA 1
ATOM 2758 C C . MET A 1 374 ? -0.868 20.223 -3.544 1.00 94.12 374 MET A C 1
ATOM 2760 O O . MET A 1 374 ? -1.309 19.250 -2.940 1.00 94.12 374 MET A O 1
ATOM 2764 N N . GLY A 1 375 ? -1.370 21.450 -3.363 1.00 95.81 375 GLY A N 1
ATOM 2765 C CA . GLY A 1 375 ? -2.439 21.742 -2.402 1.00 95.81 375 GLY A CA 1
ATOM 2766 C C . GLY A 1 375 ? -3.770 21.064 -2.749 1.00 95.81 375 GLY A C 1
ATOM 2767 O O . GLY A 1 375 ? -4.443 20.554 -1.856 1.00 95.81 375 GLY A O 1
ATOM 2768 N N . GLN A 1 376 ? -4.126 20.993 -4.036 1.00 96.38 376 GLN A N 1
ATOM 2769 C CA . GLN A 1 376 ? -5.324 20.275 -4.494 1.00 96.38 376 GLN A CA 1
ATOM 2770 C C . GLN A 1 376 ? -5.212 18.768 -4.231 1.00 96.38 376 GLN A C 1
ATOM 2772 O O . GLN A 1 376 ? -6.148 18.178 -3.689 1.00 96.38 376 GLN A O 1
ATOM 2777 N N . ARG A 1 377 ? -4.043 18.168 -4.495 1.00 96.88 377 ARG A N 1
ATOM 2778 C CA . ARG A 1 377 ? -3.792 16.751 -4.185 1.00 96.88 377 ARG A CA 1
ATOM 2779 C C . ARG A 1 377 ? -3.872 16.470 -2.687 1.00 96.88 377 ARG A C 1
ATOM 2781 O O . ARG A 1 377 ? -4.507 15.502 -2.277 1.00 96.88 377 ARG A O 1
ATOM 2788 N N . GLN A 1 378 ? -3.283 17.335 -1.860 1.00 97.25 378 GLN A N 1
ATOM 2789 C CA . GLN A 1 378 ? -3.346 17.229 -0.398 1.00 97.25 378 GLN A CA 1
ATOM 2790 C C . GLN A 1 378 ? -4.777 17.366 0.139 1.00 97.25 378 GLN A C 1
ATOM 2792 O O . GLN A 1 378 ? -5.148 16.656 1.071 1.00 97.25 378 GLN A O 1
ATOM 2797 N N . ALA A 1 379 ? -5.599 18.238 -0.453 1.00 98.00 379 ALA A N 1
ATOM 2798 C CA . ALA A 1 379 ? -6.983 18.445 -0.027 1.00 98.00 379 ALA A CA 1
ATOM 2799 C C . ALA A 1 379 ? -7.852 17.184 -0.180 1.00 98.00 379 ALA A C 1
ATOM 2801 O O . ALA A 1 379 ? -8.773 16.990 0.612 1.00 98.00 379 ALA A O 1
ATOM 2802 N N . LYS A 1 380 ? -7.513 16.307 -1.133 1.00 98.44 380 LYS A N 1
ATOM 2803 C CA . LYS A 1 380 ? -8.183 15.022 -1.395 1.00 98.44 380 LYS A CA 1
ATOM 2804 C C . LYS A 1 380 ? -7.781 13.901 -0.434 1.00 98.44 380 LYS A C 1
ATOM 2806 O O . LYS A 1 380 ? -8.340 12.810 -0.515 1.00 98.44 380 LYS A O 1
ATOM 2811 N N . VAL A 1 381 ? -6.806 14.123 0.451 1.00 98.56 381 VAL A N 1
ATOM 2812 C CA . VAL A 1 381 ? -6.236 13.065 1.296 1.00 98.56 381 VAL A CA 1
ATOM 2813 C C . VAL A 1 381 ? -6.513 13.337 2.772 1.00 98.56 381 VAL A C 1
ATOM 2815 O O . VAL A 1 381 ? -6.197 14.401 3.304 1.00 98.56 381 VAL A O 1
ATOM 2818 N N . ALA A 1 382 ? -7.136 12.367 3.441 1.00 97.94 382 ALA A N 1
ATOM 2819 C CA . ALA A 1 382 ? -7.438 12.413 4.871 1.00 97.94 382 ALA A CA 1
ATOM 2820 C C . ALA A 1 382 ? -6.252 11.948 5.731 1.00 97.94 382 ALA A C 1
ATOM 2822 O O . ALA A 1 382 ? -6.013 12.509 6.797 1.00 97.94 382 ALA A O 1
ATOM 2823 N N . GLY A 1 383 ? -5.482 10.980 5.234 1.00 98.06 383 GLY A N 1
ATOM 2824 C CA . GLY A 1 383 ? -4.277 10.465 5.872 1.00 98.06 383 GLY A CA 1
ATOM 2825 C C . GLY A 1 383 ? -3.508 9.530 4.939 1.00 98.06 383 GLY A C 1
ATOM 2826 O O . GLY A 1 383 ? -4.053 9.042 3.947 1.00 98.06 383 GLY A O 1
ATOM 2827 N N . VAL A 1 384 ? -2.232 9.294 5.239 1.00 98.31 384 VAL A N 1
ATOM 2828 C CA . VAL A 1 384 ? -1.351 8.420 4.450 1.00 98.31 384 VAL A CA 1
ATOM 2829 C C . VAL A 1 384 ? -0.625 7.401 5.324 1.00 98.31 384 VAL A C 1
ATOM 2831 O O . VAL A 1 384 ? -0.133 7.723 6.398 1.00 98.31 384 VAL A O 1
ATOM 2834 N N . ILE A 1 385 ? -0.530 6.165 4.853 1.00 98.25 385 ILE A N 1
ATOM 2835 C CA . ILE A 1 385 ? 0.180 5.074 5.506 1.00 98.25 385 ILE A CA 1
ATOM 2836 C C . ILE A 1 385 ? 1.425 4.757 4.680 1.00 98.25 385 ILE A C 1
ATOM 2838 O O . ILE A 1 385 ? 1.337 4.434 3.495 1.00 98.25 385 ILE A O 1
ATOM 2842 N N . PHE A 1 386 ? 2.590 4.841 5.310 1.00 97.31 386 PHE A N 1
ATOM 2843 C CA . PHE A 1 386 ? 3.867 4.419 4.749 1.00 97.31 386 PHE A CA 1
ATOM 2844 C C . PHE A 1 386 ? 4.255 3.086 5.385 1.00 97.31 386 PHE A C 1
ATOM 2846 O O . PHE A 1 386 ? 4.746 3.067 6.513 1.00 97.31 386 PHE A O 1
ATOM 2853 N N . GLN A 1 387 ? 4.036 1.980 4.675 1.00 95.88 387 GLN A N 1
ATOM 2854 C CA . GLN A 1 387 ? 4.367 0.639 5.159 1.00 95.88 387 GLN A CA 1
ATOM 2855 C C . GLN A 1 387 ? 5.693 0.184 4.549 1.00 95.88 387 GLN A C 1
ATOM 2857 O O . GLN A 1 387 ? 5.819 0.143 3.329 1.00 95.88 387 GLN A O 1
ATOM 2862 N N . SER A 1 388 ? 6.694 -0.097 5.388 1.00 94.62 388 SER A N 1
ATOM 2863 C CA . SER A 1 388 ? 8.068 -0.459 4.996 1.00 94.62 388 SER A CA 1
ATOM 2864 C C . SER A 1 388 ? 8.622 0.394 3.849 1.00 94.62 388 SER A C 1
ATOM 2866 O O . SER A 1 388 ? 9.269 -0.092 2.923 1.00 94.62 388 SER A O 1
ATOM 2868 N N . SER A 1 389 ? 8.292 1.687 3.874 1.00 94.25 389 SER A N 1
ATOM 2869 C CA . SER A 1 389 ? 8.473 2.600 2.748 1.00 94.25 389 SER A CA 1
ATOM 2870 C C . SER A 1 389 ? 9.950 2.869 2.476 1.00 94.25 389 SER A C 1
ATOM 2872 O O . SER A 1 389 ? 10.713 3.260 3.363 1.00 94.25 389 SER A O 1
ATOM 2874 N N . ILE A 1 390 ? 10.348 2.731 1.211 1.00 89.81 390 ILE A N 1
ATOM 2875 C CA . ILE A 1 390 ? 11.672 3.167 0.760 1.00 89.81 390 ILE A CA 1
ATOM 2876 C C . ILE A 1 390 ? 11.760 4.687 0.936 1.00 89.81 390 ILE A C 1
ATOM 2878 O O . ILE A 1 390 ? 10.818 5.392 0.603 1.00 89.81 390 ILE A O 1
ATOM 2882 N N . PHE A 1 391 ? 12.901 5.217 1.386 1.00 90.00 391 PHE A N 1
ATOM 2883 C CA . PHE A 1 391 ? 13.129 6.662 1.518 1.00 90.00 391 PHE A CA 1
ATOM 2884 C C . PHE A 1 391 ? 14.566 7.050 1.165 1.00 90.00 391 PHE A C 1
ATOM 2886 O O . PHE A 1 391 ? 15.492 6.262 1.367 1.00 90.00 391 PHE A O 1
ATOM 2893 N N . ARG A 1 392 ? 14.745 8.278 0.655 1.00 80.75 392 ARG A N 1
ATOM 2894 C CA . ARG A 1 392 ? 16.019 8.836 0.149 1.00 80.75 392 ARG A CA 1
ATOM 2895 C C . ARG A 1 392 ? 16.703 8.007 -0.947 1.00 80.75 392 ARG A C 1
ATOM 2897 O O . ARG A 1 392 ? 17.907 7.752 -0.872 1.00 80.75 392 ARG A O 1
ATOM 2904 N N . PRO A 1 393 ? 15.967 7.590 -1.981 1.00 67.56 393 PRO A N 1
ATOM 2905 C CA . PRO A 1 393 ? 16.586 7.063 -3.181 1.00 67.56 393 PRO A CA 1
ATOM 2906 C C . PRO A 1 393 ? 17.448 8.146 -3.848 1.00 67.56 393 PRO A C 1
ATOM 2908 O O . PRO A 1 393 ? 17.152 9.342 -3.756 1.00 67.56 393 PRO A O 1
ATOM 2911 N N . LEU A 1 394 ? 18.528 7.704 -4.498 1.00 60.56 394 LEU A N 1
ATOM 2912 C CA . LEU A 1 394 ? 19.509 8.561 -5.169 1.00 60.56 394 LEU A CA 1
ATOM 2913 C C . LEU A 1 394 ? 18.855 9.474 -6.215 1.00 60.56 394 LEU A C 1
ATOM 2915 O O . LEU A 1 394 ? 17.751 9.205 -6.686 1.00 60.56 394 LEU A O 1
ATOM 2919 N N . ALA A 1 395 ? 19.555 10.548 -6.586 1.00 62.56 395 ALA A N 1
ATOM 2920 C CA . ALA A 1 395 ? 19.172 11.394 -7.711 1.00 62.56 395 ALA A CA 1
ATOM 2921 C C . ALA A 1 395 ? 19.004 10.562 -8.995 1.00 62.56 395 ALA A C 1
ATOM 2923 O O . ALA A 1 395 ? 19.630 9.509 -9.144 1.00 62.56 395 ALA A O 1
ATOM 2924 N N . ASN A 1 396 ? 18.173 11.044 -9.926 1.00 67.19 396 ASN A N 1
ATOM 2925 C CA . ASN A 1 396 ? 18.100 10.455 -11.258 1.00 67.19 396 ASN A CA 1
ATOM 2926 C C . ASN A 1 396 ? 19.463 10.622 -11.936 1.00 67.19 396 ASN A C 1
ATOM 2928 O O . ASN A 1 396 ? 19.791 11.717 -12.390 1.00 67.19 396 ASN A O 1
ATOM 2932 N N . ALA A 1 397 ? 20.272 9.571 -11.944 1.00 63.84 397 ALA A N 1
ATOM 2933 C CA . ALA A 1 397 ? 21.571 9.598 -12.583 1.00 63.84 397 ALA A CA 1
ATOM 2934 C C . ALA A 1 397 ? 21.450 8.912 -13.943 1.00 63.84 397 ALA A C 1
ATOM 2936 O O . ALA A 1 397 ? 21.026 7.758 -14.018 1.00 63.84 397 ALA A O 1
ATOM 2937 N N . ALA A 1 398 ? 21.797 9.639 -15.006 1.00 64.88 398 ALA A N 1
ATOM 2938 C CA . ALA A 1 398 ? 21.867 9.071 -16.344 1.00 64.88 398 ALA A CA 1
ATOM 2939 C C . ALA A 1 398 ? 22.887 7.923 -16.361 1.00 64.88 398 ALA A C 1
ATOM 2941 O O . ALA A 1 398 ? 23.968 8.057 -15.784 1.00 64.88 398 ALA A O 1
ATOM 2942 N N . SER A 1 399 ? 22.533 6.811 -17.011 1.00 65.31 399 SER A N 1
ATOM 2943 C CA . SER A 1 399 ? 23.458 5.698 -17.244 1.00 65.31 399 SER A CA 1
ATOM 2944 C C . SER A 1 399 ? 24.649 6.204 -18.067 1.00 65.31 399 SER A C 1
ATOM 2946 O O . SER A 1 399 ? 24.411 6.851 -19.090 1.00 65.31 399 SER A O 1
ATOM 2948 N N . PRO A 1 400 ? 25.913 5.913 -17.702 1.00 60.50 400 PRO A N 1
ATOM 2949 C CA . PRO A 1 400 ? 27.084 6.500 -18.354 1.00 60.50 400 PRO A CA 1
ATOM 2950 C C . PRO A 1 400 ? 27.258 5.908 -19.758 1.00 60.50 400 PRO A C 1
ATOM 2952 O O . PRO A 1 400 ? 27.786 6.557 -20.653 1.00 60.50 400 PRO A O 1
ATOM 2955 N N . ASN A 1 401 ? 26.743 4.688 -19.942 1.00 66.12 401 ASN A N 1
ATOM 2956 C CA . ASN A 1 401 ? 26.841 3.882 -21.151 1.00 66.12 401 ASN A CA 1
ATOM 2957 C C . ASN A 1 401 ? 25.481 3.753 -21.862 1.00 66.12 401 ASN A C 1
ATOM 2959 O O . ASN A 1 401 ? 25.352 2.979 -22.804 1.00 66.12 401 ASN A O 1
ATOM 2963 N N . GLY A 1 402 ? 24.440 4.450 -21.387 1.00 66.62 402 GLY A N 1
ATOM 2964 C CA . GLY A 1 402 ? 23.111 4.498 -22.013 1.00 66.62 402 GLY A CA 1
ATOM 2965 C C . GLY A 1 402 ? 22.283 3.202 -21.997 1.00 66.62 402 GLY A C 1
ATOM 2966 O O . GLY A 1 402 ? 21.094 3.270 -22.282 1.00 66.62 402 GLY A O 1
ATOM 2967 N N . GLY A 1 403 ? 22.854 2.046 -21.638 1.00 76.75 403 GLY A N 1
ATOM 2968 C CA . GLY A 1 403 ? 22.133 0.767 -21.563 1.00 76.75 403 GLY A CA 1
ATOM 2969 C C . GLY A 1 403 ? 21.247 0.672 -20.322 1.00 76.75 403 GLY A C 1
ATOM 2970 O O . GLY A 1 403 ? 21.761 0.670 -19.198 1.00 76.75 403 GLY A O 1
ATOM 2971 N N . THR A 1 404 ? 19.929 0.633 -20.518 1.00 88.75 404 THR A N 1
ATOM 2972 C CA . THR A 1 404 ? 18.945 0.261 -19.494 1.00 88.75 404 THR A CA 1
ATOM 2973 C C . THR A 1 404 ? 17.821 -0.566 -20.121 1.00 88.75 404 THR A C 1
ATOM 2975 O O . THR A 1 404 ? 17.706 -0.624 -21.341 1.00 88.75 404 THR A O 1
ATOM 2978 N N . TRP A 1 405 ? 16.963 -1.142 -19.279 1.00 93.69 405 TRP A N 1
ATOM 2979 C CA . TRP A 1 405 ? 15.904 -2.060 -19.691 1.00 93.69 405 TRP A CA 1
ATOM 2980 C C . TRP A 1 405 ? 14.596 -1.805 -18.907 1.00 93.69 405 TRP A C 1
ATOM 2982 O O . TRP A 1 405 ? 14.657 -1.276 -17.777 1.00 93.69 405 TRP A O 1
ATOM 2992 N N . PRO A 1 406 ? 13.423 -2.174 -19.464 1.00 94.12 406 PRO A N 1
ATOM 2993 C CA . PRO A 1 406 ? 12.125 -1.854 -18.874 1.00 94.12 406 PRO A CA 1
ATOM 2994 C C . PRO A 1 406 ? 11.524 -2.975 -18.008 1.00 94.12 406 PRO A C 1
ATOM 2996 O O . PRO A 1 406 ? 10.672 -2.671 -17.172 1.00 94.12 406 PRO A O 1
ATOM 2999 N N . LEU A 1 407 ? 11.950 -4.235 -18.153 1.00 94.94 407 LEU A N 1
ATOM 3000 C CA . LEU A 1 407 ? 11.305 -5.401 -17.531 1.00 94.94 407 LEU A CA 1
ATOM 3001 C C . LEU A 1 407 ? 12.185 -6.067 -16.458 1.00 94.94 407 LEU A C 1
ATOM 3003 O O . LEU A 1 407 ? 13.344 -6.404 -16.679 1.00 94.94 407 LEU A O 1
ATOM 3007 N N . GLY A 1 408 ? 11.620 -6.297 -15.279 1.00 94.44 408 GLY A N 1
ATOM 3008 C CA . GLY A 1 408 ? 12.208 -7.128 -14.235 1.00 94.44 408 GLY A CA 1
ATOM 3009 C C . GLY A 1 408 ? 11.479 -8.455 -14.094 1.00 94.44 408 GLY A C 1
ATOM 3010 O O . GLY A 1 408 ? 10.258 -8.512 -14.231 1.00 94.44 408 GLY A O 1
ATOM 3011 N N . LEU A 1 409 ? 12.237 -9.502 -13.771 1.00 93.88 409 LEU A N 1
ATOM 3012 C CA . LEU A 1 409 ? 11.710 -10.823 -13.425 1.00 93.88 409 LEU A CA 1
ATOM 3013 C C . LEU A 1 409 ? 11.948 -11.140 -11.949 1.00 93.88 409 LEU A C 1
ATOM 3015 O O . LEU A 1 409 ? 12.952 -10.713 -11.376 1.00 93.88 409 LEU A O 1
ATOM 3019 N N . ILE A 1 410 ? 11.038 -11.885 -11.332 1.00 91.81 410 ILE A N 1
ATOM 3020 C CA . ILE A 1 410 ? 11.200 -12.417 -9.978 1.00 91.81 410 ILE A CA 1
ATOM 3021 C C . ILE A 1 410 ? 10.831 -13.901 -9.953 1.00 91.81 410 ILE A C 1
ATOM 3023 O O . ILE A 1 410 ? 9.829 -14.301 -10.547 1.00 91.81 410 ILE A O 1
ATOM 3027 N N . SER A 1 411 ? 11.660 -14.706 -9.289 1.00 90.56 411 SER A N 1
ATOM 3028 C CA . SER A 1 411 ? 11.391 -16.121 -9.013 1.00 90.56 411 SER A CA 1
ATOM 3029 C C . SER A 1 411 ? 10.501 -16.277 -7.775 1.00 90.56 411 SER A C 1
ATOM 3031 O O . SER A 1 411 ? 10.333 -15.331 -6.995 1.00 90.56 411 SER A O 1
ATOM 3033 N N . ARG A 1 412 ? 9.951 -17.477 -7.557 1.00 90.75 412 ARG A N 1
ATOM 3034 C CA . ARG A 1 412 ? 9.216 -17.782 -6.322 1.00 90.75 412 ARG A CA 1
ATOM 3035 C C . ARG A 1 412 ? 10.123 -17.614 -5.112 1.00 90.75 412 ARG A C 1
ATOM 3037 O O . ARG A 1 412 ? 9.749 -16.967 -4.140 1.00 90.75 412 ARG A O 1
ATOM 3044 N N . GLU A 1 413 ? 11.329 -18.154 -5.195 1.00 88.81 413 GLU A N 1
ATOM 3045 C CA . GLU A 1 413 ? 12.328 -18.124 -4.134 1.00 88.81 413 GLU A CA 1
ATOM 3046 C C . GLU A 1 413 ? 12.663 -16.678 -3.748 1.00 88.81 413 GLU A C 1
ATOM 3048 O O . GLU A 1 413 ? 12.603 -16.332 -2.569 1.00 88.81 413 GLU A O 1
ATOM 3053 N N . ASP A 1 414 ? 12.913 -15.805 -4.729 1.00 86.94 414 ASP A N 1
ATOM 3054 C CA . ASP A 1 414 ? 13.222 -14.391 -4.489 1.00 86.94 414 ASP A CA 1
ATOM 3055 C C . ASP A 1 414 ? 12.014 -13.596 -3.975 1.00 86.94 414 ASP A C 1
ATOM 3057 O O . ASP A 1 414 ? 12.166 -12.672 -3.168 1.00 86.94 414 ASP A O 1
ATOM 3061 N N . ALA A 1 415 ? 10.799 -13.924 -4.429 1.00 88.00 415 ALA A N 1
ATOM 3062 C CA . ALA A 1 415 ? 9.582 -13.293 -3.930 1.00 88.00 415 ALA A CA 1
ATOM 3063 C C . ALA A 1 415 ? 9.393 -13.598 -2.441 1.00 88.00 415 ALA A C 1
ATOM 3065 O O . ALA A 1 415 ? 9.195 -12.670 -1.651 1.00 88.00 415 ALA A O 1
ATOM 3066 N N . ILE A 1 416 ? 9.542 -14.870 -2.060 1.00 86.50 416 ILE A N 1
ATOM 3067 C CA . ILE A 1 416 ? 9.386 -15.354 -0.684 1.00 86.50 416 ILE A CA 1
ATOM 3068 C C . ILE A 1 416 ? 10.600 -15.008 0.197 1.00 86.50 416 ILE A C 1
ATOM 3070 O O . ILE A 1 416 ? 10.476 -14.896 1.415 1.00 86.50 416 ILE A O 1
ATOM 3074 N N . ALA A 1 417 ? 11.761 -14.707 -0.390 1.00 81.62 417 ALA A N 1
ATOM 3075 C CA . ALA A 1 417 ? 12.932 -14.271 0.366 1.00 81.62 417 ALA A CA 1
ATOM 3076 C C . ALA A 1 417 ? 12.685 -13.001 1.202 1.00 81.62 417 ALA A C 1
ATOM 3078 O O . ALA A 1 417 ? 13.293 -12.835 2.259 1.00 81.62 417 ALA A O 1
ATOM 3079 N N . ASN A 1 418 ? 11.757 -12.136 0.775 1.00 68.94 418 ASN A N 1
ATOM 3080 C CA . ASN A 1 418 ? 11.417 -10.888 1.472 1.00 68.94 418 ASN A CA 1
ATOM 3081 C C . ASN A 1 418 ? 10.659 -11.099 2.803 1.00 68.94 418 ASN A C 1
ATOM 3083 O O . ASN A 1 418 ? 10.452 -10.131 3.532 1.00 68.94 418 ASN A O 1
ATOM 3087 N N . PHE A 1 419 ? 10.251 -12.337 3.102 1.00 66.62 419 PHE A N 1
ATOM 3088 C CA . PHE A 1 419 ? 9.510 -12.744 4.302 1.00 66.62 419 PHE A CA 1
ATOM 3089 C C . PHE A 1 419 ? 10.420 -13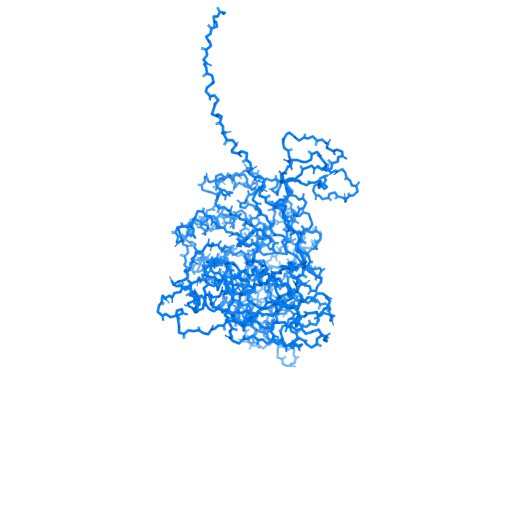.351 5.374 1.00 66.62 419 PHE A C 1
ATOM 3091 O O . PHE A 1 419 ? 9.979 -13.606 6.490 1.00 66.62 419 PHE A O 1
ATOM 3098 N N . HIS A 1 420 ? 11.687 -13.628 5.047 1.00 59.34 420 HIS A N 1
ATOM 3099 C CA . HI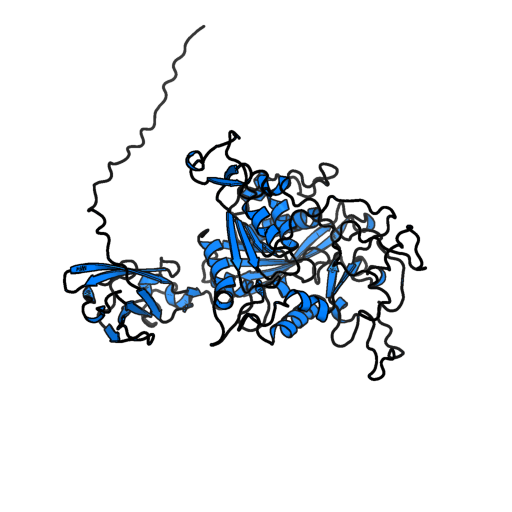S A 1 420 ? 12.561 -14.362 5.952 1.00 59.34 420 HIS A CA 1
ATOM 3100 C C . HIS A 1 420 ? 13.080 -13.472 7.077 1.00 59.34 420 HIS A C 1
ATOM 3102 O O . HIS A 1 420 ? 14.068 -12.748 6.933 1.00 59.34 420 HIS A O 1
ATOM 3108 N N . VAL A 1 421 ? 12.430 -13.602 8.228 1.00 57.25 421 VAL A N 1
ATOM 3109 C CA . VAL A 1 421 ? 12.973 -13.214 9.526 1.00 57.25 421 VAL A CA 1
ATOM 3110 C C . VAL A 1 421 ? 13.364 -14.468 10.289 1.00 57.25 421 VAL A C 1
ATOM 3112 O O . VAL A 1 421 ? 12.795 -15.542 10.118 1.00 57.25 421 VAL A O 1
ATOM 3115 N N . VAL A 1 422 ? 14.417 -14.306 11.080 1.00 54.06 422 VAL A N 1
ATOM 3116 C CA . VAL A 1 422 ? 15.072 -15.300 11.928 1.00 54.06 422 VAL A CA 1
ATOM 3117 C C . VAL A 1 422 ? 14.053 -16.113 12.745 1.00 54.06 422 VAL A C 1
ATOM 3119 O O . VAL A 1 422 ? 13.018 -15.597 13.153 1.00 54.06 422 VAL A O 1
ATOM 3122 N N . SER A 1 423 ? 14.382 -17.381 13.004 1.00 53.78 423 SER A N 1
ATOM 3123 C CA . SER A 1 423 ? 13.574 -18.462 13.600 1.00 53.78 423 SER A CA 1
ATOM 3124 C C . SER A 1 423 ? 13.012 -18.240 15.024 1.00 53.78 423 SER A C 1
ATOM 3126 O O . SER A 1 423 ? 12.800 -19.212 15.746 1.00 53.78 423 SER A O 1
ATOM 3128 N N . THR A 1 424 ? 12.822 -16.999 15.477 1.00 63.34 424 THR A N 1
ATOM 3129 C CA . THR A 1 424 ? 12.483 -16.650 16.868 1.00 63.34 424 THR A CA 1
ATOM 3130 C C . THR A 1 424 ? 11.082 -16.061 17.062 1.00 63.34 424 THR A C 1
ATOM 3132 O O . THR A 1 424 ? 10.638 -15.973 18.204 1.00 63.34 424 THR A O 1
ATOM 3135 N N . CYS A 1 425 ? 10.364 -15.677 16.000 1.00 75.50 425 CYS A N 1
ATOM 3136 C CA . CYS A 1 425 ? 9.010 -15.115 16.101 1.00 75.50 425 CYS A CA 1
ATOM 3137 C C . CYS A 1 425 ? 7.941 -16.200 15.893 1.00 75.50 425 CYS A C 1
ATOM 3139 O O . CYS A 1 425 ? 7.625 -16.594 14.770 1.00 75.50 425 CYS A O 1
ATOM 3141 N N . THR A 1 426 ? 7.401 -16.717 16.998 1.00 72.75 426 THR A N 1
ATOM 3142 C CA . THR A 1 426 ? 6.359 -17.758 16.983 1.00 72.75 426 THR A CA 1
ATOM 3143 C C . THR A 1 426 ? 5.100 -17.257 16.272 1.00 72.75 426 THR A C 1
ATOM 3145 O O . THR A 1 426 ? 4.587 -16.196 16.613 1.00 72.75 426 THR A O 1
ATOM 3148 N N . GLY A 1 427 ? 4.586 -18.028 15.307 1.00 68.75 427 GLY A N 1
ATOM 3149 C CA . GLY A 1 427 ? 3.318 -17.721 14.631 1.00 68.75 427 GLY A CA 1
ATOM 3150 C C . GLY A 1 427 ? 3.361 -16.510 13.691 1.00 68.75 427 GLY A C 1
ATOM 3151 O O . GLY A 1 427 ? 2.315 -15.945 13.403 1.00 68.75 427 GLY A O 1
ATOM 3152 N N . GLN A 1 428 ? 4.544 -16.096 13.224 1.00 73.62 428 GLN A N 1
ATOM 3153 C CA . GLN A 1 428 ? 4.700 -14.917 12.361 1.00 73.62 428 GLN A CA 1
ATOM 3154 C C . GLN A 1 428 ? 4.063 -15.089 10.971 1.00 73.62 428 GLN A C 1
ATOM 3156 O O . GLN A 1 428 ? 3.477 -14.148 10.444 1.00 73.62 428 GLN A O 1
ATOM 3161 N N . VAL A 1 429 ? 4.196 -16.273 10.363 1.00 74.81 429 VAL A N 1
ATOM 3162 C CA . VAL A 1 429 ? 3.675 -16.585 9.023 1.00 74.81 429 VAL A CA 1
ATOM 3163 C C . VAL A 1 429 ? 3.088 -17.990 9.026 1.00 74.81 429 VAL A C 1
ATOM 3165 O O . VAL A 1 429 ? 3.770 -18.945 9.405 1.00 74.81 429 VAL A O 1
ATOM 3168 N N . ASP A 1 430 ? 1.850 -18.134 8.557 1.00 80.38 430 ASP A N 1
ATOM 3169 C CA . ASP A 1 430 ? 1.268 -19.449 8.297 1.00 80.38 430 ASP A CA 1
ATOM 3170 C C . ASP A 1 430 ? 2.021 -20.161 7.170 1.00 80.38 430 ASP A C 1
ATOM 3172 O O . ASP A 1 430 ? 2.298 -19.583 6.117 1.00 80.38 430 ASP A O 1
ATOM 3176 N N . ALA A 1 431 ? 2.267 -21.463 7.339 1.00 81.44 431 ALA A N 1
ATOM 3177 C CA . ALA A 1 431 ? 3.038 -22.266 6.388 1.00 81.44 431 ALA A CA 1
ATOM 3178 C C . ALA A 1 431 ? 2.498 -22.233 4.940 1.00 81.44 431 ALA A C 1
ATOM 3180 O O . ALA A 1 431 ? 3.269 -22.427 4.005 1.00 81.44 431 ALA A O 1
ATOM 3181 N N . GLY A 1 432 ? 1.199 -21.972 4.742 1.00 86.50 432 GLY A N 1
ATOM 3182 C CA . GLY A 1 432 ? 0.572 -21.884 3.418 1.00 86.50 432 GLY A CA 1
ATOM 3183 C C . GLY A 1 432 ? 0.697 -20.526 2.714 1.00 86.50 432 GLY A C 1
ATOM 3184 O O . GLY A 1 432 ? 0.359 -20.427 1.534 1.00 86.50 432 GLY A O 1
ATOM 3185 N N . ILE A 1 433 ? 1.190 -19.479 3.385 1.00 86.62 433 ILE A N 1
ATOM 3186 C CA . ILE A 1 433 ? 1.287 -18.130 2.802 1.00 86.62 433 ILE A CA 1
ATOM 3187 C C . ILE A 1 433 ? 2.208 -18.058 1.585 1.00 86.62 433 ILE A C 1
ATOM 3189 O O . ILE A 1 433 ? 1.789 -17.461 0.591 1.00 86.62 433 ILE A O 1
ATOM 3193 N N . PRO A 1 434 ? 3.412 -18.664 1.589 1.00 88.44 434 PRO A N 1
ATOM 3194 C CA . PRO A 1 434 ? 4.266 -18.668 0.407 1.00 88.44 434 PRO A CA 1
ATOM 3195 C C . PRO A 1 434 ? 3.573 -19.216 -0.846 1.00 88.44 434 PRO A C 1
ATOM 3197 O O . PRO A 1 434 ? 3.699 -18.636 -1.925 1.00 88.44 434 PRO A O 1
ATOM 3200 N N . ASP A 1 435 ? 2.806 -20.300 -0.702 1.00 91.75 435 ASP A N 1
ATOM 3201 C CA . ASP A 1 435 ? 2.081 -20.922 -1.813 1.00 91.75 435 ASP A CA 1
ATOM 3202 C C . ASP A 1 435 ? 0.906 -20.065 -2.272 1.00 91.75 435 ASP A C 1
ATOM 3204 O O . ASP A 1 435 ? 0.755 -19.819 -3.469 1.00 91.75 435 ASP A O 1
ATOM 3208 N N . ALA A 1 436 ? 0.106 -19.558 -1.332 1.00 92.44 436 ALA A N 1
ATOM 3209 C CA . ALA A 1 436 ? -1.025 -18.696 -1.651 1.00 92.44 436 ALA A CA 1
ATOM 3210 C C . ALA A 1 436 ? -0.586 -17.402 -2.347 1.00 92.44 436 ALA A C 1
ATOM 3212 O O . ALA A 1 436 ? -1.192 -16.985 -3.335 1.00 92.44 436 ALA A O 1
ATOM 3213 N N . LEU A 1 437 ? 0.484 -16.775 -1.854 1.00 92.25 437 LEU A N 1
ATOM 3214 C CA . LEU A 1 437 ? 1.023 -15.558 -2.443 1.00 92.25 437 LEU A CA 1
ATOM 3215 C C . LEU A 1 437 ? 1.555 -15.816 -3.847 1.00 92.25 437 LEU A C 1
ATOM 3217 O O . LEU A 1 437 ? 1.258 -15.046 -4.761 1.00 92.25 437 LEU A O 1
ATOM 3221 N N . TRP A 1 438 ? 2.330 -16.887 -4.031 1.00 94.44 438 TRP A N 1
ATOM 3222 C CA . TRP A 1 438 ? 2.853 -17.211 -5.349 1.00 94.44 438 TRP A CA 1
ATOM 3223 C C . TRP A 1 438 ? 1.727 -17.529 -6.332 1.00 94.44 438 TRP A C 1
ATOM 3225 O O . TRP A 1 438 ? 1.712 -16.985 -7.433 1.00 94.44 438 TRP A O 1
ATOM 3235 N N . ALA A 1 439 ? 0.722 -18.304 -5.917 1.00 95.25 439 ALA A N 1
ATOM 3236 C CA . ALA A 1 439 ? -0.464 -18.562 -6.727 1.00 95.25 439 ALA A CA 1
ATOM 3237 C C . ALA A 1 439 ? -1.190 -17.263 -7.123 1.00 95.25 439 ALA A C 1
ATOM 3239 O O . ALA A 1 439 ? -1.588 -17.110 -8.277 1.00 95.25 439 ALA A O 1
ATOM 3240 N N . ALA A 1 440 ? -1.311 -16.295 -6.207 1.00 94.62 440 ALA A N 1
ATOM 3241 C CA . ALA A 1 440 ? -1.903 -14.991 -6.501 1.00 94.62 440 ALA A CA 1
ATOM 3242 C C . ALA A 1 440 ? -1.059 -14.159 -7.487 1.00 94.62 440 ALA A C 1
ATOM 3244 O O . ALA A 1 440 ? -1.617 -13.499 -8.365 1.00 94.62 440 ALA A O 1
ATOM 3245 N N . ILE A 1 441 ? 0.275 -14.205 -7.381 1.00 94.44 441 ILE A N 1
ATOM 3246 C CA . ILE A 1 441 ? 1.191 -13.570 -8.344 1.00 94.44 441 ILE A CA 1
ATOM 3247 C C . ILE A 1 441 ? 0.998 -14.181 -9.737 1.00 94.44 441 ILE A C 1
ATOM 3249 O O . ILE A 1 441 ? 0.785 -13.444 -10.697 1.00 94.44 441 ILE A O 1
ATOM 3253 N N . GLN A 1 442 ? 1.009 -15.511 -9.835 1.00 94.31 442 GLN A N 1
ATOM 3254 C CA . GLN A 1 442 ? 0.841 -16.245 -11.092 1.00 94.31 442 GLN A CA 1
ATOM 3255 C C . GLN A 1 442 ? -0.533 -15.982 -11.731 1.00 94.31 442 GLN A C 1
ATOM 3257 O O . GLN A 1 442 ? -0.634 -15.762 -12.936 1.00 94.31 442 GLN A O 1
ATOM 3262 N N . ALA A 1 443 ? -1.598 -15.924 -10.925 1.00 93.44 443 ALA A N 1
ATOM 3263 C CA . ALA A 1 443 ? -2.940 -15.596 -11.402 1.00 93.44 443 ALA A CA 1
ATOM 3264 C C . ALA A 1 443 ? -3.043 -14.158 -11.944 1.00 93.44 443 ALA A C 1
ATOM 3266 O O . ALA A 1 443 ? -3.770 -13.912 -12.908 1.00 93.44 443 ALA A O 1
ATOM 3267 N N . GLY A 1 444 ? -2.316 -13.214 -11.337 1.00 91.50 444 GLY A N 1
ATOM 3268 C CA . GLY A 1 444 ? -2.264 -11.815 -11.766 1.00 91.50 444 GLY A CA 1
ATOM 3269 C C . GLY A 1 444 ? -1.357 -11.553 -12.974 1.00 91.50 444 GLY A C 1
ATOM 3270 O O . GLY A 1 444 ? -1.513 -10.521 -13.628 1.00 91.50 444 GLY A O 1
ATOM 3271 N N . ASP A 1 445 ? -0.432 -12.467 -13.281 1.00 93.19 445 ASP A N 1
ATOM 3272 C CA . ASP A 1 445 ? 0.519 -12.369 -14.389 1.00 93.19 445 ASP A CA 1
ATOM 3273 C C . ASP A 1 445 ? 0.616 -13.680 -15.187 1.00 93.19 445 ASP A C 1
ATOM 3275 O O . ASP A 1 445 ? 1.580 -14.440 -15.100 1.00 93.19 445 ASP A O 1
ATOM 3279 N N . GLN A 1 446 ? -0.395 -13.918 -16.022 1.00 90.81 446 GLN A N 1
ATOM 3280 C CA . GLN A 1 446 ? -0.510 -15.148 -16.810 1.00 90.81 446 GLN A CA 1
ATOM 3281 C C . GLN A 1 446 ? 0.607 -15.333 -17.847 1.00 90.81 446 GLN A C 1
ATOM 3283 O O . GLN A 1 446 ? 0.895 -16.464 -18.220 1.00 90.81 446 GLN A O 1
ATOM 3288 N N . ILE A 1 447 ? 1.238 -14.255 -18.326 1.00 90.38 447 ILE A N 1
ATOM 3289 C CA . ILE A 1 447 ? 2.363 -14.365 -19.267 1.00 90.38 447 ILE A CA 1
ATOM 3290 C C . ILE A 1 447 ? 3.624 -14.756 -18.500 1.00 90.38 447 ILE A C 1
ATOM 3292 O O . ILE A 1 447 ? 4.278 -15.723 -18.883 1.00 90.38 447 ILE A O 1
ATOM 3296 N N . GLY A 1 448 ? 3.930 -14.069 -17.391 1.00 90.94 448 GLY A N 1
ATOM 3297 C CA . GLY A 1 448 ? 5.062 -14.426 -16.531 1.00 90.94 448 GLY A CA 1
ATOM 3298 C C . GLY A 1 448 ? 4.984 -15.874 -16.045 1.00 90.94 448 GLY A C 1
ATOM 3299 O O . GLY A 1 448 ? 5.998 -16.571 -16.024 1.00 90.94 448 GLY A O 1
ATOM 3300 N N . ALA A 1 449 ? 3.772 -16.367 -15.775 1.00 91.69 449 ALA A N 1
ATOM 3301 C CA . ALA A 1 449 ? 3.540 -17.751 -15.379 1.00 91.69 449 ALA A CA 1
ATOM 3302 C C . ALA A 1 449 ? 4.004 -18.796 -16.406 1.00 91.69 449 ALA A C 1
ATOM 3304 O O . ALA A 1 449 ? 4.375 -19.914 -16.051 1.00 91.69 449 ALA A O 1
ATOM 3305 N N . THR A 1 450 ? 4.042 -18.424 -17.687 1.00 88.06 450 THR A N 1
ATOM 3306 C CA . THR A 1 450 ? 4.535 -19.295 -18.765 1.00 88.06 450 THR A CA 1
ATOM 3307 C C . THR A 1 450 ? 6.050 -19.228 -18.964 1.00 88.06 450 THR A C 1
ATOM 3309 O O . THR A 1 450 ? 6.585 -19.958 -19.797 1.00 88.06 450 THR A O 1
ATOM 3312 N N . TRP A 1 451 ? 6.755 -18.345 -18.251 1.00 88.56 451 TRP A N 1
ATOM 3313 C CA . TRP A 1 451 ? 8.197 -18.136 -18.397 1.00 88.56 451 TRP A CA 1
ATOM 3314 C C . TRP A 1 451 ? 8.972 -18.815 -17.266 1.00 88.56 451 TRP A C 1
ATOM 3316 O O . TRP A 1 451 ? 8.485 -18.910 -16.144 1.00 88.56 451 TRP A O 1
ATOM 3326 N N . GLY A 1 452 ? 10.209 -19.234 -17.547 1.00 84.19 452 GLY A N 1
ATOM 3327 C CA . GLY A 1 452 ? 11.091 -19.873 -16.565 1.00 84.19 452 GLY A CA 1
ATOM 3328 C C . GLY A 1 452 ? 10.631 -21.269 -16.112 1.00 84.19 452 GLY A C 1
ATOM 3329 O O . GLY A 1 452 ? 9.727 -21.852 -16.720 1.00 84.19 452 GLY A O 1
ATOM 3330 N N . PRO A 1 453 ? 11.250 -21.826 -15.050 1.00 80.31 453 PRO A N 1
ATOM 3331 C CA . PRO A 1 453 ? 11.037 -23.208 -14.628 1.00 80.31 453 PRO A CA 1
ATOM 3332 C C . PRO A 1 453 ? 9.560 -23.554 -14.415 1.00 80.31 453 PRO A C 1
ATOM 3334 O O . PRO A 1 453 ? 8.873 -22.957 -13.587 1.00 80.31 453 PRO A O 1
ATOM 3337 N N . GLN A 1 454 ? 9.074 -24.565 -15.132 1.00 83.50 454 GLN A N 1
ATOM 3338 C CA . GLN A 1 454 ? 7.707 -25.064 -14.991 1.00 83.50 454 GLN A CA 1
ATOM 3339 C C . GLN A 1 454 ? 7.637 -26.182 -13.936 1.00 83.50 454 GLN A C 1
ATOM 3341 O O . GLN A 1 454 ? 8.574 -26.977 -13.837 1.00 83.50 454 GLN A O 1
ATOM 3346 N N . PRO A 1 455 ? 6.544 -26.273 -13.151 1.00 83.94 455 PRO A N 1
ATOM 3347 C CA . PRO A 1 455 ? 5.297 -25.498 -13.246 1.00 83.94 455 PRO A CA 1
ATOM 3348 C C . PRO A 1 455 ? 5.305 -24.171 -12.459 1.00 83.94 455 PRO A C 1
ATOM 3350 O O . PRO A 1 455 ? 4.256 -23.559 -12.292 1.00 83.94 455 PRO A O 1
ATOM 3353 N N . THR A 1 456 ? 6.448 -23.757 -11.908 1.00 87.69 456 THR A N 1
ATOM 3354 C CA . THR A 1 456 ? 6.528 -22.621 -10.977 1.00 87.69 456 THR A CA 1
ATOM 3355 C C . THR A 1 456 ? 6.296 -21.272 -11.656 1.00 87.69 456 THR A C 1
ATOM 3357 O O . THR A 1 456 ? 5.647 -20.414 -11.061 1.00 87.69 456 THR A O 1
ATOM 3360 N N . GLY A 1 457 ? 6.812 -21.083 -12.872 1.00 90.25 457 GLY A N 1
ATOM 3361 C CA . GLY A 1 457 ? 6.714 -19.824 -13.606 1.00 90.25 457 GLY A CA 1
ATOM 3362 C C . GLY A 1 457 ? 7.572 -18.698 -13.013 1.00 90.25 457 GLY A C 1
ATOM 3363 O O . GLY A 1 457 ? 8.356 -18.900 -12.081 1.00 90.25 457 GLY A O 1
ATOM 3364 N N . LEU A 1 458 ? 7.401 -17.482 -13.536 1.00 92.12 458 LEU A N 1
ATOM 3365 C CA . LEU A 1 458 ? 8.029 -16.251 -13.043 1.00 92.12 458 LEU A CA 1
ATOM 3366 C C . LEU A 1 458 ? 6.982 -15.149 -12.827 1.00 92.12 458 LEU A C 1
ATOM 3368 O O . LEU A 1 458 ? 5.871 -15.213 -13.345 1.00 92.12 458 LEU A O 1
ATOM 3372 N N . GLY A 1 459 ? 7.337 -14.116 -12.063 1.00 93.12 459 GLY A N 1
ATOM 3373 C CA . GLY A 1 459 ? 6.577 -12.866 -11.998 1.00 93.12 459 GLY A CA 1
ATOM 3374 C C . GLY A 1 459 ? 7.284 -11.751 -12.766 1.00 93.12 459 GLY A C 1
ATOM 3375 O O . GLY A 1 459 ? 8.506 -11.613 -12.667 1.00 93.12 459 GLY A O 1
ATOM 3376 N N . ARG A 1 460 ? 6.533 -10.929 -13.503 1.00 94.50 460 ARG A N 1
ATOM 3377 C CA . ARG A 1 460 ? 7.054 -9.752 -14.213 1.00 94.50 460 ARG A CA 1
ATOM 3378 C C . ARG A 1 460 ? 6.699 -8.467 -13.474 1.00 94.50 460 ARG A C 1
ATOM 3380 O O . ARG A 1 460 ? 5.610 -8.320 -12.918 1.00 94.50 460 ARG A O 1
ATOM 3387 N N . TYR A 1 461 ? 7.617 -7.507 -13.489 1.00 94.75 461 TYR A N 1
ATOM 3388 C CA . TYR A 1 461 ? 7.393 -6.180 -12.922 1.00 94.75 461 TYR A CA 1
ATOM 3389 C C . TYR A 1 461 ? 8.115 -5.091 -13.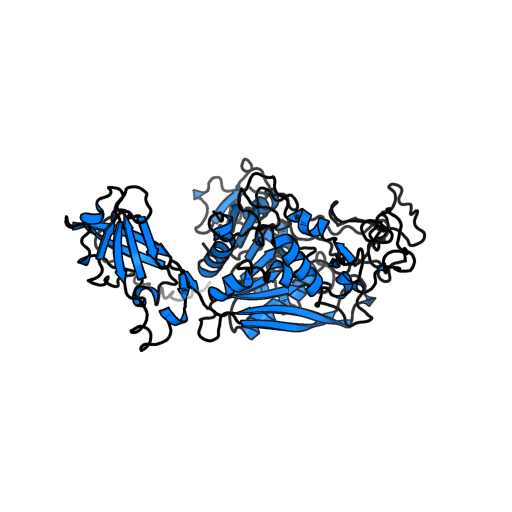727 1.00 94.75 461 TYR A C 1
ATOM 3391 O O . TYR A 1 461 ? 9.180 -5.341 -14.297 1.00 94.75 461 TYR A O 1
ATOM 3399 N N . PRO A 1 462 ? 7.587 -3.856 -13.770 1.00 94.94 462 PRO A N 1
ATOM 3400 C CA . PRO A 1 462 ? 8.238 -2.762 -14.470 1.00 94.94 462 PRO A CA 1
ATOM 3401 C C . PRO A 1 462 ? 9.459 -2.268 -13.703 1.00 94.94 462 PRO A C 1
ATOM 3403 O O . PRO A 1 462 ? 9.424 -2.043 -12.488 1.00 94.94 462 PRO A O 1
ATOM 3406 N N . ILE A 1 463 ? 10.548 -2.012 -14.422 1.00 92.62 463 ILE A N 1
ATOM 3407 C CA . ILE A 1 463 ? 11.700 -1.350 -13.833 1.00 92.62 463 ILE A CA 1
ATOM 3408 C C . ILE A 1 463 ? 11.446 0.151 -13.774 1.00 92.62 463 ILE A C 1
ATOM 3410 O O . ILE A 1 463 ? 11.411 0.845 -14.793 1.00 92.62 463 ILE A O 1
ATOM 3414 N N . VAL A 1 464 ? 11.353 0.649 -12.543 1.00 89.12 464 VAL A N 1
ATOM 3415 C CA . VAL A 1 464 ? 11.127 2.062 -12.246 1.00 89.12 464 VAL A CA 1
ATOM 3416 C C . VAL A 1 464 ? 12.271 2.591 -11.365 1.00 89.12 464 VAL A C 1
ATOM 3418 O O . VAL A 1 464 ? 12.515 2.062 -10.271 1.00 89.12 464 VAL A O 1
ATOM 3421 N N . PRO A 1 465 ? 13.018 3.619 -11.813 1.00 82.62 465 PRO A N 1
ATOM 3422 C CA . PRO A 1 465 ? 14.049 4.270 -11.025 1.00 82.62 465 PRO A CA 1
ATOM 3423 C C . PRO A 1 465 ? 13.396 5.053 -9.888 1.00 82.62 465 PRO A C 1
ATOM 3425 O O . PRO A 1 465 ? 12.292 5.574 -10.020 1.00 82.62 465 PRO A O 1
ATOM 3428 N N . ARG A 1 466 ? 14.079 5.134 -8.746 1.00 76.44 466 ARG A N 1
ATOM 3429 C CA . ARG A 1 466 ? 13.400 5.422 -7.473 1.00 76.44 466 ARG A CA 1
ATOM 3430 C C . ARG A 1 466 ? 13.472 6.869 -7.015 1.00 76.44 466 ARG A C 1
ATOM 3432 O O . ARG A 1 466 ? 12.972 7.158 -5.948 1.00 76.44 466 ARG A O 1
ATOM 3439 N N . PHE A 1 467 ? 14.091 7.765 -7.770 1.00 76.94 467 PHE A N 1
ATOM 3440 C CA . PHE A 1 467 ? 14.493 9.100 -7.318 1.00 76.94 467 PHE A CA 1
ATOM 3441 C C . PHE A 1 467 ? 13.340 10.049 -6.929 1.00 76.94 467 PHE A C 1
ATOM 3443 O O . PHE A 1 467 ? 12.187 9.901 -7.333 1.00 76.94 467 PHE A O 1
ATOM 3450 N N . GLY A 1 468 ? 13.691 11.108 -6.191 1.00 77.81 468 GLY A N 1
ATOM 3451 C CA . GLY A 1 468 ? 12.787 12.232 -5.918 1.00 77.81 468 GLY A CA 1
ATOM 3452 C C . GLY A 1 468 ? 11.851 12.042 -4.723 1.00 77.81 468 GLY A C 1
ATOM 3453 O O . GLY A 1 468 ? 10.898 12.797 -4.590 1.00 77.81 468 GLY A O 1
ATOM 3454 N N . TRP A 1 469 ? 12.119 11.069 -3.850 1.00 87.44 469 TRP A N 1
ATOM 3455 C CA . TRP A 1 469 ? 11.407 10.867 -2.583 1.00 87.44 469 TRP A CA 1
ATOM 3456 C C . TRP A 1 469 ? 12.350 11.060 -1.383 1.00 87.44 469 TRP A C 1
ATOM 3458 O O . TRP A 1 469 ? 13.023 10.136 -0.931 1.00 87.44 469 TRP A O 1
ATOM 3468 N N . ASN A 1 470 ? 12.469 12.296 -0.900 1.00 85.50 470 ASN A N 1
ATOM 3469 C CA . ASN A 1 470 ? 13.465 12.707 0.096 1.00 85.50 470 ASN A CA 1
ATOM 3470 C C . ASN A 1 470 ? 12.905 13.775 1.054 1.00 85.50 470 ASN A C 1
ATOM 3472 O O . ASN A 1 470 ? 11.724 14.123 0.981 1.00 85.50 470 ASN A O 1
ATOM 3476 N N . ASP A 1 471 ? 13.766 14.323 1.916 1.00 86.56 471 ASP A N 1
ATOM 3477 C CA . ASP A 1 471 ? 13.375 15.296 2.942 1.00 86.56 471 ASP A CA 1
ATOM 3478 C C . ASP A 1 471 ? 12.616 16.494 2.378 1.00 86.56 471 ASP A C 1
ATOM 3480 O O . ASP A 1 471 ? 11.621 16.919 2.965 1.00 86.56 471 ASP A O 1
ATOM 3484 N N . ALA A 1 472 ? 13.055 17.013 1.227 1.00 86.19 472 ALA A N 1
ATOM 3485 C CA . ALA A 1 472 ? 12.455 18.182 0.594 1.00 86.19 472 ALA A CA 1
ATOM 3486 C C . ALA A 1 472 ? 10.997 17.939 0.180 1.00 86.19 472 ALA A C 1
ATOM 3488 O O . ALA A 1 472 ? 10.214 18.883 0.148 1.00 86.19 472 ALA A O 1
ATOM 3489 N N . VAL A 1 473 ? 10.628 16.689 -0.112 1.00 89.31 473 VAL A N 1
ATOM 3490 C CA . VAL A 1 473 ? 9.245 16.291 -0.403 1.00 89.31 473 VAL A CA 1
ATOM 3491 C C . VAL A 1 473 ? 8.474 16.085 0.899 1.00 89.31 473 VAL A C 1
ATOM 3493 O O . VAL A 1 473 ? 7.412 16.672 1.084 1.00 89.31 473 VAL A O 1
ATOM 3496 N N . THR A 1 474 ? 9.020 15.315 1.843 1.00 90.06 474 THR A N 1
ATOM 3497 C CA . THR A 1 474 ? 8.345 15.003 3.119 1.00 90.06 474 THR A CA 1
ATOM 3498 C C . THR A 1 474 ? 8.053 16.226 3.989 1.00 90.06 474 THR A C 1
ATOM 3500 O O . THR A 1 474 ? 7.005 16.288 4.631 1.00 90.06 474 THR A O 1
ATOM 3503 N N . THR A 1 475 ? 8.923 17.245 3.978 1.00 91.31 475 THR A N 1
ATOM 3504 C CA . THR A 1 475 ? 8.725 18.487 4.747 1.00 91.31 475 THR A CA 1
ATOM 3505 C C . THR A 1 475 ? 7.572 19.344 4.230 1.00 91.31 475 THR A C 1
ATOM 3507 O O . THR A 1 475 ? 7.221 20.327 4.877 1.00 91.31 475 THR A O 1
ATOM 3510 N N . ARG A 1 476 ? 6.960 18.975 3.098 1.00 92.88 476 ARG A N 1
ATOM 3511 C CA . ARG A 1 476 ? 5.799 19.649 2.507 1.00 92.88 476 ARG A CA 1
ATOM 3512 C C . ARG A 1 476 ? 4.486 18.913 2.739 1.00 92.88 476 ARG A C 1
ATOM 3514 O O . ARG A 1 476 ? 3.474 19.371 2.229 1.00 92.88 476 ARG A O 1
ATOM 3521 N N . ILE A 1 477 ? 4.483 17.792 3.465 1.00 94.19 477 ILE A N 1
ATOM 3522 C CA . ILE A 1 477 ? 3.300 16.941 3.651 1.00 94.19 477 ILE A CA 1
ATOM 3523 C C . ILE A 1 477 ? 2.600 17.297 4.976 1.00 94.19 477 ILE A C 1
ATOM 3525 O O . ILE A 1 477 ? 3.082 16.892 6.036 1.00 94.19 477 ILE A O 1
ATOM 3529 N N . PRO A 1 478 ? 1.457 18.009 4.971 1.00 93.81 478 PRO A N 1
ATOM 3530 C CA . PRO A 1 478 ? 0.749 18.392 6.192 1.00 93.81 478 PRO A CA 1
ATOM 3531 C C . PRO A 1 478 ? -0.337 17.389 6.609 1.00 93.81 478 PRO A C 1
ATOM 3533 O O . PRO A 1 478 ? -0.936 17.557 7.667 1.00 93.81 478 PRO A O 1
ATOM 3536 N N . VAL A 1 479 ? -0.631 16.371 5.796 1.00 95.25 479 VAL A N 1
ATOM 3537 C CA . VAL A 1 479 ? -1.663 15.370 6.118 1.00 95.25 479 VAL A CA 1
ATOM 3538 C C . VAL A 1 479 ? -1.173 14.416 7.211 1.00 95.25 479 VAL A C 1
ATOM 3540 O O . VAL A 1 479 ? 0.028 14.147 7.232 1.00 95.25 479 VAL A O 1
ATOM 3543 N N . PRO A 1 480 ? -2.039 13.896 8.103 1.00 96.31 480 PRO A N 1
ATOM 3544 C CA . PRO A 1 480 ? -1.668 12.860 9.067 1.00 96.31 480 PRO A CA 1
ATOM 3545 C C . PRO A 1 480 ? -1.017 11.649 8.397 1.00 96.31 480 PRO A C 1
ATOM 3547 O O . PRO A 1 480 ? -1.455 11.238 7.319 1.00 96.31 480 PRO A O 1
ATOM 3550 N N . ALA A 1 481 ? 0.008 11.067 9.026 1.00 96.38 481 ALA A N 1
ATOM 3551 C CA . ALA A 1 481 ? 0.611 9.840 8.523 1.00 96.38 481 ALA A CA 1
ATOM 3552 C C . ALA A 1 481 ? 0.888 8.793 9.598 1.00 96.38 481 ALA A C 1
ATOM 3554 O O . ALA A 1 481 ? 1.361 9.118 10.686 1.00 96.38 481 ALA A O 1
ATOM 3555 N N . LEU A 1 482 ? 0.661 7.537 9.232 1.00 97.25 482 LEU A N 1
ATOM 3556 C CA . LEU A 1 482 ? 1.109 6.360 9.959 1.00 97.25 482 LEU A CA 1
ATOM 3557 C C . LEU A 1 482 ? 2.320 5.778 9.229 1.00 97.25 482 LEU A C 1
ATOM 3559 O O . LEU A 1 482 ? 2.262 5.502 8.033 1.00 97.25 482 LEU A O 1
ATOM 3563 N N . VAL A 1 483 ? 3.429 5.603 9.935 1.00 96.44 483 VAL A N 1
ATOM 3564 C CA . VAL A 1 483 ? 4.649 4.992 9.414 1.00 96.44 483 VAL A CA 1
ATOM 3565 C C . VAL A 1 483 ? 4.830 3.648 10.109 1.00 96.44 483 VAL A C 1
ATOM 3567 O O . VAL A 1 483 ? 5.041 3.607 11.317 1.00 96.44 483 VAL A O 1
ATOM 3570 N N . LEU A 1 484 ? 4.732 2.560 9.347 1.00 95.38 484 LEU A N 1
ATOM 3571 C CA . LEU A 1 484 ? 4.799 1.179 9.829 1.00 95.38 484 LEU A CA 1
ATOM 3572 C C . LEU A 1 484 ? 6.052 0.498 9.284 1.00 95.38 484 LEU A C 1
ATOM 3574 O O . LEU A 1 484 ? 6.296 0.558 8.080 1.00 95.38 484 LEU A O 1
ATOM 3578 N N . ASN A 1 485 ? 6.826 -0.177 10.132 1.00 94.00 485 ASN A N 1
ATOM 3579 C CA . ASN A 1 485 ? 7.964 -0.992 9.694 1.00 94.00 485 ASN A CA 1
ATOM 3580 C C . ASN A 1 485 ? 8.163 -2.191 10.623 1.00 94.00 485 ASN A C 1
ATOM 3582 O O . ASN A 1 485 ? 8.046 -2.048 11.837 1.00 94.00 485 ASN A O 1
ATOM 3586 N N . GLY A 1 486 ? 8.530 -3.346 10.080 1.00 91.25 486 GLY A N 1
ATOM 3587 C CA . GLY A 1 486 ? 9.076 -4.430 10.893 1.00 91.25 486 GLY A CA 1
ATOM 3588 C C . GLY A 1 486 ? 10.516 -4.135 11.312 1.00 91.25 486 GLY A C 1
ATOM 3589 O O . GLY A 1 486 ? 11.265 -3.569 10.515 1.00 91.25 486 GLY A O 1
ATOM 3590 N N . LEU A 1 487 ? 10.909 -4.467 12.544 1.00 90.75 487 LEU A N 1
ATOM 3591 C CA . LEU A 1 487 ? 12.285 -4.291 13.027 1.00 90.75 487 LEU A CA 1
ATOM 3592 C C . LEU A 1 487 ? 13.266 -5.267 12.366 1.00 90.75 487 LEU A C 1
ATOM 3594 O O . LEU A 1 487 ? 14.455 -4.967 12.281 1.00 90.75 487 LEU A O 1
ATOM 3598 N N . ASN A 1 488 ? 12.760 -6.369 11.814 1.00 88.56 488 ASN A N 1
ATOM 3599 C CA . ASN A 1 488 ? 13.545 -7.356 11.081 1.00 88.56 488 ASN A CA 1
ATOM 3600 C C . ASN A 1 488 ? 13.418 -7.201 9.553 1.00 88.56 488 ASN A C 1
ATOM 3602 O O . ASN A 1 488 ? 13.683 -8.134 8.798 1.00 88.56 488 ASN A O 1
ATOM 3606 N N . ASP A 1 489 ? 13.002 -6.026 9.072 1.00 89.88 489 ASP A N 1
ATOM 3607 C CA . ASP A 1 489 ? 12.968 -5.718 7.642 1.00 89.88 489 ASP A CA 1
ATOM 3608 C C . ASP A 1 489 ? 14.390 -5.716 7.050 1.00 89.88 489 ASP A C 1
ATOM 3610 O O . ASP A 1 489 ? 15.206 -4.826 7.310 1.00 89.88 489 ASP A O 1
ATOM 3614 N N . SER A 1 490 ? 14.684 -6.735 6.242 1.00 87.38 490 SER A N 1
ATOM 3615 C CA . SER A 1 490 ? 15.970 -6.932 5.565 1.00 87.38 490 SER A CA 1
ATOM 3616 C C . SER A 1 490 ? 16.025 -6.304 4.166 1.00 87.38 490 SER A C 1
ATOM 3618 O O . SER A 1 490 ? 17.077 -6.303 3.523 1.00 87.38 490 SER A O 1
ATOM 3620 N N . VAL A 1 491 ? 14.914 -5.736 3.687 1.00 87.44 491 VAL A N 1
ATOM 3621 C CA . VAL A 1 491 ? 14.794 -5.149 2.344 1.00 87.44 491 VAL A CA 1
ATOM 3622 C C . VAL A 1 491 ? 14.930 -3.631 2.404 1.00 87.44 491 VAL A C 1
ATOM 3624 O O . VAL A 1 491 ? 15.606 -3.022 1.567 1.00 87.44 491 VAL A O 1
ATOM 3627 N N . VAL A 1 492 ? 14.289 -3.005 3.391 1.00 89.69 492 VAL A N 1
ATOM 3628 C CA . VAL A 1 492 ? 14.325 -1.565 3.634 1.00 89.69 492 VAL A CA 1
ATOM 3629 C C . VAL A 1 492 ? 14.861 -1.315 5.039 1.00 89.69 492 VAL A C 1
ATOM 3631 O O . VAL A 1 492 ? 14.231 -1.718 6.011 1.00 89.69 492 VAL A O 1
ATOM 3634 N N . PRO A 1 493 ? 15.990 -0.589 5.180 1.00 90.50 493 PRO A N 1
ATOM 3635 C CA . PRO A 1 493 ? 16.533 -0.288 6.495 1.00 90.50 493 PRO A CA 1
ATOM 3636 C C . PRO A 1 493 ? 15.499 0.409 7.379 1.00 90.50 493 PRO A C 1
ATOM 3638 O O . PRO A 1 493 ? 14.984 1.468 7.019 1.00 90.50 493 PRO A O 1
ATOM 3641 N N . VAL A 1 494 ? 15.275 -0.130 8.573 1.00 91.38 494 VAL A N 1
ATOM 3642 C CA . VAL A 1 494 ? 14.318 0.380 9.567 1.00 91.38 494 VAL A CA 1
ATOM 3643 C C . VAL A 1 494 ? 14.514 1.871 9.872 1.00 91.38 494 VAL A C 1
ATOM 3645 O O . VAL A 1 494 ? 13.554 2.607 10.079 1.00 91.38 494 VAL A O 1
ATOM 3648 N N . ALA A 1 495 ? 15.749 2.378 9.808 1.00 91.31 495 ALA A N 1
ATOM 3649 C CA . ALA A 1 495 ? 16.043 3.803 9.974 1.00 91.31 495 ALA A CA 1
ATOM 3650 C C . ALA A 1 495 ? 15.294 4.716 8.975 1.00 91.31 495 ALA A C 1
ATOM 3652 O O . ALA A 1 495 ? 15.119 5.906 9.241 1.00 91.31 495 ALA A O 1
ATOM 3653 N N . ARG A 1 496 ? 14.834 4.190 7.829 1.00 91.81 496 ARG A N 1
ATOM 3654 C CA . ARG A 1 496 ? 14.022 4.945 6.862 1.00 91.81 496 ARG A CA 1
ATOM 3655 C C . ARG A 1 496 ? 12.664 5.340 7.437 1.00 91.81 496 ARG A C 1
ATOM 3657 O O . ARG A 1 496 ? 12.243 6.469 7.196 1.00 91.81 496 ARG A O 1
ATOM 3664 N N . SER A 1 497 ? 12.021 4.490 8.238 1.00 93.38 497 SER A N 1
ATOM 3665 C CA . SER A 1 497 ? 10.736 4.828 8.865 1.00 93.38 497 SER A CA 1
ATOM 3666 C C . SER A 1 497 ? 10.883 5.932 9.915 1.00 93.38 497 SER A C 1
ATOM 3668 O O . SER A 1 497 ? 10.085 6.870 9.939 1.00 93.38 497 SER A O 1
ATOM 3670 N N . VAL A 1 498 ? 11.968 5.911 10.696 1.00 91.50 498 VAL A N 1
ATOM 3671 C CA . VAL A 1 498 ? 12.319 6.994 11.635 1.00 91.50 498 VAL A CA 1
ATOM 3672 C C . VAL A 1 498 ? 12.525 8.316 10.893 1.00 91.50 498 VAL A C 1
ATOM 3674 O O . VAL A 1 498 ? 11.987 9.347 11.290 1.00 91.50 498 VAL A O 1
ATOM 3677 N N . GLN A 1 499 ? 13.255 8.287 9.775 1.00 90.75 499 GLN A N 1
ATOM 3678 C CA . GLN A 1 499 ? 13.495 9.475 8.950 1.00 90.75 499 GLN A CA 1
ATOM 3679 C C . GLN A 1 499 ? 12.190 10.048 8.366 1.00 90.75 499 GLN A C 1
ATOM 3681 O O . GLN A 1 499 ? 11.987 11.264 8.396 1.00 90.75 499 GLN A O 1
ATOM 3686 N N . ILE A 1 500 ? 11.278 9.200 7.874 1.00 91.88 500 ILE A N 1
ATOM 3687 C CA . ILE A 1 500 ? 9.944 9.635 7.420 1.00 91.88 500 ILE A CA 1
ATOM 3688 C C . ILE A 1 500 ? 9.143 10.241 8.587 1.00 91.88 500 ILE A C 1
ATOM 3690 O O . ILE A 1 500 ? 8.548 11.303 8.433 1.00 91.88 500 ILE A O 1
ATOM 3694 N N . SER A 1 501 ? 9.147 9.617 9.767 1.00 91.38 501 SER A N 1
ATOM 3695 C CA . SER A 1 501 ? 8.410 10.119 10.939 1.00 91.38 501 SER A CA 1
ATOM 3696 C C . SER A 1 501 ? 8.918 11.484 11.434 1.00 91.38 501 SER A C 1
ATOM 3698 O O . SER A 1 501 ? 8.131 12.385 11.739 1.00 91.38 501 SER A O 1
ATOM 3700 N N . ASN A 1 502 ? 10.240 11.681 11.446 1.00 88.75 502 ASN A N 1
ATOM 3701 C CA . ASN A 1 502 ? 10.872 12.936 11.868 1.00 88.75 502 ASN A CA 1
ATOM 3702 C C . ASN A 1 502 ? 10.743 14.057 10.816 1.00 88.75 502 ASN A C 1
ATOM 3704 O O . ASN A 1 502 ? 10.915 15.250 11.111 1.00 88.75 502 ASN A O 1
ATOM 3708 N N . SER A 1 503 ? 10.414 13.699 9.573 1.00 86.38 503 SER A N 1
ATOM 3709 C CA . SER A 1 503 ? 10.218 14.646 8.480 1.00 86.38 503 SER A CA 1
ATOM 3710 C C . SER A 1 503 ? 8.756 15.089 8.373 1.00 86.38 503 SER A C 1
ATOM 3712 O O . SER A 1 503 ? 7.895 14.471 7.754 1.00 86.38 503 SER A O 1
ATOM 3714 N N . SER A 1 504 ? 8.474 16.245 8.964 1.00 89.19 504 SER A N 1
ATOM 3715 C CA . SER A 1 504 ? 7.215 16.964 8.786 1.00 89.19 504 SER A CA 1
ATOM 3716 C C . SER A 1 504 ? 7.466 18.471 8.612 1.00 89.19 504 SER A C 1
ATOM 3718 O O . SER A 1 504 ? 8.599 18.937 8.806 1.00 89.19 504 SER A O 1
ATOM 3720 N N . PRO A 1 505 ? 6.469 19.249 8.162 1.00 92.19 505 PRO A N 1
ATOM 3721 C CA . PRO A 1 505 ? 6.577 20.702 8.095 1.00 92.19 505 PRO A CA 1
ATOM 3722 C C . PRO A 1 505 ? 7.009 21.323 9.431 1.00 92.19 505 PRO A C 1
ATOM 3724 O O . PRO A 1 505 ? 6.577 20.894 10.503 1.00 92.19 505 PRO A O 1
ATOM 3727 N N . ALA A 1 506 ? 7.877 22.334 9.360 1.00 90.56 506 ALA A N 1
ATOM 3728 C CA . ALA A 1 506 ? 8.286 23.110 10.527 1.00 90.56 506 ALA A CA 1
ATOM 3729 C C . ALA A 1 506 ? 7.202 24.125 10.915 1.00 90.56 506 ALA A C 1
ATOM 3731 O O . ALA A 1 506 ? 6.489 24.641 10.053 1.00 90.56 506 ALA A O 1
ATOM 3732 N N . GLN A 1 507 ? 7.121 24.443 12.207 1.00 91.81 507 GLN A N 1
ATOM 3733 C CA . GLN A 1 507 ? 6.318 25.557 12.707 1.00 91.81 507 GLN A CA 1
ATOM 3734 C C . GLN A 1 507 ? 6.782 26.876 12.074 1.00 91.81 507 GLN A C 1
ATOM 3736 O O . GLN A 1 507 ? 7.984 27.120 11.961 1.00 91.81 507 GLN A O 1
ATOM 3741 N N . VAL A 1 508 ? 5.830 27.725 11.675 1.00 89.19 508 VAL A N 1
ATOM 3742 C CA . VAL A 1 508 ? 6.087 29.051 11.089 1.00 89.19 508 VAL A CA 1
ATOM 3743 C C . VAL A 1 508 ? 5.767 30.145 12.123 1.00 89.19 508 VAL A C 1
ATOM 3745 O O . VAL A 1 508 ? 4.702 30.071 12.738 1.00 89.19 508 VAL A O 1
ATOM 3748 N N . PRO A 1 509 ? 6.631 31.167 12.311 1.00 88.50 509 PRO A N 1
ATOM 3749 C CA . PRO A 1 509 ? 7.937 31.357 11.669 1.00 88.50 509 PRO A CA 1
ATOM 3750 C C . PRO A 1 509 ? 8.962 30.302 12.107 1.00 88.50 509 PRO A C 1
ATOM 3752 O O . PRO A 1 509 ? 8.952 29.839 13.247 1.00 88.50 509 PRO A O 1
ATOM 3755 N N . VAL A 1 510 ? 9.857 29.927 11.188 1.00 85.06 510 VAL A N 1
ATOM 3756 C CA . VAL A 1 510 ? 10.904 28.936 11.463 1.00 85.06 510 VAL A CA 1
ATOM 3757 C C . VAL A 1 510 ? 12.019 29.609 12.257 1.00 85.06 510 VAL A C 1
ATOM 3759 O O . VAL A 1 510 ? 12.803 30.373 11.698 1.00 85.06 510 VAL A O 1
ATOM 3762 N N . VAL A 1 511 ? 12.101 29.305 13.548 1.00 80.94 511 VAL A N 1
ATOM 3763 C CA . VAL A 1 511 ? 13.195 29.731 14.432 1.00 80.94 511 VAL A CA 1
ATOM 3764 C C . VAL A 1 511 ? 13.836 28.514 15.097 1.00 80.94 511 VAL A C 1
ATOM 3766 O O . VAL A 1 511 ? 13.261 27.421 15.113 1.00 80.94 511 VAL A O 1
ATOM 3769 N N . GLU A 1 512 ? 15.056 28.679 15.602 1.00 78.69 512 GLU A N 1
ATOM 3770 C CA . GLU A 1 512 ? 15.725 27.645 16.393 1.00 78.69 512 GLU A CA 1
ATOM 3771 C C . GLU A 1 512 ? 15.189 27.699 17.820 1.00 78.69 512 GLU A C 1
ATOM 3773 O O . GLU A 1 512 ? 15.429 28.648 18.565 1.00 78.69 512 GLU A O 1
ATOM 3778 N N . TRP A 1 513 ? 14.382 26.702 18.162 1.00 77.62 513 TRP A N 1
ATOM 3779 C CA . TRP A 1 513 ? 13.758 26.580 19.470 1.00 77.62 513 TRP A CA 1
ATOM 3780 C C . TRP A 1 513 ? 14.686 25.783 20.387 1.00 77.62 513 TRP A C 1
ATOM 3782 O O . TRP A 1 513 ? 15.301 24.810 19.958 1.00 77.62 513 TRP A O 1
ATOM 3792 N N . THR A 1 514 ? 14.792 26.184 21.648 1.00 81.56 514 THR A N 1
ATOM 3793 C CA . THR A 1 514 ? 15.681 25.554 22.634 1.00 81.56 514 THR A CA 1
ATOM 3794 C C . THR A 1 514 ? 14.955 24.535 23.509 1.00 81.56 514 THR A C 1
ATOM 3796 O O . THR A 1 514 ? 15.602 23.781 24.231 1.00 81.56 514 THR A O 1
ATOM 3799 N N . SER A 1 515 ? 13.618 24.479 23.450 1.00 84.75 515 SER A N 1
ATOM 3800 C CA . SER A 1 515 ? 12.821 23.483 24.170 1.00 84.75 515 SER A CA 1
ATOM 3801 C C . SER A 1 515 ? 11.474 23.194 23.502 1.00 84.75 515 SER A C 1
ATOM 3803 O O . SER A 1 515 ? 10.913 24.030 22.792 1.00 84.75 515 SER A O 1
ATOM 3805 N N . GLY A 1 516 ? 10.906 22.022 23.805 1.00 81.94 516 GLY A N 1
ATOM 3806 C CA . GLY A 1 516 ? 9.582 21.625 23.319 1.00 81.94 516 GLY A CA 1
ATOM 3807 C C . GLY A 1 516 ? 8.415 22.444 23.877 1.00 81.94 516 GLY A C 1
ATOM 3808 O O . GLY A 1 516 ? 7.365 22.490 23.245 1.00 81.94 516 GLY A O 1
ATOM 3809 N N . ALA A 1 517 ? 8.599 23.165 24.990 1.00 87.38 517 ALA A N 1
ATOM 3810 C CA . ALA A 1 517 ? 7.581 24.067 25.543 1.00 87.38 517 ALA A CA 1
ATOM 3811 C C . ALA A 1 517 ? 7.228 25.233 24.598 1.00 87.38 517 ALA A C 1
ATOM 3813 O O . ALA A 1 517 ? 6.224 25.912 24.792 1.00 87.38 517 ALA A O 1
ATOM 3814 N N . GLN A 1 518 ? 8.058 25.474 23.580 1.00 89.75 518 GLN A N 1
ATOM 3815 C CA . GLN A 1 518 ? 7.867 26.529 22.587 1.00 89.75 518 GLN A CA 1
ATOM 3816 C C . GLN A 1 518 ? 7.087 26.055 21.349 1.00 89.75 518 GLN A C 1
ATOM 3818 O O . GLN A 1 518 ? 6.767 26.857 20.467 1.00 89.75 518 GLN A O 1
ATOM 3823 N N . CYS A 1 519 ? 6.786 24.758 21.266 1.00 92.25 519 CYS A N 1
ATOM 3824 C CA . CYS A 1 519 ? 5.992 24.211 20.180 1.00 92.25 519 CYS A CA 1
ATOM 3825 C C . CYS A 1 519 ? 4.512 24.529 20.396 1.00 92.25 519 CYS A C 1
ATOM 3827 O O . CYS A 1 519 ? 3.964 24.341 21.481 1.00 92.25 519 CYS A O 1
ATOM 3829 N N . LEU A 1 520 ? 3.860 25.024 19.345 1.00 92.94 520 LEU A N 1
ATOM 3830 C CA . LEU A 1 520 ? 2.418 25.235 19.338 1.00 92.94 520 LEU A CA 1
ATOM 3831 C C . LEU A 1 520 ? 1.686 23.887 19.436 1.00 92.94 520 LEU A C 1
ATOM 3833 O O . LEU A 1 520 ? 2.230 22.860 19.020 1.00 92.94 520 LEU A O 1
ATOM 3837 N N . PRO A 1 521 ? 0.430 23.867 19.918 1.00 93.69 521 PRO A N 1
ATOM 3838 C CA . PRO A 1 521 ? -0.395 22.665 19.872 1.00 93.69 521 PRO A CA 1
ATOM 3839 C C . PRO A 1 521 ? -0.416 22.044 18.466 1.00 93.69 521 PRO A C 1
ATOM 3841 O O . PRO A 1 521 ? -0.589 22.749 17.470 1.00 93.69 521 PRO A O 1
ATOM 3844 N N . GLY A 1 522 ? -0.220 20.725 18.384 1.00 90.44 522 GLY A N 1
ATOM 3845 C CA . GLY A 1 522 ? -0.085 19.998 17.115 1.00 90.44 522 GLY A CA 1
ATOM 3846 C C . GLY A 1 522 ? 1.340 19.955 16.544 1.00 90.44 522 GLY A C 1
ATOM 3847 O O . GLY A 1 522 ? 1.536 19.414 15.454 1.00 90.44 522 GLY A O 1
ATOM 3848 N N . TYR A 1 523 ? 2.331 20.487 17.265 1.00 93.19 523 TYR A N 1
ATOM 3849 C CA . TYR A 1 523 ? 3.755 20.374 16.954 1.00 93.19 523 TYR A CA 1
ATOM 3850 C C . TYR A 1 523 ? 4.507 19.682 18.094 1.00 93.19 523 TYR A C 1
ATOM 3852 O O . TYR A 1 523 ? 4.184 19.851 19.265 1.00 93.19 523 TYR A O 1
ATOM 3860 N N . ALA A 1 524 ? 5.564 18.958 17.739 1.00 90.62 524 ALA A N 1
ATOM 3861 C CA . ALA A 1 524 ? 6.486 18.318 18.663 1.00 90.62 524 ALA A CA 1
ATOM 3862 C C . ALA A 1 524 ? 7.933 18.682 18.317 1.00 90.62 524 ALA A C 1
ATOM 3864 O O . ALA A 1 524 ? 8.273 19.025 17.179 1.00 90.62 524 ALA A O 1
ATOM 3865 N N . PHE A 1 525 ? 8.790 18.625 19.329 1.00 90.12 525 PHE A N 1
ATOM 3866 C CA . PHE A 1 525 ? 10.202 18.962 19.222 1.00 90.12 525 PHE A CA 1
ATOM 3867 C C . PHE A 1 525 ? 10.967 17.773 18.629 1.00 90.12 525 PHE A C 1
ATOM 3869 O O . PHE A 1 525 ? 11.176 16.773 19.309 1.00 90.12 525 PHE A O 1
ATOM 3876 N N . LYS A 1 526 ? 11.326 17.854 17.341 1.00 88.25 526 LYS A N 1
ATOM 3877 C CA . LYS A 1 526 ? 11.911 16.739 16.567 1.00 88.25 526 LYS A CA 1
ATOM 3878 C C . LYS A 1 526 ? 13.285 17.108 15.983 1.00 88.25 526 LYS A C 1
ATOM 3880 O O . LYS A 1 526 ? 13.517 18.300 15.755 1.00 88.25 526 LYS A O 1
ATOM 3885 N N . PRO A 1 527 ? 14.177 16.133 15.707 1.00 86.56 527 PRO A N 1
ATOM 3886 C CA . PRO A 1 527 ? 15.521 16.389 15.174 1.00 86.56 527 PRO A CA 1
ATOM 3887 C C . PRO A 1 527 ? 15.533 17.190 13.860 1.00 86.56 527 PRO A C 1
ATOM 3889 O O . PRO A 1 527 ? 14.627 17.080 13.024 1.00 86.56 527 PRO A O 1
ATOM 3892 N N . TRP A 1 528 ? 16.558 18.023 13.684 1.00 82.81 528 TRP A N 1
ATOM 3893 C CA . TRP A 1 528 ? 16.793 18.867 12.518 1.00 82.81 528 TRP A CA 1
ATOM 3894 C C . TRP A 1 528 ? 18.285 18.892 12.105 1.00 82.81 528 TRP A C 1
ATOM 3896 O O . TRP A 1 528 ? 19.141 19.263 12.906 1.00 82.81 528 TRP A O 1
ATOM 3906 N N . PRO A 1 529 ? 18.616 18.629 10.821 1.00 81.38 529 PRO A N 1
ATOM 3907 C CA . PRO A 1 529 ? 17.720 18.206 9.736 1.00 81.38 529 PRO A CA 1
ATOM 3908 C C . PRO A 1 529 ? 17.003 16.876 10.054 1.00 81.38 529 PRO A C 1
ATOM 3910 O O . PRO A 1 529 ? 17.422 16.186 10.968 1.00 81.38 529 PRO A O 1
ATOM 3913 N N . PRO A 1 530 ? 15.911 16.491 9.365 1.00 73.06 530 PRO A N 1
ATOM 3914 C CA . PRO A 1 530 ? 15.045 15.368 9.778 1.00 73.06 530 PRO A CA 1
ATOM 3915 C C . PRO A 1 530 ? 15.716 13.984 9.934 1.00 73.06 530 PRO A C 1
ATOM 3917 O O . PRO A 1 530 ? 15.097 13.041 10.417 1.00 73.06 530 PRO A O 1
ATOM 3920 N N . ASN A 1 531 ? 16.975 13.845 9.519 1.00 70.62 531 ASN A N 1
ATOM 3921 C CA . ASN A 1 531 ? 17.857 12.684 9.690 1.00 70.62 531 ASN A CA 1
ATOM 3922 C C . ASN A 1 531 ? 19.018 12.883 10.653 1.00 70.62 531 ASN A C 1
ATOM 3924 O O . ASN A 1 531 ? 19.953 12.079 10.639 1.00 70.62 531 ASN A O 1
ATOM 3928 N N . SER A 1 532 ? 19.041 13.978 11.387 1.00 67.56 532 SER A N 1
ATOM 3929 C CA . SER A 1 532 ? 20.081 14.193 12.365 1.00 67.56 532 SER A CA 1
ATOM 3930 C C . SER A 1 532 ? 19.899 13.214 13.523 1.00 67.56 532 SER A C 1
ATOM 3932 O O . SER A 1 532 ? 18.779 12.813 13.851 1.00 67.56 532 SER A O 1
ATOM 3934 N N . ASP A 1 533 ? 21.021 12.830 14.121 1.00 67.44 533 ASP A N 1
ATOM 3935 C CA . ASP A 1 533 ? 21.089 12.174 15.425 1.00 67.44 533 ASP A CA 1
ATOM 3936 C C . ASP A 1 533 ? 20.101 12.842 16.415 1.00 67.44 533 ASP A C 1
ATOM 3938 O O . ASP A 1 533 ? 19.979 14.072 16.398 1.00 67.44 533 ASP A O 1
ATOM 3942 N N . PRO A 1 534 ? 19.377 12.087 17.260 1.00 62.78 534 PRO A N 1
ATOM 3943 C CA . PRO A 1 534 ? 18.543 12.651 18.324 1.00 62.78 534 PRO A CA 1
ATOM 3944 C C . PRO A 1 534 ? 19.258 13.660 19.242 1.00 62.78 534 PRO A C 1
ATOM 3946 O O . PRO A 1 534 ? 18.590 14.478 19.868 1.00 62.78 534 PRO A O 1
ATOM 3949 N N . ALA A 1 535 ? 20.593 13.620 19.318 1.00 64.69 535 ALA A N 1
ATOM 3950 C CA . ALA A 1 535 ? 21.425 14.558 20.072 1.00 64.69 535 ALA A CA 1
ATOM 3951 C C . ALA A 1 535 ? 21.759 15.872 19.326 1.00 64.69 535 ALA A C 1
ATOM 3953 O O . ALA A 1 535 ? 22.375 16.771 19.899 1.00 64.69 535 ALA A O 1
ATOM 3954 N N . LEU A 1 536 ? 21.394 15.992 18.047 1.00 66.19 536 LEU A N 1
ATOM 3955 C CA . LEU A 1 536 ? 21.602 17.182 17.212 1.00 66.19 536 LEU A CA 1
ATOM 3956 C C . LEU A 1 536 ? 20.423 18.171 17.332 1.00 66.19 536 LEU A C 1
ATOM 3958 O O . LEU A 1 536 ? 19.387 17.817 17.897 1.00 66.19 536 LEU A O 1
ATOM 3962 N N . PRO A 1 537 ? 20.561 19.425 16.846 1.00 72.94 537 PRO A N 1
ATOM 3963 C CA . PRO A 1 537 ? 19.545 20.462 17.017 1.00 72.94 537 PRO A CA 1
ATOM 3964 C C . PRO A 1 537 ? 18.145 20.005 16.612 1.00 72.94 537 PRO A C 1
ATOM 3966 O O . PRO A 1 537 ? 17.951 19.294 15.635 1.00 72.94 537 PRO A O 1
ATOM 3969 N N . THR A 1 538 ? 17.149 20.459 17.353 1.00 86.38 538 THR A N 1
ATOM 3970 C CA . THR A 1 538 ? 15.740 20.094 17.201 1.00 86.38 538 THR A CA 1
ATOM 3971 C C . THR A 1 538 ? 14.917 21.320 16.809 1.00 86.38 538 THR A C 1
ATOM 3973 O O . THR A 1 538 ? 15.297 22.468 17.040 1.00 86.38 538 THR A O 1
ATOM 3976 N N . ARG A 1 539 ? 13.769 21.103 16.162 1.00 89.50 539 ARG A N 1
ATOM 3977 C CA . ARG A 1 539 ? 12.811 22.161 15.803 1.00 89.50 539 ARG A CA 1
ATOM 3978 C C . ARG A 1 539 ? 11.383 21.696 16.062 1.00 89.50 539 ARG A C 1
ATOM 3980 O O . ARG A 1 539 ? 11.091 20.504 15.978 1.00 89.50 539 ARG A O 1
ATOM 3987 N N . CYS A 1 540 ? 10.484 22.643 16.318 1.00 92.06 540 CYS A N 1
ATOM 3988 C CA . CYS A 1 540 ? 9.051 22.371 16.387 1.00 92.06 540 CYS A CA 1
ATOM 3989 C C . CYS A 1 540 ? 8.523 21.992 15.001 1.00 92.06 540 CYS A C 1
ATOM 3991 O O . CYS A 1 540 ? 8.599 22.770 14.046 1.00 92.06 540 CYS A O 1
ATOM 3993 N N . ARG A 1 541 ? 8.027 20.764 14.892 1.00 91.62 541 ARG A N 1
ATOM 3994 C CA . ARG A 1 541 ? 7.615 20.098 13.654 1.00 91.62 541 ARG A CA 1
ATOM 3995 C C . ARG A 1 541 ? 6.250 19.466 13.860 1.00 91.62 541 ARG A C 1
ATOM 3997 O O . ARG A 1 541 ? 5.962 19.040 14.972 1.00 91.62 541 ARG A O 1
ATOM 4004 N N . LEU A 1 542 ? 5.413 19.418 12.821 1.00 93.19 542 LEU A N 1
ATOM 4005 C CA . LEU A 1 542 ? 4.059 18.875 12.959 1.00 93.19 542 LEU A CA 1
ATOM 4006 C C . LEU A 1 542 ? 4.088 17.479 13.596 1.00 93.19 542 LEU A C 1
ATOM 4008 O O . LEU A 1 542 ? 4.896 16.617 13.217 1.00 93.19 542 LEU A O 1
ATOM 4012 N N . ASP A 1 543 ? 3.195 17.278 14.560 1.00 90.38 543 ASP A N 1
ATOM 4013 C CA . ASP A 1 543 ? 3.060 16.042 15.328 1.00 90.38 543 ASP A CA 1
ATOM 4014 C C . ASP A 1 543 ? 1.890 15.177 14.865 1.00 90.38 543 ASP A C 1
ATOM 4016 O O . ASP A 1 543 ? 1.169 14.543 15.621 1.00 90.38 543 ASP A O 1
ATOM 4020 N N . ASN A 1 544 ? 1.692 15.168 13.558 1.00 90.69 544 ASN A N 1
ATOM 4021 C CA . ASN A 1 544 ? 0.681 14.387 12.864 1.00 90.69 544 ASN A CA 1
ATOM 4022 C C . ASN A 1 544 ? 1.310 13.137 12.227 1.00 90.69 544 ASN A C 1
ATOM 4024 O O . ASN A 1 544 ? 0.966 12.754 11.106 1.00 90.69 544 ASN A O 1
ATOM 4028 N N . ARG A 1 545 ? 2.313 12.561 12.894 1.00 91.75 545 ARG A N 1
ATOM 4029 C CA . ARG A 1 545 ? 3.044 11.370 12.455 1.00 91.75 545 ARG A CA 1
ATOM 4030 C C . ARG A 1 545 ? 3.040 10.359 13.585 1.00 91.75 545 ARG A C 1
ATOM 4032 O O . ARG A 1 545 ? 3.569 10.652 14.650 1.00 91.75 545 ARG A O 1
ATOM 4039 N N . VAL A 1 546 ? 2.490 9.182 13.326 1.00 93.50 546 VAL A N 1
ATOM 4040 C CA . VAL A 1 546 ? 2.565 8.033 14.227 1.00 93.50 546 VAL A CA 1
ATOM 4041 C C . VAL A 1 546 ? 3.601 7.075 13.654 1.00 93.50 546 VAL A C 1
ATOM 4043 O O . VAL A 1 546 ? 3.486 6.674 12.498 1.00 93.50 546 VAL A O 1
ATOM 4046 N N . LEU A 1 547 ? 4.631 6.736 14.430 1.00 93.81 547 LEU A N 1
ATOM 4047 C CA . LEU A 1 547 ? 5.618 5.719 14.066 1.00 93.81 547 LEU A CA 1
ATOM 4048 C C . LEU A 1 547 ? 5.333 4.449 14.855 1.00 93.81 547 LEU A C 1
ATOM 4050 O O . LEU A 1 547 ? 5.297 4.479 16.081 1.00 93.81 547 LEU A O 1
ATOM 4054 N N . VAL A 1 548 ? 5.190 3.341 14.141 1.00 94.31 548 VAL A N 1
ATOM 4055 C CA . VAL A 1 548 ? 5.028 2.010 14.712 1.00 94.31 548 VAL A CA 1
ATOM 4056 C C . VAL A 1 548 ? 6.103 1.111 14.116 1.00 94.31 548 VAL A C 1
ATOM 4058 O O . VAL A 1 548 ? 6.161 0.896 12.903 1.00 94.31 548 VAL A O 1
ATOM 4061 N N . GLN A 1 549 ? 6.967 0.596 14.984 1.00 92.62 549 GLN A N 1
ATOM 4062 C CA . GLN A 1 549 ? 7.979 -0.391 14.636 1.00 92.62 549 GLN A CA 1
ATOM 4063 C C . GLN A 1 549 ? 7.658 -1.691 15.367 1.00 92.62 549 GLN A C 1
ATOM 4065 O O . GLN A 1 549 ? 7.576 -1.705 16.592 1.00 92.62 549 GLN A O 1
ATOM 4070 N N . LEU A 1 550 ? 7.411 -2.757 14.610 1.00 88.81 550 LEU A N 1
ATOM 4071 C CA . LEU A 1 550 ? 6.998 -4.051 15.149 1.00 88.81 550 LEU A CA 1
ATOM 4072 C C . LEU A 1 550 ? 8.224 -4.948 15.308 1.00 88.81 550 LEU A C 1
ATOM 4074 O O . LEU A 1 550 ? 8.886 -5.245 14.316 1.00 88.81 550 LEU A O 1
ATOM 4078 N N . ASP A 1 551 ? 8.509 -5.374 16.539 1.00 84.81 551 ASP A N 1
ATOM 4079 C CA . ASP A 1 551 ? 9.704 -6.164 16.870 1.00 84.81 551 ASP A CA 1
ATOM 4080 C C . ASP A 1 551 ? 9.779 -7.463 16.062 1.00 84.81 551 ASP A C 1
ATOM 4082 O O . ASP A 1 551 ? 10.742 -7.708 15.343 1.00 84.81 551 ASP A O 1
ATOM 4086 N N . CYS A 1 552 ? 8.691 -8.231 16.053 1.00 84.00 552 CYS A N 1
ATOM 4087 C CA . CYS A 1 552 ? 8.608 -9.503 15.345 1.00 84.00 552 CYS A CA 1
ATOM 4088 C C . CYS A 1 552 ? 8.092 -9.403 13.902 1.00 84.00 552 CYS A C 1
ATOM 4090 O O . CYS A 1 552 ? 7.384 -10.293 13.469 1.00 84.00 552 CYS A O 1
ATOM 4092 N N . ALA A 1 553 ? 8.418 -8.356 13.133 1.00 87.31 553 ALA A N 1
ATOM 4093 C CA . ALA A 1 553 ? 7.945 -8.259 11.744 1.00 87.31 553 ALA A CA 1
ATOM 4094 C C . ALA A 1 553 ? 9.042 -7.981 10.702 1.00 87.31 553 ALA A C 1
ATOM 4096 O O . ALA A 1 553 ? 10.064 -7.363 11.015 1.00 87.31 553 ALA A O 1
ATOM 4097 N N . SER A 1 554 ? 8.813 -8.408 9.455 1.00 88.56 554 SER A N 1
ATOM 4098 C CA . SER A 1 554 ? 9.716 -8.234 8.305 1.00 88.56 554 SER A CA 1
ATOM 4099 C C . SER A 1 554 ? 9.266 -7.143 7.329 1.00 88.56 554 SER A C 1
ATOM 4101 O O . SER A 1 554 ? 8.374 -6.336 7.611 1.00 88.56 554 SER A O 1
ATOM 4103 N N . HIS A 1 555 ? 9.877 -7.126 6.139 1.00 90.56 555 HIS A N 1
ATOM 4104 C CA . HIS A 1 555 ? 9.377 -6.360 5.001 1.00 90.56 555 HIS A CA 1
ATOM 4105 C C . HIS A 1 555 ? 7.955 -6.769 4.594 1.00 90.56 555 HIS A C 1
ATOM 4107 O O . HIS A 1 555 ? 7.152 -5.935 4.169 1.00 90.56 555 HIS A O 1
ATOM 4113 N N . GLY A 1 556 ? 7.653 -8.059 4.745 1.00 85.50 556 GLY A N 1
ATOM 4114 C CA . GLY A 1 556 ? 6.388 -8.690 4.417 1.00 85.50 556 GLY A CA 1
ATOM 4115 C C . GLY A 1 556 ? 5.296 -8.554 5.475 1.00 85.50 556 GLY A C 1
ATOM 4116 O O . GLY A 1 556 ? 4.317 -9.283 5.388 1.00 85.50 556 GLY A O 1
ATOM 4117 N N . LEU A 1 557 ? 5.414 -7.632 6.440 1.00 86.25 557 LEU A N 1
ATOM 4118 C CA . LEU A 1 557 ? 4.532 -7.536 7.617 1.00 86.25 557 LEU A CA 1
ATOM 4119 C C . LEU A 1 557 ? 3.018 -7.602 7.338 1.00 86.25 557 LEU A C 1
ATOM 4121 O O . LEU A 1 557 ? 2.257 -8.019 8.202 1.00 86.25 557 LEU A O 1
ATOM 4125 N N . LEU A 1 558 ? 2.552 -7.183 6.154 1.00 83.12 558 LEU A N 1
ATOM 4126 C CA . LEU A 1 558 ? 1.129 -7.253 5.788 1.00 83.12 558 LEU A CA 1
ATOM 4127 C C . LEU A 1 558 ? 0.621 -8.688 5.606 1.00 83.12 558 LEU A C 1
ATOM 4129 O O . LEU A 1 558 ? -0.567 -8.943 5.801 1.00 83.12 558 LEU A O 1
ATOM 4133 N N . TRP A 1 559 ? 1.523 -9.599 5.257 1.00 82.62 559 TRP A N 1
ATOM 4134 C CA . TRP A 1 559 ? 1.290 -11.032 5.118 1.00 82.62 559 TRP A CA 1
ATOM 4135 C C . TRP A 1 559 ? 1.747 -11.819 6.352 1.00 82.62 559 TRP A C 1
ATOM 4137 O O . TRP A 1 559 ? 1.571 -13.030 6.403 1.00 82.62 559 TRP A O 1
ATOM 4147 N N . GLU A 1 560 ? 2.324 -11.145 7.344 1.00 81.50 560 GLU A N 1
ATOM 4148 C CA . GLU A 1 560 ? 2.690 -11.719 8.640 1.00 81.50 560 GLU A CA 1
ATOM 4149 C C . GLU A 1 560 ? 1.539 -11.520 9.617 1.00 81.50 560 GLU A C 1
ATOM 4151 O O . GLU A 1 560 ? 1.644 -10.830 10.631 1.00 81.50 560 GLU A O 1
ATOM 4156 N N . THR A 1 561 ? 0.383 -12.049 9.242 1.00 72.44 561 THR A N 1
ATOM 4157 C CA . THR A 1 561 ? -0.709 -12.275 10.181 1.00 72.44 561 THR A CA 1
ATOM 4158 C C . THR A 1 561 ? -0.795 -13.771 10.467 1.00 72.44 561 THR A C 1
ATOM 4160 O O . THR A 1 561 ? 0.045 -14.540 9.997 1.00 72.44 561 THR A O 1
ATOM 4163 N N . CYS A 1 562 ? -1.736 -14.183 11.300 1.00 71.56 562 CYS A N 1
ATOM 4164 C CA . CYS A 1 562 ? -1.871 -15.559 11.753 1.00 71.56 562 CYS A CA 1
ATOM 4165 C C . CYS A 1 562 ? -3.318 -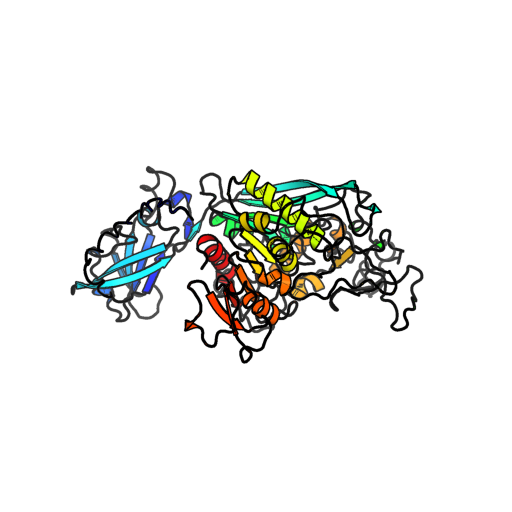15.853 12.133 1.00 71.56 562 CYS A C 1
ATOM 4167 O O . CYS A 1 562 ? -4.111 -14.939 12.380 1.00 71.56 562 CYS A O 1
ATOM 4169 N N . SER A 1 563 ? -3.642 -17.138 12.231 1.00 67.69 563 SER A N 1
ATOM 4170 C CA . SER A 1 563 ? -4.908 -17.616 12.776 1.00 67.69 563 SER A CA 1
ATOM 4171 C C . SER A 1 563 ? -4.669 -18.727 13.814 1.00 67.69 563 SER A C 1
ATOM 4173 O O . SER A 1 563 ? -3.556 -19.228 13.984 1.00 67.69 563 SER A O 1
ATOM 4175 N N . GLY A 1 564 ? -5.707 -19.090 14.573 1.00 66.38 564 GLY A N 1
ATOM 4176 C CA . GLY A 1 564 ? -5.635 -20.161 15.577 1.00 66.38 564 GLY A CA 1
ATOM 4177 C C . GLY A 1 564 ? -4.962 -19.781 16.906 1.00 66.38 564 GLY A C 1
ATOM 4178 O O . GLY A 1 564 ? -4.664 -18.618 17.175 1.00 66.38 564 GLY A O 1
ATOM 4179 N N . GLU A 1 565 ? -4.764 -20.779 17.772 1.00 65.56 565 GLU A N 1
ATOM 4180 C CA . GLU A 1 565 ? -4.330 -20.597 19.174 1.00 65.56 565 GLU A CA 1
ATOM 4181 C C . GLU A 1 565 ? -2.897 -20.066 19.318 1.00 65.56 565 GLU A C 1
ATOM 4183 O O . GLU A 1 565 ? -2.587 -19.385 20.290 1.00 65.56 565 GLU A O 1
ATOM 4188 N N . ASN A 1 566 ? -2.039 -20.311 18.324 1.00 66.31 566 ASN A N 1
ATOM 4189 C CA . ASN A 1 566 ? -0.664 -19.805 18.304 1.00 66.31 566 ASN A CA 1
ATOM 4190 C C . ASN A 1 566 ? -0.557 -18.389 17.716 1.00 66.31 566 ASN A C 1
ATOM 4192 O O . ASN A 1 566 ? 0.545 -17.847 17.629 1.00 66.31 566 ASN A O 1
ATOM 4196 N N . CYS A 1 567 ? -1.681 -17.793 17.302 1.00 71.31 567 CYS A N 1
ATOM 4197 C CA . CYS A 1 567 ? -1.690 -16.447 16.766 1.00 71.31 567 CYS A CA 1
ATOM 4198 C C . CYS A 1 567 ? -1.705 -15.402 17.878 1.00 71.31 567 CYS A C 1
ATOM 4200 O O . CYS A 1 567 ? -2.730 -15.141 18.519 1.00 71.31 567 CYS A O 1
ATOM 4202 N N . VAL A 1 568 ? -0.551 -14.779 18.078 1.00 71.38 568 VAL A N 1
ATOM 4203 C CA . VAL A 1 568 ? -0.317 -13.783 19.120 1.00 71.38 568 VAL A CA 1
ATOM 4204 C C . VAL A 1 568 ? -0.048 -12.404 18.521 1.00 71.38 568 VAL A C 1
ATOM 4206 O O . VAL A 1 568 ? 0.180 -12.240 17.318 1.00 71.38 568 VAL A O 1
ATOM 4209 N N . ASP A 1 569 ? -0.120 -11.376 19.361 1.00 72.12 569 ASP A N 1
ATOM 4210 C CA . ASP A 1 569 ? 0.309 -10.037 18.969 1.00 72.12 569 ASP A CA 1
ATOM 4211 C C . ASP A 1 569 ? 1.810 -10.021 18.616 1.00 72.12 569 ASP A C 1
ATOM 4213 O O . ASP A 1 569 ? 2.587 -10.768 19.210 1.00 72.12 569 ASP A O 1
ATOM 4217 N N . PRO A 1 570 ? 2.246 -9.169 17.669 1.00 71.94 570 PRO A N 1
ATOM 4218 C CA . PRO A 1 570 ? 1.452 -8.165 16.949 1.00 71.94 570 PRO A CA 1
ATOM 4219 C C . PRO A 1 570 ? 0.711 -8.697 15.704 1.00 71.94 570 PRO A C 1
ATOM 4221 O O . PRO A 1 570 ? -0.113 -7.981 15.132 1.00 71.94 570 PRO A O 1
ATOM 4224 N N . HIS A 1 571 ? 0.971 -9.934 15.276 1.00 77.00 571 HIS A N 1
ATOM 4225 C CA . HIS A 1 571 ? 0.478 -10.519 14.016 1.00 77.00 571 HIS A CA 1
ATOM 4226 C C . HIS A 1 571 ? -1.041 -10.690 13.974 1.00 77.00 571 HIS A C 1
ATOM 4228 O O . HIS A 1 571 ? -1.675 -10.487 12.935 1.00 77.00 571 HIS A O 1
ATOM 4234 N N . LYS A 1 572 ? -1.641 -10.958 15.136 1.00 72.62 572 LYS A N 1
ATOM 4235 C CA . LYS A 1 572 ? -3.095 -10.999 15.312 1.00 72.62 572 LYS A CA 1
ATOM 4236 C C . LYS A 1 572 ? -3.779 -9.651 15.068 1.00 72.62 572 LYS A C 1
ATOM 4238 O O . LYS A 1 572 ? -4.932 -9.609 14.643 1.00 72.62 572 LYS A O 1
ATOM 4243 N N . THR A 1 573 ? -3.114 -8.536 15.376 1.00 77.31 573 THR A N 1
ATOM 4244 C CA . THR A 1 573 ? -3.772 -7.222 15.462 1.00 77.31 573 THR A CA 1
ATOM 4245 C C . THR A 1 573 ? -3.279 -6.189 14.458 1.00 77.31 573 THR A C 1
ATOM 4247 O O . THR A 1 573 ? -3.968 -5.187 14.274 1.00 77.31 573 THR A O 1
ATOM 4250 N N . ALA A 1 574 ? -2.169 -6.410 13.750 1.00 82.88 574 ALA A N 1
ATOM 4251 C CA . ALA A 1 574 ? -1.587 -5.423 12.833 1.00 82.88 574 ALA A CA 1
ATOM 4252 C C . ALA A 1 574 ? -2.600 -4.859 11.812 1.00 82.88 574 ALA A C 1
ATOM 4254 O O . ALA A 1 574 ? -2.806 -3.644 11.747 1.00 82.88 574 ALA A O 1
ATOM 4255 N N . GLN A 1 575 ? -3.302 -5.724 11.070 1.00 84.25 575 GLN A N 1
ATOM 4256 C CA . GLN A 1 575 ? -4.309 -5.295 10.087 1.00 84.25 575 GLN A CA 1
ATOM 4257 C C . GLN A 1 575 ? -5.501 -4.574 10.750 1.00 84.25 575 GLN A C 1
ATOM 4259 O O . GLN A 1 575 ? -5.992 -3.567 10.233 1.00 84.25 575 GLN A O 1
ATOM 4264 N N . ARG A 1 576 ? -5.923 -5.021 11.942 1.00 82.94 576 ARG A N 1
ATOM 4265 C CA . ARG A 1 576 ? -6.973 -4.356 12.735 1.00 82.94 576 ARG A CA 1
ATOM 4266 C C . ARG A 1 576 ? -6.560 -2.938 13.136 1.00 82.94 576 ARG A C 1
ATOM 4268 O O . ARG A 1 576 ? -7.360 -2.014 12.995 1.00 82.94 576 ARG A O 1
ATOM 4275 N N . ARG A 1 577 ? -5.322 -2.748 13.602 1.00 87.00 577 ARG A N 1
ATOM 4276 C CA . ARG A 1 577 ? -4.801 -1.436 14.024 1.00 87.00 577 ARG A CA 1
ATOM 4277 C C . ARG A 1 577 ? -4.675 -0.451 12.862 1.00 87.00 577 ARG A C 1
ATOM 4279 O O . ARG A 1 577 ? -4.874 0.741 13.064 1.00 87.00 577 ARG A O 1
ATOM 4286 N N . ILE A 1 578 ? -4.443 -0.932 11.638 1.00 92.00 578 ILE A N 1
ATOM 4287 C CA . ILE A 1 578 ? -4.498 -0.083 10.437 1.00 92.00 578 ILE A CA 1
ATOM 4288 C C . ILE A 1 578 ? -5.902 0.518 10.257 1.00 92.00 578 ILE A C 1
ATOM 4290 O O . ILE A 1 578 ? -6.028 1.721 10.026 1.00 92.00 578 ILE A O 1
ATOM 4294 N N . ALA A 1 579 ? -6.964 -0.282 10.404 1.00 89.88 579 ALA A N 1
ATOM 4295 C CA . ALA A 1 579 ? -8.330 0.241 10.355 1.00 89.88 579 ALA A CA 1
ATOM 4296 C C . ALA A 1 579 ? -8.645 1.200 11.514 1.00 89.88 579 ALA A C 1
ATOM 4298 O O . ALA A 1 579 ? -9.297 2.216 11.278 1.00 89.88 579 ALA A O 1
ATOM 4299 N N . ASP A 1 580 ? -8.178 0.913 12.737 1.00 88.00 580 ASP A N 1
ATOM 4300 C CA . ASP A 1 580 ? -8.359 1.817 13.886 1.00 88.00 580 ASP A CA 1
ATOM 4301 C C . ASP A 1 580 ? -7.793 3.208 13.571 1.00 88.00 580 ASP A C 1
ATOM 4303 O O . ASP A 1 580 ? -8.489 4.216 13.736 1.00 88.00 580 ASP A O 1
ATOM 4307 N N . TRP A 1 581 ? -6.585 3.256 13.007 1.00 93.31 581 TRP A N 1
ATOM 4308 C CA . TRP A 1 581 ? -5.947 4.509 12.627 1.00 93.31 581 TRP A CA 1
ATOM 4309 C C . TRP A 1 581 ? -6.696 5.238 11.503 1.00 93.31 581 TRP A C 1
ATOM 4311 O O . TRP A 1 581 ? -6.901 6.445 11.585 1.00 93.31 581 TRP A O 1
ATOM 4321 N N . ILE A 1 582 ? -7.181 4.529 10.477 1.00 94.44 582 ILE A N 1
ATOM 4322 C CA . ILE A 1 582 ? -7.976 5.135 9.388 1.00 94.44 582 ILE A CA 1
ATOM 4323 C C . ILE A 1 582 ? -9.286 5.749 9.914 1.00 94.44 582 ILE A C 1
ATOM 4325 O O . ILE A 1 582 ? -9.741 6.795 9.439 1.00 94.44 582 ILE A O 1
ATOM 4329 N N . LEU A 1 583 ? -9.925 5.090 10.880 1.00 89.06 583 LEU A N 1
ATOM 4330 C CA . LEU A 1 583 ? -11.219 5.516 11.408 1.00 89.06 583 LEU A CA 1
ATOM 4331 C C . LEU A 1 583 ? -11.090 6.630 12.451 1.00 89.06 583 LEU A C 1
ATOM 4333 O O . LEU A 1 583 ? -11.969 7.490 12.527 1.00 89.06 583 LEU A O 1
ATOM 4337 N N . THR A 1 584 ? -10.011 6.631 13.236 1.00 85.25 584 THR A N 1
ATOM 4338 C CA . THR A 1 584 ? -9.887 7.478 14.436 1.00 85.25 584 THR A CA 1
ATOM 4339 C C . THR A 1 584 ? -8.713 8.457 14.402 1.00 85.25 584 THR A C 1
ATOM 4341 O O . THR A 1 584 ? -8.698 9.419 15.171 1.00 85.25 584 THR A O 1
ATOM 4344 N N . GLY A 1 585 ? -7.739 8.234 13.518 1.00 83.69 585 GLY A N 1
ATOM 4345 C CA . GLY A 1 585 ? -6.466 8.953 13.474 1.00 83.69 585 GLY A CA 1
ATOM 4346 C C . GLY A 1 585 ? -5.491 8.583 14.596 1.00 83.69 585 GLY A C 1
ATOM 4347 O O . GLY A 1 585 ? -4.487 9.281 14.748 1.00 83.69 585 GLY A O 1
ATOM 4348 N N . LYS A 1 586 ? -5.787 7.544 15.388 1.00 74.56 586 LYS A N 1
ATOM 4349 C CA . LYS A 1 586 ? -4.995 7.101 16.542 1.00 74.56 586 LYS A CA 1
ATOM 4350 C C . LYS A 1 586 ? -4.497 5.676 16.382 1.00 74.56 586 LYS A C 1
ATOM 4352 O O . LYS A 1 586 ? -5.265 4.843 15.853 1.00 74.56 586 LYS A O 1
#

pLDDT: mean 83.21, std 16.27, range [21.02, 98.81]

Radius of gyration: 28.17 Å; chains: 1; bounding box: 74×98×78 Å

Foldseek 3Di:
DDDDDDDDPPPPPPPPPPPPDDDPPPAAEKDKDKPPLEDEQCQQADDPVNLVVDFWIKMWIFGPVLVQVQWDQQFKDWLNHRFDPDDWDWQDPVPPPRIIIITTHRSPSVNPPCFKTWIWGAGNVGGIYIYIYGRHHFQPDKDKDKDKDWDADDPWQDCLRGRFIWIKIKIKIAGDPVAAQPAEEEEEEAFFFAFCLQAQQPDDPLHLRRVLRRSNYIYIYIYDEFFFPGYTPPPSGLQLQLLQEAQAAQDPVRDDPDPQDHADCPLHDPPADHHCAQDQQFAEDQPPVRHDDPPLGFSRNDHHHRPDQDFRGALLLLLLVVLSVLVVCCVVNVDQAHEYEQAALRQLSVLCLQQPAFSDLVPDDHRSNVPDGNVNSLRRHQEYEYELYAADRDRPDQDPNSGDGWKGKAFLCRVCVQFDDDPPQFQQADPCSSVSSQVVQCVSHVSQCRTGYPNSGIHMGTGYRRDDGYLSRLQRHPHFYEQEYECRAPPHHPLRSQLSQLRYHFDPPWDQDPDQVPADPQWGWGDPPSSDDRPHGTGTGGNSYHYDYHHSGYSSNSNRAGDDDRGDPPRPCPSVVVSVCSVPVD

Secondary structure (DSSP, 8-state):
--------------------------PEE-EEEEESSEEEHHHHHS-TTTTTSSPPEEEEEE-TTS-GGGEEEEEEEETTEEPPSSSEEEE-SSSSS--EEEEEE-GGGGTTTTTEEEEEEEETTS-EEEEEEE-EEE--SEEEEEEEEEEE--S-SSGGGTT-EEEEEEEEEEE-TTS---EEEEEE--SSS-HHHHHS--STT--HHHHHHHTTEEEEEEPPTTSTTS-PPTTT-GGG-GGGB--PBPPTTS----TT--B--TTS-TTS----SS-TTTSSPB-TTS-B-TT---TTSS----S--S-S--HHHHHHHHHHHHHHHHHHH--S-EEEEEETTHHHHHHHHHH-SSSSBTTBS--TTTT--HHHHHHTEEEEEEES----PPP-PPPTT----SEEEE-HHHHHHTT---TTSTTSS-TTHHHHHHHHHHHH-TTGGGSSSTTT--EEEE-----S-SHHHHTT--S-EEEEEETT-SSS-THHHHHHHH--PBPSS----SSGGGSPTTEEEEESSTTS-TTS-EEEEE--EEEEEETT--TTTTT----STT--TTTTTHHHHHHHHHHH--